Protein AF-A0A402APA6-F1 (afdb_monomer)

Structure (mmCIF, N/CA/C/O backbone):
data_AF-A0A402APA6-F1
#
_entry.id   AF-A0A402APA6-F1
#
loop_
_atom_site.group_PDB
_atom_site.id
_atom_site.type_symbol
_atom_site.label_atom_id
_atom_site.label_alt_id
_atom_site.label_comp_id
_atom_site.label_asym_id
_atom_site.label_entity_id
_atom_site.label_seq_id
_atom_site.pdbx_PDB_ins_code
_atom_site.Cartn_x
_atom_site.Cartn_y
_atom_site.Cartn_z
_atom_site.occupancy
_atom_site.B_iso_or_equiv
_atom_site.auth_seq_id
_atom_site.auth_comp_id
_atom_site.auth_asym_id
_atom_site.auth_atom_id
_atom_site.pdbx_PDB_model_num
ATOM 1 N N . MET A 1 1 ? 41.510 -30.869 -1.553 1.00 51.47 1 MET A N 1
ATOM 2 C CA . MET A 1 1 ? 40.890 -31.646 -0.472 1.00 51.47 1 MET A CA 1
ATOM 3 C C . MET A 1 1 ? 41.591 -32.980 -0.418 1.00 51.47 1 MET A C 1
ATOM 5 O O . MET A 1 1 ? 41.585 -33.696 -1.413 1.00 51.47 1 MET A O 1
ATOM 9 N N . THR A 1 2 ? 42.294 -33.235 0.672 1.00 66.12 2 THR A N 1
ATOM 10 C CA . THR A 1 2 ? 42.980 -34.505 0.918 1.00 66.12 2 THR A CA 1
ATOM 11 C C . THR A 1 2 ? 41.959 -35.576 1.308 1.00 66.12 2 THR A C 1
ATOM 13 O O . THR A 1 2 ? 40.875 -35.251 1.789 1.00 66.12 2 THR A O 1
ATOM 16 N N . GLU A 1 3 ? 42.276 -36.856 1.103 1.00 56.56 3 GLU A N 1
ATOM 17 C CA . GLU A 1 3 ? 41.379 -37.974 1.463 1.00 56.56 3 GLU A CA 1
ATOM 18 C C . GLU A 1 3 ? 40.989 -37.961 2.954 1.00 56.56 3 GLU A C 1
ATOM 20 O O . GLU A 1 3 ? 39.851 -38.257 3.308 1.00 56.56 3 GLU A O 1
ATOM 25 N N . ARG A 1 4 ? 41.871 -37.444 3.817 1.00 56.69 4 ARG A N 1
ATOM 26 C CA . ARG A 1 4 ? 41.611 -37.241 5.250 1.00 56.69 4 ARG A CA 1
ATOM 27 C C . ARG A 1 4 ? 40.501 -36.217 5.534 1.00 56.69 4 ARG A C 1
ATOM 29 O O . ARG A 1 4 ? 39.790 -36.337 6.524 1.00 56.69 4 ARG A O 1
ATOM 36 N N . GLU A 1 5 ? 40.324 -35.222 4.665 1.00 52.09 5 GLU A N 1
ATOM 37 C CA . GLU A 1 5 ? 39.261 -34.212 4.788 1.00 52.09 5 GLU A CA 1
ATOM 38 C C . GLU A 1 5 ? 37.904 -34.746 4.300 1.00 52.09 5 GLU A C 1
ATOM 40 O O . GLU A 1 5 ? 36.870 -34.333 4.819 1.00 52.09 5 GLU A O 1
ATOM 45 N N . LYS A 1 6 ? 37.891 -35.704 3.359 1.00 54.97 6 LYS A N 1
ATOM 46 C CA . LYS A 1 6 ? 36.667 -36.408 2.932 1.00 54.97 6 LYS A CA 1
ATOM 47 C C . LYS A 1 6 ? 36.165 -37.372 4.007 1.00 54.97 6 LYS A C 1
ATOM 49 O O . LYS A 1 6 ? 34.963 -37.464 4.233 1.00 54.97 6 LYS A O 1
ATOM 54 N N . GLU A 1 7 ? 37.077 -38.035 4.710 1.00 63.09 7 GLU A N 1
ATOM 55 C CA . GLU A 1 7 ? 36.747 -39.000 5.764 1.00 63.09 7 GLU A CA 1
ATOM 56 C C . GLU A 1 7 ? 36.130 -38.332 7.011 1.00 63.09 7 GLU A C 1
ATOM 58 O O . GLU A 1 7 ? 35.198 -38.863 7.615 1.00 63.09 7 GLU A O 1
ATOM 63 N N . ILE A 1 8 ? 36.581 -37.117 7.349 1.00 62.78 8 ILE A N 1
ATOM 64 C CA . ILE A 1 8 ? 36.009 -36.302 8.436 1.00 62.78 8 ILE A CA 1
ATOM 65 C C . ILE A 1 8 ? 34.613 -35.776 8.059 1.00 62.78 8 ILE A C 1
ATOM 67 O O . ILE A 1 8 ? 33.708 -35.779 8.893 1.00 62.78 8 ILE A O 1
ATOM 71 N N . LEU A 1 9 ? 34.409 -35.387 6.795 1.00 46.19 9 LEU A N 1
ATOM 72 C CA . LEU A 1 9 ? 33.107 -34.938 6.286 1.00 46.19 9 LEU A CA 1
ATOM 73 C C . LEU A 1 9 ? 32.081 -36.079 6.190 1.00 46.19 9 LEU A C 1
ATOM 75 O O . LEU A 1 9 ? 30.912 -35.861 6.495 1.00 46.19 9 LEU A O 1
ATOM 79 N N . CYS A 1 10 ? 32.508 -37.298 5.846 1.00 49.81 10 CYS A N 1
ATOM 80 C CA . CYS A 1 10 ? 31.635 -38.476 5.854 1.00 49.81 10 CYS A CA 1
ATOM 81 C C . CYS A 1 10 ? 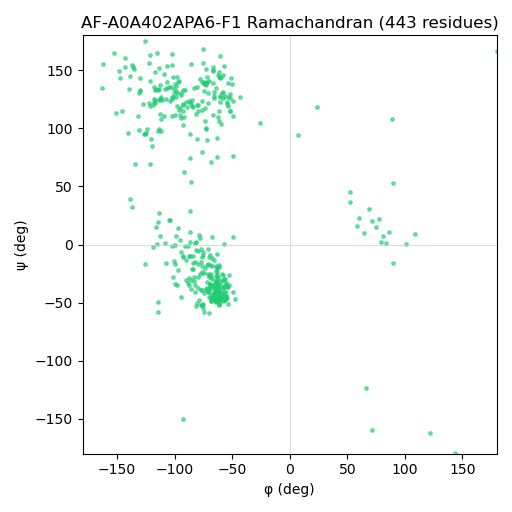31.224 -38.904 7.273 1.00 49.81 10 CYS A C 1
ATOM 83 O O . CYS A 1 10 ? 30.085 -39.322 7.458 1.00 49.81 10 CYS A O 1
ATOM 85 N N . LYS A 1 11 ? 32.088 -38.751 8.289 1.00 47.47 11 LYS A N 1
ATOM 86 C CA . LYS A 1 11 ? 31.727 -39.033 9.694 1.00 47.47 11 LYS A CA 1
ATOM 87 C C . LYS A 1 11 ? 30.741 -38.008 10.272 1.00 47.47 11 LYS A C 1
ATOM 89 O O . LYS A 1 11 ? 29.767 -38.398 10.901 1.00 47.47 11 LYS A O 1
ATOM 94 N N . LEU A 1 12 ? 30.916 -36.720 9.966 1.00 43.56 12 LEU A N 1
ATOM 95 C CA . LEU A 1 12 ? 30.007 -35.650 10.412 1.00 43.56 12 LEU A CA 1
ATOM 96 C C . LEU A 1 12 ? 28.606 -35.704 9.771 1.00 43.56 12 LEU A C 1
ATOM 98 O O . LEU A 1 12 ? 27.646 -35.220 10.364 1.00 43.56 12 LEU A O 1
ATOM 102 N N . LEU A 1 13 ? 28.474 -36.290 8.576 1.00 37.94 13 LEU A N 1
ATOM 103 C CA . LEU A 1 13 ? 27.190 -36.428 7.874 1.00 37.94 13 LEU A CA 1
ATOM 104 C C . LEU A 1 13 ? 26.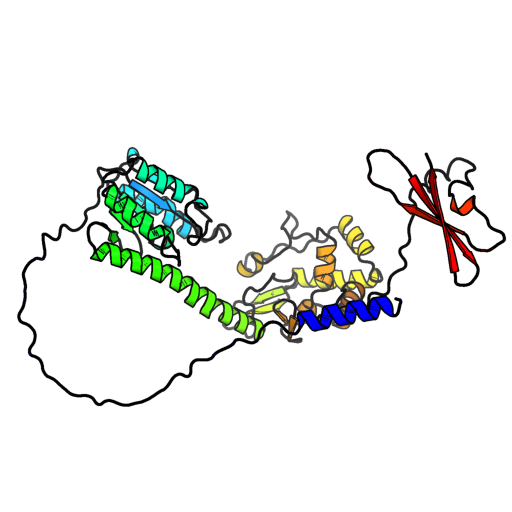379 -37.663 8.302 1.00 37.94 13 LEU A C 1
ATOM 106 O O . LEU A 1 13 ? 25.162 -37.668 8.132 1.00 37.94 13 LEU A O 1
ATOM 110 N N . ILE A 1 14 ? 27.024 -38.677 8.885 1.00 44.56 14 ILE A N 1
ATOM 111 C CA . ILE A 1 14 ? 26.360 -39.888 9.396 1.00 44.56 14 ILE A CA 1
ATOM 112 C C . ILE A 1 14 ? 25.784 -39.643 10.802 1.00 44.56 14 ILE A C 1
ATOM 114 O O . ILE A 1 14 ? 24.670 -40.080 11.086 1.00 44.56 14 ILE A O 1
ATOM 118 N N . ASP A 1 15 ? 26.454 -38.836 11.631 1.00 38.72 15 ASP A N 1
ATOM 119 C CA . ASP A 1 15 ? 25.970 -38.486 12.977 1.00 38.72 15 ASP A CA 1
ATOM 120 C C . ASP A 1 15 ? 24.784 -37.499 12.962 1.00 38.72 15 ASP A C 1
ATOM 122 O O . ASP A 1 15 ? 24.000 -37.444 13.910 1.00 38.72 15 ASP A O 1
ATOM 126 N N . LEU A 1 16 ? 24.588 -36.760 11.862 1.00 35.62 16 LEU A N 1
ATOM 127 C CA . LEU A 1 16 ? 23.457 -35.837 11.695 1.00 35.62 16 LEU A CA 1
ATOM 128 C C . LEU A 1 16 ? 22.163 -36.519 11.204 1.00 35.62 16 LEU A C 1
ATOM 130 O O . LEU A 1 16 ? 21.111 -35.883 11.203 1.00 35.62 16 LEU A O 1
ATOM 134 N N . PHE A 1 17 ? 22.224 -37.790 10.786 1.00 36.47 17 PHE A N 1
ATOM 135 C CA . PHE A 1 17 ? 21.103 -38.511 10.161 1.00 36.47 17 PHE A CA 1
ATOM 136 C C . PHE A 1 17 ? 20.474 -39.603 11.047 1.00 36.47 17 PHE A C 1
ATOM 138 O O . PHE A 1 17 ? 19.521 -40.256 10.623 1.00 36.47 17 PHE A O 1
ATOM 145 N N . LEU A 1 18 ? 20.958 -39.790 12.284 1.00 39.53 18 LEU A N 1
ATOM 146 C CA . LEU A 1 18 ? 20.496 -40.849 13.198 1.00 39.53 18 LEU A CA 1
ATOM 147 C C . LEU A 1 18 ? 19.825 -40.359 14.496 1.00 39.53 18 LEU A C 1
ATOM 149 O O . LEU A 1 18 ? 19.591 -41.157 15.401 1.00 39.53 18 LEU A O 1
ATOM 153 N N . ALA A 1 19 ? 19.422 -39.088 14.586 1.00 39.38 19 ALA A N 1
ATOM 154 C CA . ALA A 1 19 ? 18.644 -38.583 15.721 1.00 39.38 19 ALA A CA 1
ATOM 155 C C . ALA A 1 19 ? 17.212 -38.182 15.308 1.00 39.38 19 ALA A C 1
ATOM 157 O O . ALA A 1 19 ? 17.014 -37.170 14.641 1.00 39.38 19 ALA A O 1
ATOM 158 N N . ASN A 1 20 ? 16.237 -38.952 15.812 1.00 38.72 20 ASN A N 1
ATOM 159 C CA . ASN A 1 20 ? 14.770 -38.777 15.818 1.00 38.72 20 ASN A CA 1
ATOM 160 C C . ASN A 1 20 ? 13.938 -39.322 14.642 1.00 38.72 20 ASN A C 1
ATOM 162 O O . ASN A 1 20 ? 13.751 -38.652 13.626 1.00 38.72 20 ASN A O 1
ATOM 166 N N . PRO A 1 21 ? 13.189 -40.407 14.917 1.00 31.95 21 PRO A N 1
ATOM 167 C CA . PRO A 1 21 ? 11.804 -40.494 14.484 1.00 31.95 21 PRO A CA 1
ATOM 168 C C . PRO A 1 21 ? 10.903 -40.927 15.650 1.00 31.95 21 PRO A C 1
ATOM 170 O O . PRO A 1 21 ? 10.759 -42.114 15.923 1.00 31.95 21 PRO A O 1
ATOM 173 N N . ASP A 1 22 ? 10.242 -39.971 16.304 1.00 31.14 22 ASP A N 1
ATOM 174 C CA . ASP A 1 22 ? 9.109 -40.273 17.184 1.00 31.14 22 ASP A CA 1
ATOM 175 C C . ASP A 1 22 ? 7.897 -39.436 16.748 1.00 31.14 22 ASP A C 1
ATOM 177 O O . ASP A 1 22 ? 7.739 -38.259 17.072 1.00 31.14 22 ASP A O 1
ATOM 181 N N . ARG A 1 23 ? 7.049 -40.048 15.915 1.00 31.91 23 ARG A N 1
ATOM 182 C CA . ARG A 1 23 ? 5.692 -39.583 15.607 1.00 31.91 23 ARG A CA 1
ATOM 183 C C . ARG A 1 23 ? 4.737 -40.726 15.912 1.00 31.91 23 ARG A C 1
ATOM 185 O O . ARG A 1 23 ? 4.516 -41.596 15.072 1.00 31.91 23 ARG A O 1
ATOM 192 N N . ARG A 1 24 ? 4.142 -40.707 17.106 1.00 30.84 24 ARG A N 1
ATOM 193 C CA . ARG A 1 24 ? 2.974 -41.534 17.415 1.00 30.84 24 ARG A CA 1
ATOM 194 C C . ARG A 1 24 ? 1.688 -40.760 17.153 1.00 30.84 24 ARG A C 1
ATOM 196 O O . ARG A 1 24 ? 1.425 -39.703 17.711 1.00 30.84 24 ARG A O 1
ATOM 203 N N . ASN A 1 25 ? 0.924 -41.360 16.258 1.00 31.72 25 ASN A N 1
ATOM 204 C CA . ASN A 1 25 ? -0.467 -41.128 15.910 1.00 31.72 25 ASN A CA 1
ATOM 205 C C . ASN A 1 25 ? -1.379 -41.511 17.098 1.00 31.72 25 ASN A C 1
ATOM 207 O O . ASN A 1 25 ? -1.073 -42.507 17.760 1.00 31.72 25 ASN A O 1
ATOM 211 N N . PRO A 1 26 ? -2.551 -40.881 17.284 1.00 33.41 26 PRO A N 1
ATOM 212 C CA . PRO A 1 26 ? -3.688 -41.629 17.796 1.00 33.41 26 PRO A CA 1
ATOM 213 C C . PRO A 1 26 ? -4.830 -41.664 16.780 1.00 33.41 26 PRO A C 1
ATOM 215 O O . PRO A 1 26 ? -5.340 -40.649 16.309 1.00 33.41 26 PRO A O 1
ATOM 218 N N . ARG A 1 27 ? -5.221 -42.904 16.476 1.00 27.53 27 ARG A N 1
ATOM 219 C CA . ARG A 1 27 ? -6.433 -43.293 15.759 1.00 27.53 27 ARG A CA 1
ATOM 220 C C . ARG A 1 27 ? -7.670 -42.762 16.488 1.00 27.53 27 ARG A C 1
ATOM 222 O O . ARG A 1 27 ? -7.833 -42.998 17.682 1.00 27.53 27 ARG A O 1
ATOM 229 N N . ILE A 1 28 ? -8.560 -42.126 15.735 1.00 28.00 28 ILE A N 1
ATOM 230 C CA . ILE A 1 28 ? -9.946 -41.862 16.126 1.00 28.00 28 ILE A CA 1
ATOM 231 C C . ILE A 1 28 ? -10.739 -43.146 15.863 1.00 28.00 28 ILE A C 1
ATOM 233 O O . ILE A 1 28 ? -10.786 -43.616 14.727 1.00 28.00 28 ILE A O 1
ATOM 237 N N . TYR A 1 29 ? -11.346 -43.712 16.906 1.00 29.70 29 TYR A N 1
ATOM 238 C CA . TYR A 1 29 ? -12.407 -44.705 16.765 1.00 29.70 29 TYR A CA 1
ATOM 239 C C . TYR A 1 29 ? -13.745 -43.976 16.634 1.00 29.70 29 TYR A C 1
ATOM 241 O O . TYR A 1 29 ? -14.125 -43.200 17.508 1.00 29.70 29 TYR A O 1
ATOM 249 N N . TRP A 1 30 ? -14.444 -44.244 15.536 1.00 28.23 30 TRP A N 1
ATOM 250 C CA . TRP A 1 30 ? -15.865 -43.968 15.361 1.00 28.23 30 TRP A CA 1
ATOM 251 C C . TRP A 1 30 ? -16.618 -45.269 15.652 1.00 28.23 30 TRP A C 1
ATOM 253 O O . TRP A 1 30 ? -16.364 -46.268 14.995 1.00 28.23 30 TRP A O 1
ATOM 263 N N . ASN A 1 31 ? -17.486 -45.240 16.658 1.00 30.48 31 ASN A N 1
ATOM 264 C CA . ASN A 1 31 ? -18.584 -46.163 16.972 1.00 30.48 31 ASN A CA 1
ATOM 265 C C . ASN A 1 31 ? -19.450 -45.357 17.954 1.00 30.48 31 ASN A C 1
ATOM 267 O O . ASN A 1 31 ? -18.905 -44.742 18.862 1.00 30.48 31 ASN A O 1
ATOM 271 N N . GLY A 1 32 ? -20.763 -45.255 17.900 1.00 28.44 32 GLY A N 1
ATOM 272 C CA . GLY A 1 32 ? -21.812 -45.856 17.105 1.00 28.44 32 GLY A CA 1
ATOM 273 C C . GLY A 1 32 ? -23.116 -45.237 17.625 1.00 28.44 32 GLY A C 1
ATOM 274 O O . GLY A 1 32 ? -23.144 -44.573 18.665 1.00 28.44 32 GLY A O 1
ATOM 275 N N . GLU A 1 33 ? -24.177 -45.421 16.861 1.00 32.72 33 GLU A N 1
ATOM 276 C CA . GLU A 1 33 ? -25.523 -44.910 17.093 1.00 32.72 33 GLU A CA 1
ATOM 277 C C . GLU A 1 33 ? -26.051 -45.192 18.510 1.00 32.72 33 GLU A C 1
ATOM 279 O O . GLU A 1 33 ? -25.953 -46.310 19.014 1.00 32.72 33 GLU A O 1
ATOM 284 N N . ARG A 1 34 ? -26.710 -44.196 19.119 1.00 32.50 34 ARG A N 1
ATOM 285 C CA . ARG A 1 34 ? -27.754 -44.418 20.131 1.00 32.50 34 ARG A CA 1
ATOM 286 C C . ARG A 1 34 ? -28.899 -43.428 19.947 1.00 32.50 34 ARG A C 1
ATOM 288 O O . ARG A 1 34 ? -28.837 -42.282 20.377 1.00 32.50 34 ARG A O 1
ATOM 295 N N . THR A 1 35 ? -29.909 -43.928 19.242 1.00 34.28 35 THR A N 1
ATOM 296 C CA . THR A 1 35 ? -31.345 -43.879 19.558 1.00 34.28 35 THR A CA 1
ATOM 297 C C . THR A 1 35 ? -31.837 -42.766 20.485 1.00 34.28 35 THR A C 1
ATOM 299 O O . THR A 1 35 ? -31.539 -42.747 21.683 1.00 34.28 35 THR A O 1
ATOM 302 N N . LEU A 1 36 ? -32.721 -41.939 19.915 1.00 35.06 36 LEU A N 1
ATOM 303 C CA . LEU A 1 36 ? -33.751 -41.179 20.615 1.00 35.06 36 LEU A CA 1
ATOM 304 C C . LEU A 1 36 ? -34.439 -42.046 21.674 1.00 35.06 36 LEU A C 1
ATOM 306 O O . LEU A 1 36 ? -34.971 -43.106 21.357 1.00 35.06 36 LEU A O 1
ATOM 310 N N . ASN A 1 37 ? -34.478 -41.553 22.908 1.00 34.09 37 ASN A N 1
ATOM 311 C CA . ASN A 1 37 ? -35.489 -41.955 23.869 1.00 34.09 37 ASN A CA 1
ATOM 312 C C . ASN A 1 37 ? -36.077 -40.704 24.511 1.00 34.09 37 ASN A C 1
ATOM 314 O O . ASN A 1 37 ? -35.422 -39.985 25.268 1.00 34.09 37 ASN A O 1
ATOM 318 N N . GLU A 1 38 ? -37.336 -40.475 24.160 1.00 43.22 38 GLU A N 1
ATOM 319 C CA . GLU A 1 38 ? -38.254 -39.552 24.795 1.00 43.22 38 GLU A CA 1
ATOM 320 C C . GLU A 1 38 ? -38.335 -39.853 26.296 1.00 43.22 38 GLU A C 1
ATOM 322 O O . GLU A 1 38 ? -38.770 -40.921 26.728 1.00 43.22 38 GLU A O 1
ATOM 327 N N . ARG A 1 39 ? -37.957 -38.877 27.118 1.00 34.09 39 ARG A N 1
ATOM 328 C CA . ARG A 1 39 ? -38.469 -38.763 28.482 1.00 34.09 39 ARG A CA 1
ATOM 329 C C . ARG A 1 39 ? -39.078 -37.382 28.632 1.00 34.09 39 ARG A C 1
ATOM 331 O O . ARG A 1 39 ? -38.368 -36.406 28.857 1.00 34.09 39 ARG A O 1
ATOM 338 N N . LYS A 1 40 ? -40.409 -37.339 28.522 1.00 42.06 40 LYS A N 1
ATOM 339 C CA . LYS A 1 40 ? -41.246 -36.301 29.127 1.00 42.06 40 LYS A CA 1
ATOM 340 C C . LYS A 1 40 ? -40.828 -36.170 30.594 1.00 42.06 40 LYS A C 1
ATOM 342 O O . LYS A 1 40 ? -41.020 -37.099 31.374 1.00 42.06 40 LYS A O 1
ATOM 347 N N . LYS A 1 41 ? -40.204 -35.048 30.937 1.00 37.31 41 LYS A N 1
ATOM 348 C CA . LYS A 1 41 ? -40.101 -34.567 32.312 1.00 37.31 41 LYS A CA 1
ATOM 349 C C . LYS A 1 41 ? -40.921 -33.293 32.382 1.00 37.31 41 LYS A C 1
ATOM 351 O O . LYS A 1 41 ? -40.721 -32.394 31.566 1.00 37.31 41 LYS A O 1
ATOM 356 N N . ASP A 1 42 ? -41.853 -33.284 33.320 1.00 36.03 42 ASP A N 1
ATOM 357 C CA . ASP A 1 42 ? -42.676 -32.136 33.663 1.00 36.03 42 ASP A CA 1
ATOM 358 C C . ASP A 1 42 ? -41.796 -30.897 33.900 1.00 36.03 42 ASP A C 1
ATOM 360 O O . ASP A 1 42 ? -40.678 -31.031 34.420 1.00 36.03 42 ASP A O 1
ATOM 364 N N . PRO A 1 43 ? -42.248 -29.697 33.493 1.00 33.31 43 PRO A N 1
ATOM 365 C CA . PRO A 1 43 ? -41.480 -28.477 33.690 1.00 33.31 43 PRO A CA 1
ATOM 366 C C . PRO A 1 43 ? -41.223 -28.285 35.193 1.00 33.31 43 PRO A C 1
ATOM 368 O O . PRO A 1 43 ? -42.173 -28.368 35.978 1.00 33.31 43 PRO A O 1
ATOM 371 N N . PRO A 1 44 ? -39.972 -28.032 35.627 1.00 35.59 44 PRO A N 1
ATOM 372 C CA . PRO A 1 44 ? -39.713 -27.729 37.022 1.00 35.59 44 PRO A CA 1
ATOM 373 C C . PRO A 1 44 ? -40.493 -26.471 37.388 1.00 35.59 44 PRO A C 1
ATOM 375 O O . PRO A 1 44 ? -40.340 -25.421 36.759 1.00 35.59 44 PRO A O 1
ATOM 378 N N . GLN A 1 45 ? -41.350 -26.611 38.395 1.00 36.91 45 GLN A N 1
ATOM 379 C CA . GLN A 1 45 ? -42.054 -25.508 39.021 1.00 36.91 45 GLN A CA 1
ATOM 380 C C . GLN A 1 45 ? -41.050 -24.422 39.422 1.00 36.91 45 GLN A C 1
ATOM 382 O O . GLN A 1 45 ? -40.026 -24.683 40.051 1.00 36.91 45 GLN A O 1
ATOM 387 N N . THR A 1 46 ? -41.386 -23.205 39.011 1.00 43.12 46 THR A N 1
ATOM 388 C CA . THR A 1 46 ? -40.804 -21.914 39.373 1.00 43.12 46 THR A CA 1
ATOM 389 C C . THR A 1 46 ? -40.137 -21.890 40.751 1.00 43.12 46 THR A C 1
ATOM 391 O O . THR A 1 46 ? -40.810 -21.739 41.770 1.00 43.12 46 THR A O 1
ATOM 394 N N . GLN A 1 47 ? -38.803 -21.916 40.772 1.00 36.75 47 GLN A N 1
ATOM 395 C CA . GLN A 1 47 ? -38.019 -21.321 41.855 1.00 36.75 47 GLN A CA 1
ATOM 396 C C . GLN A 1 47 ? -37.803 -19.839 41.527 1.00 36.75 47 GLN A C 1
ATOM 398 O O . GLN A 1 47 ? -36.736 -19.412 41.099 1.00 36.75 47 GLN A O 1
ATOM 403 N N . ASN A 1 48 ? -38.871 -19.057 41.695 1.00 41.22 48 ASN A N 1
ATOM 404 C CA . ASN A 1 48 ? -38.793 -17.604 41.812 1.00 41.22 48 ASN A CA 1
ATOM 405 C C . ASN A 1 48 ? -38.286 -17.268 43.217 1.00 41.22 48 ASN A C 1
ATOM 407 O O . ASN A 1 48 ? -39.073 -16.936 44.098 1.00 41.22 48 ASN A O 1
ATOM 411 N N . THR A 1 49 ? -36.981 -17.369 43.445 1.00 39.84 49 THR A N 1
ATOM 412 C CA . THR A 1 49 ? -36.353 -16.842 44.661 1.00 39.84 49 THR A CA 1
ATOM 413 C C . THR A 1 49 ? -34.957 -16.330 44.324 1.00 39.84 49 THR A C 1
ATOM 415 O O . THR A 1 49 ? -34.087 -17.123 43.978 1.00 39.84 49 THR A O 1
ATOM 418 N N . HIS A 1 50 ? -34.774 -15.012 44.475 1.00 35.44 50 HIS A N 1
ATOM 419 C CA . HIS A 1 50 ? -33.520 -14.244 44.390 1.00 35.44 50 HIS A CA 1
ATOM 420 C C . HIS A 1 50 ? -33.085 -13.685 43.021 1.00 35.44 50 HIS A C 1
ATOM 422 O O . HIS A 1 50 ? -31.921 -13.789 42.656 1.00 35.44 50 HIS A O 1
ATOM 428 N N . PHE A 1 51 ? -33.958 -12.943 42.332 1.00 36.03 51 PHE A N 1
ATOM 429 C CA . PHE A 1 51 ? -33.469 -11.761 41.605 1.00 36.03 51 PHE A CA 1
ATOM 430 C C . PHE A 1 51 ? -33.330 -10.631 42.627 1.00 36.03 51 PHE A C 1
ATOM 432 O O . PHE A 1 51 ? -34.296 -9.950 42.970 1.00 36.03 51 PHE A O 1
ATOM 439 N N . ALA A 1 52 ? -32.144 -10.529 43.225 1.00 38.59 52 ALA A N 1
ATOM 440 C CA . ALA A 1 52 ? -31.773 -9.375 44.026 1.00 38.59 52 ALA A CA 1
ATOM 441 C C . ALA A 1 52 ? -31.886 -8.126 43.141 1.00 38.59 52 ALA A C 1
ATOM 443 O O . ALA A 1 52 ? -31.322 -8.128 42.057 1.00 38.59 52 ALA A O 1
ATOM 444 N N . ASN A 1 53 ? -32.647 -7.123 43.595 1.00 38.66 53 ASN A N 1
ATOM 445 C CA . ASN A 1 53 ? -32.729 -5.751 43.079 1.00 38.66 53 ASN A CA 1
ATOM 446 C C . ASN A 1 53 ? -31.960 -5.510 41.765 1.00 38.66 53 ASN A C 1
ATOM 448 O O . ASN A 1 53 ? -30.773 -5.188 41.814 1.00 38.66 53 ASN A O 1
ATOM 452 N N . ASP A 1 54 ? -32.645 -5.619 40.620 1.00 43.22 54 ASP A N 1
ATOM 453 C CA . ASP A 1 54 ? -32.155 -5.181 39.303 1.00 43.22 54 ASP A CA 1
ATOM 454 C C . ASP A 1 54 ? -31.933 -3.656 39.326 1.00 43.22 54 ASP A C 1
ATOM 456 O O . ASP A 1 54 ? -32.721 -2.858 38.807 1.00 43.22 54 ASP A O 1
ATOM 460 N N . VAL A 1 55 ? -30.856 -3.217 39.976 1.00 53.91 55 VAL A N 1
ATOM 461 C CA . VAL A 1 55 ? -30.341 -1.861 39.839 1.00 53.91 55 VAL A CA 1
ATOM 462 C C . VAL A 1 55 ? -29.723 -1.815 38.456 1.00 53.91 55 VAL A C 1
ATOM 464 O O . VAL A 1 55 ? -28.555 -2.142 38.265 1.00 53.91 55 VAL A O 1
ATOM 467 N N . ARG A 1 56 ? -30.538 -1.451 37.462 1.00 59.16 56 ARG A N 1
ATOM 468 C CA . ARG A 1 56 ? -30.028 -1.176 36.120 1.00 59.16 56 ARG A CA 1
ATOM 469 C C . ARG A 1 56 ? -28.888 -0.168 36.262 1.00 59.16 56 ARG A C 1
ATOM 471 O O . ARG A 1 56 ? -29.117 0.878 36.878 1.00 59.16 56 ARG A O 1
ATOM 478 N N . PRO A 1 57 ? -27.689 -0.452 35.727 1.00 69.31 57 PRO A N 1
ATOM 479 C CA . PRO A 1 57 ? -26.598 0.500 35.799 1.00 69.31 57 PRO A CA 1
ATOM 480 C C . PRO A 1 57 ? -27.057 1.823 35.183 1.00 69.31 57 PRO A C 1
ATOM 482 O O . PRO A 1 57 ? -27.624 1.855 34.090 1.00 69.31 57 PRO A O 1
ATOM 485 N N . THR A 1 58 ? -26.876 2.908 35.929 1.00 79.75 58 THR A N 1
ATOM 486 C CA . THR A 1 58 ? -27.216 4.267 35.508 1.00 79.75 58 THR A CA 1
ATOM 487 C C . THR A 1 58 ? -25.956 5.010 35.085 1.00 79.75 58 THR A C 1
ATOM 489 O O . THR A 1 58 ? -24.843 4.701 35.518 1.00 79.75 58 THR A O 1
ATOM 492 N N . LEU A 1 59 ? -26.123 6.002 34.210 1.00 85.50 59 LEU A N 1
ATOM 493 C CA . LEU A 1 59 ? -25.025 6.872 33.799 1.00 85.50 59 LEU A CA 1
ATOM 494 C C . LEU A 1 59 ? -24.554 7.701 35.003 1.00 85.50 59 LEU A C 1
ATOM 496 O O . LEU A 1 59 ? -25.354 8.375 35.652 1.00 85.50 59 LEU A O 1
ATOM 500 N N . ARG A 1 60 ? -23.249 7.671 35.286 1.00 85.75 60 ARG A N 1
ATOM 501 C CA . ARG A 1 60 ? -22.632 8.380 36.419 1.00 85.75 60 ARG A CA 1
ATOM 502 C C . ARG A 1 60 ? -22.159 9.773 35.996 1.00 85.75 60 ARG A C 1
ATOM 504 O O . ARG A 1 60 ? -20.969 10.077 36.002 1.00 85.75 60 ARG A O 1
ATOM 511 N N . THR A 1 61 ? -23.108 10.609 35.581 1.00 85.62 61 THR A N 1
ATOM 512 C CA . THR A 1 61 ? -22.860 11.923 34.950 1.00 85.62 61 THR A CA 1
ATOM 513 C C . THR A 1 61 ? -22.239 12.961 35.884 1.00 85.62 61 THR A C 1
ATOM 515 O O . THR A 1 61 ? -21.623 13.922 35.435 1.00 85.62 61 THR A O 1
ATOM 518 N N . ASN A 1 62 ? -22.341 12.742 37.195 1.00 86.75 62 ASN A N 1
ATOM 519 C CA . ASN A 1 62 ? -21.727 13.555 38.245 1.00 86.75 62 ASN A CA 1
ATOM 520 C C . ASN A 1 62 ? -20.281 13.144 38.589 1.00 86.75 62 ASN A C 1
ATOM 522 O O . ASN A 1 62 ? -19.696 13.694 39.524 1.00 86.75 62 ASN A O 1
ATOM 526 N N . LYS A 1 63 ? -19.714 12.155 37.891 1.00 90.69 63 LYS A N 1
ATOM 527 C CA . LYS A 1 63 ? -18.359 11.633 38.110 1.00 90.69 63 LYS A CA 1
ATOM 528 C C . LYS A 1 63 ? -17.518 11.758 36.844 1.00 90.69 63 LYS A C 1
ATOM 530 O O . LYS A 1 63 ? -18.049 11.953 35.752 1.00 90.69 63 LYS A O 1
ATOM 535 N N . ARG A 1 64 ? -16.195 11.646 37.003 1.00 91.50 64 ARG A N 1
ATOM 536 C CA . ARG A 1 64 ? -15.252 11.703 35.880 1.00 91.50 64 ARG A CA 1
ATOM 537 C C . ARG A 1 64 ? -15.506 10.573 34.886 1.00 91.50 64 ARG A C 1
ATOM 539 O O . ARG A 1 64 ? -15.828 9.447 35.275 1.00 91.50 64 ARG A O 1
ATOM 546 N N . VAL A 1 65 ? -15.320 10.878 33.609 1.00 92.56 65 VAL A N 1
ATOM 547 C CA . VAL A 1 65 ? -15.482 9.947 32.500 1.00 92.56 65 VAL A CA 1
ATOM 548 C C . VAL A 1 65 ? -14.280 9.997 31.564 1.00 92.56 65 VAL A C 1
ATOM 550 O O . VAL A 1 65 ? -13.863 11.063 31.116 1.00 92.56 65 VAL A O 1
ATOM 553 N N . ALA A 1 66 ? -13.738 8.825 31.244 1.00 92.19 66 ALA A N 1
ATOM 554 C CA . ALA A 1 66 ? -12.709 8.668 30.227 1.00 92.19 66 ALA A CA 1
ATOM 555 C C . ALA A 1 66 ? -13.361 8.349 28.877 1.00 92.19 66 ALA A C 1
ATOM 557 O O . ALA A 1 66 ? -13.962 7.286 28.716 1.00 92.19 66 ALA A O 1
ATOM 558 N N . ALA A 1 67 ? -13.238 9.238 27.893 1.00 90.19 67 ALA A N 1
ATOM 559 C CA . ALA A 1 67 ? -13.725 9.000 26.535 1.00 90.19 67 ALA A CA 1
ATOM 560 C C . ALA A 1 67 ? -12.606 8.412 25.667 1.00 90.19 67 ALA A C 1
ATOM 562 O O . ALA A 1 67 ? -11.703 9.120 25.218 1.00 90.19 67 ALA A O 1
ATOM 563 N N . TYR A 1 68 ? -12.663 7.101 25.434 1.00 88.50 68 TYR A N 1
ATOM 564 C CA . TYR A 1 68 ? -11.641 6.361 24.707 1.00 88.50 68 TYR A CA 1
ATOM 565 C C . TYR A 1 68 ? -11.987 6.171 23.227 1.00 88.50 68 TYR A C 1
ATOM 567 O O . TYR A 1 68 ? -12.915 5.435 22.862 1.00 88.50 68 TYR A O 1
ATOM 575 N N . ALA A 1 69 ? -11.169 6.768 22.357 1.00 81.38 69 ALA A N 1
ATOM 576 C CA . ALA A 1 69 ? -11.288 6.658 20.911 1.00 81.38 69 ALA A CA 1
ATOM 577 C C . ALA A 1 69 ? -10.044 6.006 20.291 1.00 81.38 69 ALA A C 1
ATOM 579 O O . ALA A 1 69 ? -8.904 6.356 20.580 1.00 81.38 69 ALA A O 1
ATOM 580 N N . ARG A 1 70 ? -10.261 5.072 19.357 1.00 72.50 70 ARG A N 1
ATOM 581 C CA . ARG A 1 70 ? -9.184 4.414 18.600 1.00 72.50 70 ARG A CA 1
ATOM 582 C C . ARG A 1 70 ? -9.564 4.248 17.143 1.00 72.50 70 ARG A C 1
ATOM 584 O O . ARG A 1 70 ? -10.607 3.668 16.851 1.00 72.50 70 ARG A O 1
ATOM 591 N N . GLN A 1 71 ? -8.660 4.588 16.228 1.00 59.75 71 GLN A N 1
ATOM 592 C CA . GLN A 1 71 ? -8.795 4.311 14.794 1.00 59.75 71 GLN A CA 1
ATOM 593 C C . GLN A 1 71 ? -7.885 3.148 14.378 1.00 59.75 71 GLN A C 1
ATOM 595 O O . GLN A 1 71 ? -6.731 3.084 14.776 1.00 59.75 71 GLN A O 1
ATOM 600 N N . SER A 1 72 ? -8.402 2.215 13.571 1.00 51.41 72 SER A N 1
ATOM 601 C CA . SER A 1 72 ? -7.664 1.002 13.162 1.00 51.41 72 SER A CA 1
ATOM 602 C C . SER A 1 72 ? -6.657 1.225 12.031 1.00 51.41 72 SER A C 1
ATOM 604 O O . SER A 1 72 ? -5.831 0.351 11.798 1.00 51.41 72 SER A O 1
ATOM 606 N N . ASP A 1 73 ? -6.757 2.338 11.300 1.00 48.81 73 ASP A N 1
ATOM 607 C CA . ASP A 1 73 ? -5.927 2.598 10.123 1.00 48.81 73 ASP A CA 1
ATOM 608 C C . ASP A 1 73 ? -5.712 4.113 9.932 1.00 48.81 73 ASP A C 1
ATOM 610 O O . ASP A 1 73 ? -6.680 4.823 9.637 1.00 48.81 73 ASP A O 1
ATOM 614 N N . PRO A 1 74 ? -4.479 4.626 10.097 1.00 39.75 74 PRO A N 1
ATOM 615 C CA . PRO A 1 74 ? -4.147 6.029 9.862 1.00 39.75 74 PRO A CA 1
ATOM 616 C C . PRO A 1 74 ? -4.047 6.385 8.366 1.00 39.75 74 PRO A C 1
ATOM 618 O O . PRO A 1 74 ? -3.938 7.561 8.034 1.00 39.75 74 PRO A O 1
ATOM 621 N N . LYS A 1 75 ? -4.081 5.398 7.452 1.00 40.25 75 LYS A N 1
ATOM 622 C CA . LYS A 1 75 ? -3.992 5.594 5.991 1.00 40.25 75 LYS A CA 1
ATOM 623 C C . LYS A 1 75 ? -5.334 5.490 5.266 1.00 40.25 75 LYS A C 1
ATOM 625 O O . LYS A 1 75 ? -5.367 5.644 4.042 1.00 40.25 75 LYS A O 1
ATOM 630 N N . ALA A 1 76 ? -6.431 5.224 5.976 1.00 40.09 76 ALA A N 1
ATOM 631 C CA . ALA A 1 76 ? -7.755 5.293 5.372 1.00 40.09 76 ALA A CA 1
ATOM 632 C C . ALA A 1 76 ? -7.985 6.734 4.873 1.00 40.09 76 ALA A C 1
ATOM 634 O O . ALA A 1 76 ? -7.769 7.671 5.644 1.00 40.09 76 ALA A O 1
ATOM 635 N N . PRO A 1 77 ? -8.352 6.935 3.592 1.00 36.53 77 PRO A N 1
ATOM 636 C CA . PRO A 1 77 ? -8.415 8.262 2.999 1.00 36.53 77 PRO A CA 1
ATOM 637 C C . PRO A 1 77 ? -9.356 9.166 3.795 1.00 36.53 77 PRO A C 1
ATOM 639 O O . PRO A 1 77 ? -10.332 8.704 4.389 1.00 36.53 77 PRO A O 1
ATOM 642 N N . THR A 1 78 ? -9.097 10.467 3.714 1.00 41.72 78 THR A N 1
ATOM 643 C CA . THR A 1 78 ? -9.878 11.614 4.211 1.00 41.72 78 THR A CA 1
ATOM 644 C C . THR A 1 78 ? -11.376 11.608 3.850 1.00 41.72 78 THR A C 1
ATOM 646 O O . THR A 1 78 ? -12.069 12.556 4.168 1.00 41.72 78 THR A O 1
ATOM 649 N N . LYS A 1 79 ? -11.920 10.547 3.237 1.00 38.59 79 LYS A N 1
ATOM 650 C CA . LYS A 1 79 ? -13.364 10.275 3.132 1.00 38.59 79 LYS A CA 1
ATOM 651 C C . LYS A 1 79 ? -13.959 9.597 4.378 1.00 38.59 79 LYS A C 1
ATOM 653 O O . LYS A 1 79 ? -15.167 9.639 4.551 1.00 38.59 79 LYS A O 1
ATOM 658 N N . ASN A 1 80 ? -13.143 9.050 5.283 1.00 45.66 80 ASN A N 1
ATOM 659 C CA . ASN A 1 80 ? -13.599 8.562 6.594 1.00 45.66 80 ASN A CA 1
ATOM 660 C C . ASN A 1 80 ? -13.613 9.672 7.668 1.00 45.66 80 ASN A C 1
ATOM 662 O O . ASN A 1 80 ? -13.434 9.374 8.848 1.00 45.66 80 ASN A O 1
ATOM 666 N N . VAL A 1 81 ? -13.811 10.941 7.281 1.00 49.81 81 VAL A N 1
ATOM 667 C CA . VAL A 1 81 ? -13.984 12.055 8.234 1.00 49.81 81 VAL A CA 1
ATOM 668 C C . VAL A 1 81 ? -15.130 11.738 9.193 1.00 49.81 81 VAL A C 1
ATOM 670 O O . VAL A 1 81 ? -14.914 11.780 10.393 1.00 49.81 81 VAL A O 1
ATOM 673 N N . GLN A 1 82 ? -16.255 11.226 8.683 1.00 44.22 82 GLN A N 1
ATOM 674 C CA . GLN A 1 82 ? -17.391 10.798 9.505 1.00 44.22 82 GLN A CA 1
ATOM 675 C C . GLN A 1 82 ? -17.019 9.707 10.510 1.00 44.22 82 GLN A C 1
ATOM 677 O O . GLN A 1 82 ? -17.391 9.793 11.664 1.00 44.22 82 GLN A O 1
ATOM 682 N N . SER A 1 83 ? -16.225 8.697 10.135 1.00 46.12 83 SER A N 1
ATOM 683 C CA . SER A 1 83 ? -15.798 7.674 11.101 1.00 46.12 83 SER A CA 1
ATOM 684 C C . SER A 1 83 ? -14.809 8.216 12.142 1.00 46.12 83 SER A C 1
ATOM 686 O O . SER A 1 83 ? -14.694 7.608 13.207 1.00 46.12 83 SER A O 1
ATOM 688 N N . LYS A 1 84 ? -14.050 9.269 11.818 1.00 51.12 84 LYS A N 1
ATOM 689 C CA . LYS A 1 84 ? -13.133 9.951 12.738 1.00 51.12 84 LYS A CA 1
ATOM 690 C C . LYS A 1 84 ? -13.936 10.830 13.699 1.00 51.12 84 LYS A C 1
ATOM 692 O O . LYS A 1 84 ? -13.823 10.644 14.902 1.00 51.12 84 LYS A O 1
ATOM 697 N N . GLU A 1 85 ? -14.805 11.681 13.163 1.00 55.34 85 GLU A N 1
ATOM 698 C CA . GLU A 1 85 ? -15.744 12.534 13.897 1.00 55.34 85 GLU A CA 1
ATOM 699 C C . GLU A 1 85 ? -16.659 11.701 14.797 1.00 55.34 85 GLU A C 1
ATOM 701 O O . GLU A 1 85 ? -16.646 11.923 15.999 1.00 55.34 85 GLU A O 1
ATOM 706 N N . MET A 1 86 ? -17.266 10.623 14.292 1.00 56.28 86 MET A N 1
ATOM 707 C CA . MET A 1 86 ? -18.103 9.699 15.073 1.00 56.28 86 MET A CA 1
ATOM 708 C C . MET A 1 86 ? -17.423 9.082 16.292 1.00 56.28 86 MET A C 1
ATOM 710 O O . MET A 1 86 ? -18.081 8.709 17.260 1.00 56.28 86 MET A O 1
ATOM 714 N N . GLN A 1 87 ? -16.105 8.900 16.234 1.00 59.41 87 GLN A N 1
ATOM 715 C CA . GLN A 1 87 ? -15.355 8.240 17.301 1.00 59.41 87 GLN A CA 1
ATOM 716 C C . GLN A 1 87 ? -14.707 9.232 18.261 1.00 59.41 87 GLN A C 1
ATOM 718 O O . GLN A 1 87 ? -14.415 8.832 19.382 1.00 59.41 87 GLN A O 1
ATOM 723 N N . THR A 1 88 ? -14.478 10.480 17.841 1.00 65.75 88 THR A N 1
ATOM 724 C CA . THR A 1 88 ? -13.851 11.516 18.672 1.00 65.75 88 THR A CA 1
ATOM 725 C C . THR A 1 88 ? -14.807 12.659 18.992 1.00 65.75 88 THR A C 1
ATOM 727 O O . THR A 1 88 ? -15.058 12.922 20.157 1.00 65.75 88 THR A O 1
ATOM 730 N N . VAL A 1 89 ? -15.361 13.337 17.986 1.00 68.50 89 VAL A N 1
ATOM 731 C CA . VAL A 1 89 ? -16.233 14.506 18.189 1.00 68.50 89 VAL A CA 1
ATOM 732 C C . VAL A 1 89 ? -17.612 14.058 18.664 1.00 68.50 89 VAL A C 1
ATOM 734 O O . VAL A 1 89 ? -18.042 14.487 19.729 1.00 68.50 89 VAL A O 1
ATOM 737 N N . ASP A 1 90 ? -18.250 13.111 17.976 1.00 75.75 90 ASP A N 1
ATOM 738 C CA . ASP A 1 90 ? -19.595 12.652 18.336 1.00 75.75 90 ASP A CA 1
ATOM 739 C C . ASP A 1 90 ? -19.597 11.897 19.666 1.00 75.75 90 ASP A C 1
ATOM 741 O O . ASP A 1 90 ? -20.586 11.940 20.389 1.00 75.75 90 ASP A O 1
ATOM 745 N N . LEU A 1 91 ? -18.496 11.219 20.019 1.00 81.25 91 LEU A N 1
ATOM 746 C CA . LEU A 1 91 ? -18.374 10.546 21.315 1.00 81.25 91 LEU A CA 1
ATOM 747 C C . LEU A 1 91 ? -18.357 11.566 22.460 1.00 81.25 91 LEU A C 1
ATOM 749 O O . LEU A 1 91 ? -19.030 11.380 23.471 1.00 81.25 91 LEU A O 1
ATOM 753 N N . MET A 1 92 ? -17.625 12.665 22.273 1.00 81.88 92 MET A N 1
ATOM 754 C CA . MET A 1 92 ? -17.555 13.761 23.237 1.00 81.88 92 MET A CA 1
ATOM 755 C C . MET A 1 92 ? -18.881 14.524 23.297 1.00 81.88 92 MET A C 1
ATOM 757 O O . MET A 1 92 ? -19.400 14.758 24.386 1.00 81.88 92 MET A O 1
ATOM 761 N N . GLU A 1 93 ? -19.481 14.846 22.148 1.00 83.44 93 GLU A N 1
ATOM 762 C CA . GLU A 1 93 ? -20.818 15.443 22.087 1.00 83.44 93 GLU A CA 1
ATOM 763 C C . GLU A 1 93 ? -21.873 14.556 22.742 1.00 83.44 93 GLU A C 1
ATOM 765 O O . GLU A 1 93 ? -22.777 15.062 23.405 1.00 83.44 93 GLU A O 1
ATOM 770 N N . TRP A 1 94 ? -21.775 13.237 22.568 1.00 86.88 94 TRP A N 1
ATOM 771 C CA . TRP A 1 94 ? -22.670 12.290 23.211 1.00 86.88 94 TRP A CA 1
ATOM 772 C C . TRP A 1 94 ? -22.533 12.370 24.734 1.00 86.88 94 TRP A C 1
ATOM 774 O O . TRP A 1 94 ? -23.551 12.531 25.405 1.00 86.88 94 TRP A O 1
ATOM 784 N N . CYS A 1 95 ? -21.311 12.364 25.280 1.00 85.56 95 CYS A N 1
ATOM 785 C CA . CYS A 1 95 ? -21.081 12.536 26.720 1.00 85.56 95 CYS A CA 1
ATOM 786 C C . CYS A 1 95 ? -21.662 13.861 27.243 1.00 85.56 95 CYS A C 1
ATOM 788 O O . CYS A 1 95 ? -22.371 13.870 28.250 1.00 85.56 95 CYS A O 1
ATOM 790 N N . LEU A 1 96 ? -21.429 14.970 26.536 1.00 86.75 96 LEU A N 1
ATOM 791 C CA . LEU A 1 96 ? -21.975 16.278 26.913 1.00 86.75 96 LEU A CA 1
ATOM 792 C C . LEU A 1 96 ? -23.514 16.281 26.889 1.00 86.75 96 LEU A C 1
ATOM 794 O O . LEU A 1 96 ? -24.145 16.779 27.818 1.00 86.75 96 LEU A O 1
ATOM 798 N N . LYS A 1 97 ? -24.136 15.657 25.876 1.00 87.31 97 LYS A N 1
ATOM 799 C CA . LYS A 1 97 ? -25.601 15.506 25.777 1.00 87.31 97 LYS A CA 1
ATOM 800 C C . LYS A 1 97 ? -26.191 14.656 26.903 1.00 87.31 97 LYS A C 1
ATOM 802 O O . LYS A 1 97 ? -27.321 14.909 27.306 1.00 87.31 97 LYS A O 1
ATOM 807 N N . GLN A 1 98 ? -25.455 13.663 27.405 1.00 87.12 98 GLN A N 1
ATOM 808 C CA . GLN A 1 98 ? -25.898 12.846 28.539 1.00 87.12 98 GLN A CA 1
ATOM 809 C C . GLN A 1 98 ? -25.770 13.566 29.894 1.00 87.12 98 GLN A C 1
ATOM 811 O O . GLN A 1 98 ? -26.321 13.082 30.878 1.00 87.12 98 GLN A O 1
ATOM 816 N N . GLY A 1 99 ? -25.089 14.716 29.958 1.00 85.38 99 GLY A N 1
ATOM 817 C CA . GLY A 1 99 ? -25.016 15.555 31.158 1.00 85.38 99 GLY A CA 1
ATOM 818 C C . GLY A 1 99 ? -23.663 15.576 31.869 1.00 85.38 99 GLY A C 1
ATOM 819 O O . GLY A 1 99 ? -23.581 16.133 32.961 1.00 85.38 99 GLY A O 1
ATOM 820 N N . TRP A 1 100 ? -22.603 15.008 31.281 1.00 88.56 100 TRP A N 1
ATOM 821 C CA . TRP A 1 100 ? -21.243 15.260 31.767 1.00 88.56 100 TRP A CA 1
ATOM 822 C C . TRP A 1 100 ? -20.818 16.695 31.450 1.00 88.56 100 TRP A C 1
ATOM 824 O O . TRP A 1 100 ? -21.088 17.211 30.365 1.00 88.56 100 TRP A O 1
ATOM 834 N N . THR A 1 101 ? -20.114 17.334 32.380 1.00 85.62 101 THR A N 1
ATOM 835 C CA . THR A 1 101 ? -19.479 18.636 32.148 1.00 85.62 101 THR A CA 1
ATOM 836 C C . THR A 1 101 ? -18.094 18.453 31.529 1.00 85.62 101 THR A C 1
ATOM 838 O O . THR A 1 101 ? -17.453 17.418 31.715 1.00 85.62 101 THR A O 1
ATOM 841 N N . GLY A 1 102 ? -17.608 19.466 30.801 1.00 79.75 102 GLY A N 1
ATOM 842 C CA . GLY A 1 102 ? -16.284 19.419 30.164 1.00 79.75 102 GLY A CA 1
ATOM 843 C C . GLY A 1 102 ? -15.144 19.127 31.148 1.00 79.75 102 GLY A C 1
ATOM 844 O O . GLY A 1 102 ? -14.225 18.393 30.807 1.00 79.75 102 GLY A O 1
ATOM 845 N N . ASP A 1 103 ? -15.255 19.606 32.389 1.00 84.56 103 ASP A N 1
ATOM 846 C CA . ASP A 1 103 ? -14.246 19.412 33.442 1.00 84.56 103 ASP A CA 1
ATOM 847 C C . ASP A 1 103 ? -14.192 17.977 33.992 1.00 84.56 103 ASP A C 1
ATOM 849 O O . ASP A 1 103 ? -13.225 17.588 34.649 1.00 84.56 103 ASP A O 1
ATOM 853 N N . LEU A 1 104 ? -15.245 17.188 33.755 1.00 85.81 104 LEU A N 1
ATOM 854 C CA . LEU A 1 104 ? -15.335 15.785 34.154 1.00 85.81 104 LEU A CA 1
ATOM 855 C C . LEU A 1 104 ? -15.018 14.830 32.996 1.00 85.81 104 LEU A C 1
ATOM 857 O O . LEU A 1 104 ? -15.060 13.620 33.199 1.00 85.81 104 LEU A O 1
ATOM 861 N N . LEU A 1 105 ? -14.720 15.342 31.801 1.00 87.38 105 LEU A N 1
ATOM 862 C CA . LEU A 1 105 ? -14.568 14.560 30.579 1.00 87.38 105 LEU A CA 1
ATOM 863 C C . LEU A 1 105 ? -13.110 14.562 30.110 1.00 87.38 105 LEU A C 1
ATOM 865 O O . LEU A 1 105 ? -12.619 15.548 29.564 1.00 87.38 105 LEU A O 1
ATOM 869 N N . ASP A 1 106 ? -12.441 13.421 30.261 1.00 87.44 106 ASP A N 1
ATOM 870 C CA . ASP A 1 106 ? -11.046 13.240 29.865 1.00 87.44 106 ASP A CA 1
ATOM 871 C C . ASP A 1 106 ? -10.958 12.524 28.498 1.00 87.44 106 ASP A C 1
ATOM 873 O O . ASP A 1 106 ? -11.296 11.337 28.399 1.00 87.44 106 ASP A O 1
ATOM 877 N N . PRO A 1 107 ? -10.507 13.198 27.420 1.00 84.56 107 PRO A N 1
ATOM 878 C CA . PRO A 1 107 ? -10.373 12.579 26.104 1.00 84.56 107 PRO A CA 1
ATOM 879 C C . PRO A 1 107 ? -9.085 11.748 25.961 1.00 84.56 107 PRO A C 1
ATOM 881 O O . PRO A 1 107 ? -7.975 12.191 26.285 1.00 84.56 107 PRO A O 1
ATOM 884 N N . TYR A 1 108 ? -9.228 10.559 25.373 1.00 82.88 108 TYR A N 1
ATOM 885 C CA . TYR A 1 108 ? -8.139 9.643 25.019 1.00 82.88 108 TYR A CA 1
ATOM 886 C C . TYR A 1 108 ? -8.134 9.379 23.506 1.00 82.88 108 TYR A C 1
ATOM 888 O O . TYR A 1 108 ? -8.822 8.481 23.013 1.00 82.88 108 TYR A O 1
ATOM 896 N N . HIS A 1 109 ? -7.385 10.201 22.761 1.00 78.69 109 HIS A N 1
ATOM 897 C CA . HIS A 1 109 ? -7.299 10.196 21.293 1.00 78.69 109 HIS A CA 1
ATOM 898 C C . HIS A 1 109 ? -5.886 9.907 20.726 1.00 78.69 109 HIS A C 1
ATOM 900 O O . HIS A 1 109 ? -5.710 9.849 19.510 1.00 78.69 109 HIS A O 1
ATOM 906 N N . ALA A 1 110 ? -4.858 9.729 21.552 1.00 61.47 110 ALA A N 1
ATOM 907 C CA . ALA A 1 110 ? -3.480 9.466 21.126 1.00 61.47 110 ALA A CA 1
ATOM 908 C C . ALA A 1 110 ? -3.294 8.078 20.482 1.00 61.47 110 ALA A C 1
ATOM 910 O O . ALA A 1 110 ? -2.336 7.870 19.742 1.00 61.47 110 ALA A O 1
ATOM 911 N N . ASP A 1 111 ? -4.238 7.151 20.683 1.00 66.50 111 ASP A N 1
ATOM 912 C CA . ASP A 1 111 ? -4.218 5.817 20.065 1.00 66.50 111 ASP A CA 1
ATOM 913 C C . ASP A 1 111 ? -4.860 5.770 18.661 1.00 66.50 111 ASP A C 1
ATOM 915 O O . ASP A 1 111 ? -5.093 4.696 18.087 1.00 66.50 111 ASP A O 1
ATOM 919 N N . LEU A 1 112 ? -5.157 6.928 18.063 1.00 62.56 112 LEU A N 1
ATOM 920 C CA . LEU A 1 112 ? -5.626 7.016 16.682 1.00 62.56 112 LEU A CA 1
ATOM 921 C C . LEU A 1 112 ? -4.568 6.462 15.711 1.00 62.56 112 LEU A C 1
ATOM 923 O O . LEU A 1 112 ? -3.492 7.024 15.534 1.00 62.56 112 LEU A O 1
ATOM 927 N N . GLY A 1 113 ? -4.902 5.359 15.035 1.00 57.97 113 GLY A N 1
ATOM 928 C CA . GLY A 1 113 ? -4.034 4.701 14.056 1.00 57.97 113 GLY A CA 1
ATOM 929 C C . GLY A 1 113 ? -3.315 3.455 14.579 1.00 57.97 113 GLY A C 1
ATOM 930 O O . GLY A 1 113 ? -2.595 2.817 13.810 1.00 57.97 113 GLY A O 1
ATOM 931 N N . LEU A 1 114 ? -3.525 3.072 15.843 1.00 63.75 114 LEU A N 1
ATOM 932 C CA . LEU A 1 114 ? -2.949 1.864 16.435 1.00 63.75 114 LEU A CA 1
ATOM 933 C C . LEU A 1 114 ? -3.949 0.691 16.421 1.00 63.75 114 LEU A C 1
ATOM 935 O O . LEU A 1 114 ? -5.167 0.847 16.581 1.00 63.75 114 LEU A O 1
ATOM 939 N N . SER A 1 115 ? -3.440 -0.527 16.203 1.00 61.03 115 SER A N 1
ATOM 940 C CA . SER A 1 115 ? -4.276 -1.735 16.160 1.00 61.03 115 SER A CA 1
ATOM 941 C C . SER A 1 115 ? -4.767 -2.119 17.558 1.00 61.03 115 SER A C 1
ATOM 943 O O . SER A 1 115 ? -3.995 -2.160 18.508 1.00 61.03 115 SER A O 1
ATOM 945 N N . GLY A 1 116 ? -6.044 -2.497 17.674 1.00 57.38 116 GLY A N 1
ATOM 946 C CA . GLY A 1 116 ? -6.634 -3.020 18.917 1.00 57.38 116 GLY A CA 1
ATOM 947 C C . GLY A 1 116 ? -6.148 -4.423 19.306 1.00 57.38 116 GLY A C 1
ATOM 948 O O . GLY A 1 116 ? -6.544 -4.925 20.351 1.00 57.38 116 GLY A O 1
ATOM 949 N N . THR A 1 117 ? -5.326 -5.054 18.461 1.00 61.66 117 THR A N 1
ATOM 950 C CA . THR A 1 117 ? -4.607 -6.305 18.759 1.00 61.66 117 THR A CA 1
ATOM 951 C C . THR A 1 117 ? -3.254 -6.059 19.432 1.00 61.66 117 THR A C 1
ATOM 953 O O . THR A 1 117 ? -2.587 -7.019 19.801 1.00 61.66 117 THR A O 1
ATOM 956 N N . LEU A 1 118 ? -2.791 -4.803 19.495 1.00 72.44 118 LEU A N 1
ATOM 957 C CA . LEU A 1 118 ? -1.561 -4.458 20.203 1.00 72.44 118 LEU A CA 1
ATOM 958 C C . LEU A 1 118 ? -1.789 -4.547 21.706 1.00 72.44 118 LEU A C 1
ATOM 960 O O . LEU A 1 118 ? -2.898 -4.317 22.201 1.00 72.44 118 LEU A O 1
ATOM 964 N N . ARG A 1 119 ? -0.707 -4.850 22.416 1.00 76.56 119 ARG A N 1
ATOM 965 C CA . ARG A 1 119 ? -0.704 -4.886 23.872 1.00 76.56 119 ARG A CA 1
ATOM 966 C C . ARG A 1 119 ? -0.926 -3.469 24.441 1.00 76.56 119 ARG A C 1
ATOM 968 O O . ARG A 1 119 ? -0.571 -2.497 23.768 1.00 76.56 119 ARG A O 1
ATOM 975 N N . PRO A 1 120 ? -1.489 -3.323 25.655 1.00 77.69 120 PRO A N 1
ATOM 976 C CA . PRO A 1 120 ? -1.692 -2.018 26.287 1.00 77.69 120 PRO A CA 1
ATOM 977 C C . PRO A 1 120 ? -0.419 -1.165 26.385 1.00 77.69 120 PRO A C 1
ATOM 979 O O . PRO A 1 120 ? -0.485 0.028 26.125 1.00 77.69 120 PRO A O 1
ATOM 982 N N . ASP A 1 121 ? 0.753 -1.766 26.629 1.00 76.31 121 ASP A N 1
ATOM 983 C CA . ASP A 1 121 ? 2.053 -1.067 26.684 1.00 76.31 121 ASP A CA 1
ATOM 984 C C . ASP A 1 121 ? 2.468 -0.427 25.348 1.00 76.31 121 ASP A C 1
ATOM 986 O O . ASP A 1 121 ? 3.298 0.475 25.306 1.00 76.31 121 ASP A O 1
ATOM 990 N N . GLN A 1 122 ? 1.886 -0.885 24.241 1.00 79.62 122 GLN A N 1
ATOM 991 C CA . GLN A 1 122 ? 2.159 -0.385 22.893 1.00 79.62 122 GLN A CA 1
ATOM 992 C C . GLN A 1 122 ? 1.146 0.681 22.448 1.00 79.62 122 GLN A C 1
ATOM 994 O O . GLN A 1 122 ? 1.176 1.120 21.296 1.00 79.62 122 GLN A O 1
ATOM 999 N N . ARG A 1 123 ? 0.225 1.063 23.339 1.00 81.12 123 ARG A N 1
ATOM 1000 C CA . ARG A 1 123 ? -0.881 1.993 23.110 1.00 81.12 123 ARG A CA 1
ATOM 1001 C C . ARG A 1 123 ? -0.817 3.093 24.172 1.00 81.12 123 ARG A C 1
ATOM 1003 O O . ARG A 1 123 ? -1.303 2.867 25.279 1.00 81.12 123 ARG A O 1
ATOM 1010 N N . PRO A 1 124 ? -0.187 4.243 23.870 1.00 85.25 124 PRO A N 1
ATOM 1011 C CA . PRO A 1 124 ? 0.059 5.301 24.846 1.00 85.25 124 PRO A CA 1
ATOM 1012 C C . PRO A 1 124 ? -1.174 5.701 25.659 1.00 85.25 124 PRO A C 1
ATOM 1014 O O . PRO A 1 124 ? -1.071 5.887 26.868 1.00 85.25 124 PRO A O 1
ATOM 1017 N N . ASP A 1 125 ? -2.345 5.787 25.024 1.00 85.75 125 ASP A N 1
ATOM 1018 C CA . ASP A 1 125 ? -3.564 6.203 25.714 1.00 85.75 125 ASP A CA 1
ATOM 1019 C C . ASP A 1 125 ? -4.257 5.073 26.467 1.00 85.75 125 ASP A C 1
ATOM 1021 O O . ASP A 1 125 ? -4.849 5.316 27.514 1.00 85.75 125 ASP A O 1
ATOM 1025 N N . MET A 1 126 ? -4.159 3.834 25.989 1.00 87.50 126 MET A N 1
ATOM 1026 C CA . MET A 1 126 ? -4.614 2.677 26.757 1.00 87.50 126 MET A CA 1
ATOM 1027 C C . MET A 1 126 ? -3.762 2.486 28.015 1.00 87.50 126 MET A C 1
ATOM 1029 O O . MET A 1 126 ? -4.310 2.212 29.077 1.00 87.50 126 MET A O 1
ATOM 1033 N N . LEU A 1 127 ? -2.442 2.665 27.917 1.00 88.06 127 LEU A N 1
ATOM 1034 C CA . LEU A 1 127 ? -1.551 2.628 29.074 1.00 88.06 127 LEU A CA 1
ATOM 1035 C C . LEU A 1 127 ? -1.899 3.747 30.062 1.00 88.06 127 LEU A C 1
ATOM 1037 O O . LEU A 1 127 ? -2.152 3.468 31.227 1.00 88.06 127 LEU A O 1
ATOM 1041 N N . ARG A 1 128 ? -2.038 4.987 29.570 1.00 89.81 128 ARG A N 1
ATOM 1042 C CA . ARG A 1 128 ? -2.473 6.133 30.383 1.00 89.81 128 ARG A CA 1
ATOM 1043 C C . ARG A 1 128 ? -3.833 5.896 31.042 1.00 89.81 128 ARG A C 1
ATOM 1045 O O . ARG A 1 128 ? -4.056 6.346 32.158 1.00 89.81 128 ARG A O 1
ATOM 1052 N N . LEU A 1 129 ? -4.762 5.221 30.363 1.00 90.94 129 LEU A N 1
ATOM 1053 C CA . LEU A 1 129 ? -6.061 4.870 30.936 1.00 90.94 129 LEU A CA 1
ATOM 1054 C C . LEU A 1 129 ? -5.901 3.878 32.092 1.00 90.94 129 LEU A C 1
ATOM 1056 O O . LEU A 1 129 ? -6.493 4.088 33.143 1.00 90.94 129 LEU A O 1
ATOM 1060 N N . PHE A 1 130 ? -5.091 2.832 31.917 1.00 90.56 130 PHE A N 1
ATOM 1061 C CA . PHE A 1 130 ? -4.804 1.860 32.975 1.00 90.56 130 PHE A CA 1
ATOM 1062 C C . PHE A 1 130 ? -4.143 2.526 34.187 1.00 90.56 130 PHE A C 1
ATOM 1064 O O . PHE A 1 130 ? -4.615 2.335 35.304 1.00 90.56 130 PHE A O 1
ATOM 1071 N N . ASP A 1 131 ? -3.125 3.356 33.957 1.00 91.19 131 ASP A N 1
ATOM 1072 C CA . ASP A 1 131 ? -2.421 4.072 35.023 1.00 91.19 131 ASP A CA 1
ATOM 1073 C C . ASP A 1 131 ? -3.361 5.024 35.779 1.00 91.19 131 ASP A C 1
ATOM 1075 O O . ASP A 1 131 ? -3.327 5.090 37.004 1.00 91.19 131 ASP A O 1
ATOM 1079 N N . ASN A 1 132 ? -4.240 5.736 35.066 1.00 92.25 132 ASN A N 1
ATOM 1080 C CA . ASN A 1 132 ? -5.196 6.655 35.684 1.00 92.25 132 ASN A CA 1
ATOM 1081 C C . ASN A 1 132 ? -6.288 5.927 36.481 1.00 92.25 132 ASN A C 1
ATOM 1083 O O . ASN A 1 132 ? -6.745 6.451 37.498 1.00 92.25 132 ASN A O 1
ATOM 1087 N N . ILE A 1 133 ? -6.709 4.738 36.035 1.00 92.25 133 ILE A N 1
ATOM 1088 C CA . ILE A 1 133 ? -7.607 3.879 36.816 1.00 92.25 133 ILE A CA 1
ATOM 1089 C C . ILE A 1 133 ? -6.896 3.441 38.098 1.00 92.25 133 ILE A C 1
ATOM 1091 O O . ILE A 1 133 ? -7.440 3.656 39.171 1.00 92.25 133 ILE A O 1
ATOM 1095 N N . ASP A 1 134 ? -5.661 2.943 38.004 1.00 91.25 134 ASP A N 1
ATOM 1096 C CA . ASP A 1 134 ? -4.889 2.480 39.167 1.00 91.25 134 ASP A CA 1
ATOM 1097 C C . ASP A 1 134 ? -4.590 3.595 40.181 1.00 91.25 134 ASP A C 1
ATOM 1099 O O . ASP A 1 134 ? -4.492 3.347 41.381 1.00 91.25 134 ASP A O 1
ATOM 1103 N N . GLN A 1 135 ? -4.465 4.837 39.710 1.00 92.25 135 GLN A N 1
ATOM 1104 C CA . GLN A 1 135 ? -4.316 6.030 40.551 1.00 92.25 135 GLN A CA 1
ATOM 1105 C C . GLN A 1 135 ? -5.633 6.500 41.194 1.00 92.25 135 GLN A C 1
ATOM 1107 O O . GLN A 1 135 ? -5.625 7.470 41.950 1.00 92.25 135 GLN A O 1
ATOM 1112 N N . GLY A 1 136 ? -6.761 5.857 40.883 1.00 89.69 136 GLY A N 1
ATOM 1113 C CA . GLY A 1 136 ? -8.084 6.192 41.413 1.00 89.69 136 GLY A CA 1
ATOM 1114 C C . GLY A 1 136 ? -8.716 7.451 40.812 1.00 89.69 136 GLY A C 1
ATOM 1115 O O . GLY A 1 136 ? -9.688 7.984 41.344 1.00 89.69 136 GLY A O 1
ATOM 1116 N N . ILE A 1 137 ? -8.202 7.956 39.681 1.00 90.88 137 ILE A N 1
ATOM 1117 C CA . ILE A 1 137 ? -8.727 9.178 39.037 1.00 90.88 137 ILE A CA 1
ATOM 1118 C C . ILE A 1 137 ? -10.184 8.986 38.592 1.00 90.88 137 ILE A C 1
ATOM 1120 O O . ILE A 1 137 ? -10.978 9.930 38.614 1.00 90.88 137 ILE A O 1
ATOM 1124 N N . TYR A 1 138 ? -10.536 7.760 38.201 1.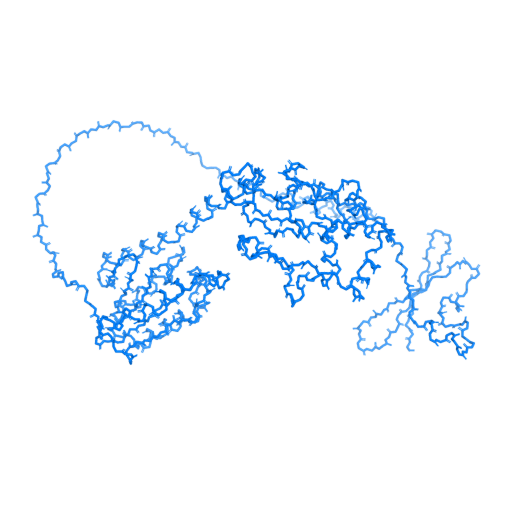00 91.12 138 TYR A N 1
ATOM 1125 C CA . TYR A 1 138 ? -11.872 7.385 37.742 1.00 91.12 138 TYR A CA 1
ATOM 1126 C C . TYR A 1 138 ? -12.671 6.597 38.782 1.00 91.12 138 TYR A C 1
ATOM 1128 O O . TYR A 1 138 ? -13.629 5.933 38.397 1.00 91.12 138 TYR A O 1
ATOM 1136 N N . ASP A 1 139 ? -12.329 6.672 40.071 1.00 89.94 139 ASP A N 1
ATOM 1137 C CA . ASP A 1 139 ? -13.077 5.982 41.127 1.00 89.94 139 ASP A CA 1
ATOM 1138 C C . ASP A 1 139 ? -14.564 6.329 41.079 1.00 89.94 139 ASP A C 1
ATOM 1140 O O . ASP A 1 139 ? -14.972 7.499 41.070 1.00 89.94 139 ASP A O 1
ATOM 1144 N N . HIS A 1 140 ? -15.390 5.284 41.036 1.00 90.00 140 HIS A N 1
ATOM 1145 C CA . HIS A 1 140 ? -16.836 5.375 40.863 1.00 90.00 140 HIS A CA 1
ATOM 1146 C C . HIS A 1 140 ? -17.283 6.081 39.568 1.00 90.00 140 HIS A C 1
ATOM 1148 O O . HIS A 1 140 ? -18.440 6.498 39.471 1.00 90.00 140 HIS A O 1
ATOM 1154 N N . GLY A 1 141 ? -16.388 6.256 38.598 1.00 91.75 141 GLY A N 1
ATOM 1155 C CA . GLY A 1 141 ? -16.591 6.995 37.358 1.00 91.75 141 GLY A CA 1
ATOM 1156 C C . GLY A 1 141 ? -17.065 6.128 36.197 1.00 91.75 141 GLY A C 1
ATOM 1157 O O . GLY A 1 141 ? -17.790 5.141 36.361 1.00 91.75 141 GLY A O 1
ATOM 1158 N N . SER A 1 142 ? -16.704 6.527 34.978 1.00 93.19 142 SER A N 1
ATOM 1159 C CA . SER A 1 142 ? -17.088 5.794 33.769 1.00 93.19 142 SER A CA 1
ATOM 1160 C C . SER A 1 142 ? -16.004 5.783 32.695 1.00 93.19 142 SER A C 1
ATOM 1162 O O . SER A 1 142 ? -15.209 6.711 32.580 1.00 93.19 142 SER A O 1
ATOM 1164 N N . VAL A 1 143 ? -15.999 4.744 31.862 1.00 93.44 143 VAL A N 1
ATOM 1165 C CA . VAL A 1 143 ? -15.188 4.685 30.637 1.00 93.44 143 VAL A CA 1
ATOM 1166 C C . VAL A 1 143 ? -16.131 4.551 29.455 1.00 93.44 143 VAL A C 1
ATOM 1168 O O . VAL A 1 143 ? -16.877 3.584 29.368 1.00 93.44 143 VAL A O 1
ATOM 1171 N N . VAL A 1 144 ? -16.097 5.503 28.531 1.00 92.44 144 VAL A N 1
ATOM 1172 C CA . VAL A 1 144 ? -16.957 5.534 27.347 1.00 92.44 144 VAL A CA 1
ATOM 1173 C C . VAL A 1 144 ? -16.137 5.181 26.114 1.00 92.44 144 VAL A C 1
ATOM 1175 O O . VAL A 1 144 ? -15.049 5.711 25.901 1.00 92.44 144 VAL A O 1
ATOM 1178 N N . CYS A 1 145 ? -16.663 4.311 25.258 1.00 90.06 145 CYS A N 1
ATOM 1179 C CA . CYS A 1 145 ? -16.078 4.037 23.953 1.00 90.06 145 CYS A CA 1
ATOM 1180 C C . CYS A 1 145 ? -17.158 3.804 22.891 1.00 90.06 145 CYS A C 1
ATOM 1182 O O . CYS A 1 145 ? -18.312 3.500 23.185 1.00 90.06 145 CYS A O 1
ATOM 1184 N N . TYR A 1 146 ? -16.788 3.943 21.618 1.00 85.25 146 TYR A N 1
ATOM 1185 C CA . TYR A 1 146 ? -17.763 3.789 20.538 1.00 85.25 146 TYR A CA 1
ATOM 1186 C C . TYR A 1 146 ? -18.217 2.328 20.350 1.00 85.25 146 TYR A C 1
ATOM 1188 O O . TYR A 1 146 ? -19.390 2.079 20.121 1.00 85.25 146 TYR A O 1
ATOM 1196 N N . GLN A 1 147 ? -17.292 1.368 20.445 1.00 84.94 147 GLN A N 1
ATOM 1197 C CA . GLN A 1 147 ? -17.522 -0.081 20.300 1.00 84.94 147 GLN A CA 1
ATOM 1198 C C . GLN A 1 147 ? -16.525 -0.833 21.194 1.00 84.94 147 GLN A C 1
ATOM 1200 O O . GLN A 1 147 ? -15.379 -0.391 21.302 1.00 84.94 147 GLN A O 1
ATOM 1205 N N . GLU A 1 148 ? -16.870 -2.013 21.717 1.00 86.19 148 GLU A N 1
ATOM 1206 C CA . GLU A 1 148 ? -15.978 -2.855 22.544 1.00 86.19 148 GLU A CA 1
ATOM 1207 C C . GLU A 1 148 ? -14.657 -3.144 21.818 1.00 86.19 148 GLU A C 1
ATOM 1209 O O . GLU A 1 148 ? -13.568 -3.116 22.396 1.00 86.19 148 GLU A O 1
ATOM 1214 N N . SER A 1 149 ? -14.743 -3.319 20.494 1.00 77.31 149 SER A N 1
ATOM 1215 C CA . SER A 1 149 ? -13.593 -3.557 19.617 1.00 77.31 149 SER A CA 1
ATOM 1216 C C . SER A 1 149 ? -12.589 -2.388 19.560 1.00 77.31 149 SER A C 1
ATOM 1218 O O . SER A 1 149 ? -11.528 -2.504 18.929 1.00 77.31 149 SER A O 1
ATOM 1220 N N . ARG A 1 150 ? -12.914 -1.230 20.153 1.00 80.00 150 ARG A N 1
ATOM 1221 C CA . ARG A 1 150 ? -12.010 -0.081 20.314 1.00 80.00 150 ARG A CA 1
ATOM 1222 C C . ARG A 1 150 ? -11.101 -0.266 21.513 1.00 80.00 150 ARG A C 1
ATOM 1224 O O . ARG A 1 150 ? -9.907 -0.007 21.366 1.00 80.00 150 ARG A O 1
ATOM 1231 N N . LEU A 1 151 ? -11.632 -0.789 22.613 1.00 82.69 151 LEU A N 1
ATOM 1232 C CA . LEU A 1 151 ? -10.864 -1.113 23.807 1.00 82.69 151 LEU A CA 1
ATOM 1233 C C . LEU A 1 151 ? -9.954 -2.311 23.528 1.00 82.69 151 LEU A C 1
ATOM 1235 O O . LEU A 1 151 ? -8.733 -2.152 23.521 1.00 82.69 151 LEU A O 1
ATOM 1239 N N . PHE A 1 152 ? -10.519 -3.462 23.152 1.00 82.19 152 PHE A N 1
ATOM 1240 C CA . PHE A 1 152 ? -9.747 -4.700 22.995 1.00 82.19 152 PHE A CA 1
ATOM 1241 C C . PHE A 1 152 ? -10.148 -5.503 21.756 1.00 82.19 152 PHE A C 1
ATOM 1243 O O . PHE A 1 152 ? -11.312 -5.560 21.364 1.00 82.19 152 PHE A O 1
ATOM 1250 N N . ARG A 1 153 ? -9.154 -6.147 21.136 1.00 69.62 153 ARG A N 1
ATOM 1251 C CA . ARG A 1 153 ? -9.307 -7.199 20.112 1.00 69.62 153 ARG A CA 1
ATOM 1252 C C . ARG A 1 153 ? -8.297 -8.319 20.356 1.00 69.62 153 ARG A C 1
ATOM 1254 O O . ARG A 1 153 ? -7.646 -8.799 19.431 1.00 69.62 153 ARG A O 1
ATOM 1261 N N . ASP A 1 154 ? -8.098 -8.635 21.626 1.00 69.69 154 ASP A N 1
ATOM 1262 C CA . ASP A 1 154 ? -7.066 -9.548 22.089 1.00 69.69 154 ASP A CA 1
ATOM 1263 C C . ASP A 1 154 ? -7.573 -10.997 22.072 1.00 69.69 154 ASP A C 1
ATOM 1265 O O . ASP A 1 154 ? -8.581 -11.319 22.698 1.00 69.69 154 ASP A O 1
ATOM 1269 N N . GLU A 1 155 ? -6.865 -11.870 21.352 1.00 63.31 155 GLU A N 1
ATOM 1270 C CA . GLU A 1 155 ? -7.151 -13.309 21.303 1.00 63.31 155 GLU A CA 1
ATOM 1271 C C . GLU A 1 155 ? -6.715 -14.026 22.592 1.00 63.31 155 GLU A C 1
ATOM 1273 O O . GLU A 1 155 ? -7.267 -15.076 22.920 1.00 63.31 155 GLU A O 1
ATOM 1278 N N . THR A 1 156 ? -5.741 -13.470 23.326 1.00 70.31 156 THR A N 1
ATOM 1279 C CA . THR A 1 156 ? -5.151 -14.117 24.510 1.00 70.31 156 THR A CA 1
ATOM 1280 C C . THR A 1 156 ? -6.038 -14.036 25.744 1.00 70.31 156 THR A C 1
ATOM 1282 O O . THR A 1 156 ? -5.834 -14.788 26.691 1.00 70.31 156 THR A O 1
ATOM 1285 N N . GLN A 1 157 ? -7.054 -13.171 25.716 1.00 80.56 157 GLN A N 1
ATOM 1286 C CA . GLN A 1 157 ? -7.978 -12.930 26.823 1.00 80.56 157 GLN A CA 1
ATOM 1287 C C . GLN A 1 157 ? -7.336 -12.320 28.069 1.00 80.56 157 GLN A C 1
ATOM 1289 O O . GLN A 1 157 ? -7.972 -12.239 29.117 1.00 80.56 157 GLN A O 1
ATOM 1294 N N . ILE A 1 158 ? -6.084 -11.878 27.982 1.00 82.81 158 ILE A N 1
ATOM 1295 C CA . ILE A 1 158 ? -5.345 -11.389 29.142 1.00 82.81 158 ILE A CA 1
ATOM 1296 C C . ILE A 1 158 ? -5.767 -9.949 29.434 1.00 82.81 158 ILE A C 1
ATOM 1298 O O . ILE A 1 158 ? -6.152 -9.623 30.556 1.00 82.81 158 ILE A O 1
ATOM 1302 N N . TYR A 1 159 ? -5.756 -9.085 28.418 1.00 83.06 159 TYR A N 1
ATOM 1303 C CA . TYR A 1 159 ? -5.840 -7.642 28.650 1.00 83.06 159 TYR A CA 1
ATOM 1304 C C . TYR A 1 159 ? -7.242 -7.145 28.980 1.00 83.06 159 TYR A C 1
ATOM 1306 O O . TYR A 1 159 ? -7.395 -6.304 29.864 1.00 83.06 159 TYR A O 1
ATOM 1314 N N . TYR A 1 160 ? -8.279 -7.681 28.331 1.00 86.94 160 TYR A N 1
ATOM 1315 C CA . TYR A 1 160 ? -9.641 -7.290 28.691 1.00 86.94 160 TYR A CA 1
ATOM 1316 C C . TYR A 1 160 ? -10.046 -7.832 30.069 1.00 86.94 160 TYR A C 1
ATOM 1318 O O . TYR A 1 160 ? -10.829 -7.188 30.752 1.00 86.94 160 TYR A O 1
ATOM 1326 N N . ASN A 1 161 ? -9.489 -8.962 30.524 1.00 89.50 161 ASN A N 1
ATOM 1327 C CA . ASN A 1 161 ? -9.746 -9.469 31.875 1.00 89.50 161 ASN A CA 1
ATOM 1328 C C . ASN A 1 161 ? -9.059 -8.622 32.950 1.00 89.50 161 ASN A C 1
ATOM 1330 O O . ASN A 1 161 ? -9.669 -8.350 33.980 1.00 89.50 161 ASN A O 1
ATOM 1334 N N . GLN A 1 162 ? -7.835 -8.150 32.696 1.00 90.56 162 GLN A N 1
ATOM 1335 C CA . GLN A 1 162 ? -7.177 -7.175 33.573 1.00 90.56 162 GLN A CA 1
ATOM 1336 C C . GLN A 1 162 ? -7.970 -5.868 33.656 1.00 90.56 162 GLN A C 1
ATOM 1338 O O . GLN A 1 162 ? -8.132 -5.320 34.740 1.00 90.56 162 GLN A O 1
ATOM 1343 N N . PHE A 1 163 ? -8.500 -5.395 32.526 1.00 91.88 163 PHE A N 1
ATOM 1344 C CA . PHE A 1 163 ? -9.343 -4.203 32.488 1.00 91.88 163 PHE A CA 1
ATOM 1345 C C . PHE A 1 163 ? -10.642 -4.373 33.281 1.00 91.88 163 PHE A C 1
ATOM 1347 O O . PHE A 1 163 ? -10.955 -3.525 34.107 1.00 91.88 163 PHE A O 1
ATOM 1354 N N . ILE A 1 164 ? -11.361 -5.486 33.083 1.00 92.25 164 ILE A N 1
ATOM 1355 C CA . ILE A 1 164 ? -12.567 -5.823 33.856 1.00 92.25 164 ILE A CA 1
ATOM 1356 C C . ILE A 1 164 ? -12.260 -5.805 35.356 1.00 92.25 164 ILE A C 1
ATOM 1358 O O . ILE A 1 164 ? -13.016 -5.211 36.118 1.00 92.25 164 ILE A O 1
ATOM 1362 N N . GLN A 1 165 ? -11.149 -6.426 35.774 1.00 92.56 165 GLN A N 1
ATOM 1363 C CA . GLN A 1 165 ? -10.767 -6.478 37.184 1.00 92.56 165 GLN A CA 1
ATOM 1364 C C . GLN A 1 165 ? -10.527 -5.076 37.750 1.00 92.56 165 GLN A C 1
ATOM 1366 O O . GLN A 1 165 ? -11.134 -4.724 38.753 1.00 92.56 165 GLN A O 1
ATOM 1371 N N . LYS A 1 166 ? -9.741 -4.241 37.059 1.00 92.88 166 LYS A N 1
ATOM 1372 C CA . LYS A 1 166 ? -9.503 -2.850 37.472 1.00 92.88 166 LYS A CA 1
ATOM 1373 C C . LYS A 1 166 ? -10.802 -2.050 37.553 1.00 92.88 166 LYS A C 1
ATOM 1375 O O . LYS A 1 166 ? -11.048 -1.358 38.532 1.00 92.88 166 LYS A O 1
ATOM 1380 N N . CYS A 1 167 ? -11.680 -2.178 36.561 1.00 92.88 167 CYS A N 1
ATOM 1381 C CA . CYS A 1 167 ? -12.974 -1.507 36.603 1.00 92.88 167 CYS A CA 1
ATOM 1382 C C . CYS A 1 167 ? -13.859 -2.009 37.755 1.00 92.88 167 CYS A C 1
ATOM 1384 O O . CYS A 1 167 ? -14.595 -1.217 38.329 1.00 92.88 167 CYS A O 1
ATOM 1386 N N . LYS A 1 168 ? -13.778 -3.290 38.129 1.00 92.56 168 LYS A N 1
ATOM 1387 C CA . LYS A 1 168 ? -14.488 -3.834 39.293 1.00 92.56 168 LYS A CA 1
ATOM 1388 C C . LYS A 1 168 ? -13.929 -3.287 40.609 1.00 92.56 168 LYS A C 1
ATOM 1390 O O . LYS A 1 168 ? -14.713 -2.894 41.468 1.00 92.56 168 LYS A O 1
ATOM 1395 N N . ASP A 1 169 ? -12.606 -3.224 40.735 1.00 92.69 169 ASP A N 1
ATOM 1396 C CA . ASP A 1 169 ? -11.910 -2.756 41.940 1.00 92.69 169 ASP A CA 1
ATOM 1397 C C . ASP A 1 169 ? -12.168 -1.262 42.209 1.00 92.69 169 ASP A C 1
ATOM 1399 O O . ASP A 1 169 ? -12.336 -0.861 43.358 1.00 92.69 169 ASP A O 1
ATOM 1403 N N . HIS A 1 170 ? -12.283 -0.459 41.146 1.00 92.75 170 HIS A N 1
ATOM 1404 C CA . HIS A 1 170 ? -12.521 0.989 41.208 1.00 92.75 170 HIS A CA 1
ATOM 1405 C C . HIS A 1 170 ? -13.998 1.394 41.004 1.00 92.75 170 HIS A C 1
ATOM 1407 O O . HIS A 1 170 ? -14.314 2.579 40.881 1.00 92.75 170 HIS A O 1
ATOM 1413 N N . ASP A 1 171 ? -14.920 0.423 40.951 1.00 91.69 171 ASP A N 1
ATOM 1414 C CA . ASP A 1 171 ? -16.359 0.637 40.726 1.00 91.69 171 ASP A CA 1
ATOM 1415 C C . ASP A 1 171 ? -16.665 1.493 39.474 1.00 91.69 171 ASP A C 1
ATOM 1417 O O . ASP A 1 171 ? -17.466 2.424 39.491 1.00 91.69 171 ASP A O 1
ATOM 1421 N N . ILE A 1 172 ? -16.002 1.193 38.362 1.00 93.75 172 ILE A N 1
ATOM 1422 C CA . ILE A 1 172 ? -16.133 1.903 37.088 1.00 93.75 172 ILE A CA 1
ATOM 1423 C C . ILE A 1 172 ? -17.184 1.226 36.211 1.00 93.75 172 ILE A C 1
ATOM 1425 O O . ILE A 1 172 ? -17.135 0.017 35.978 1.00 93.75 172 ILE A O 1
ATOM 1429 N N . VAL A 1 173 ? -18.083 2.028 35.633 1.00 93.75 173 VAL A N 1
ATOM 1430 C CA . VAL A 1 173 ? -19.037 1.566 34.610 1.00 93.75 173 VAL A CA 1
ATOM 1431 C C . VAL A 1 173 ? -18.476 1.812 33.213 1.00 93.75 173 VAL A C 1
ATOM 1433 O O . VAL A 1 173 ? -18.057 2.922 32.883 1.00 93.75 173 VAL A O 1
ATOM 1436 N N . VAL A 1 174 ? -18.498 0.790 32.361 1.00 93.62 174 VAL A N 1
ATOM 1437 C CA . VAL A 1 174 ? -18.065 0.913 30.964 1.00 93.62 174 VAL A CA 1
ATOM 1438 C C . VAL A 1 174 ? -19.273 1.118 30.064 1.00 93.62 174 VAL A C 1
ATOM 1440 O O . VAL A 1 174 ? -20.246 0.378 30.134 1.00 93.62 174 VAL A O 1
ATOM 1443 N N . ILE A 1 175 ? -19.210 2.117 29.196 1.00 92.81 175 ILE A N 1
ATOM 1444 C CA . ILE A 1 175 ? -20.302 2.526 28.322 1.00 92.81 175 ILE A CA 1
ATOM 1445 C C . ILE A 1 175 ? -19.856 2.346 26.874 1.00 92.81 175 ILE A C 1
ATOM 1447 O O . ILE A 1 175 ? -18.834 2.887 26.445 1.00 92.81 175 ILE A O 1
ATOM 1451 N N . VAL A 1 176 ? -20.641 1.601 26.105 1.00 90.06 176 VAL A N 1
ATOM 1452 C CA . VAL A 1 176 ? -20.437 1.407 24.670 1.00 90.06 176 VAL A CA 1
ATOM 1453 C C . VAL A 1 176 ? -21.584 2.054 23.920 1.00 90.06 176 VAL A C 1
ATOM 1455 O O . VAL A 1 176 ? -22.734 1.743 24.195 1.00 90.06 176 VAL A O 1
ATOM 1458 N N . VAL A 1 177 ? -21.293 2.959 22.986 1.00 86.69 177 VAL A N 1
ATOM 1459 C CA . VAL A 1 177 ? -22.330 3.784 22.335 1.00 86.69 177 VAL A CA 1
ATOM 1460 C C . VAL A 1 177 ? -22.990 3.093 21.131 1.00 86.69 177 VAL A C 1
ATOM 1462 O O . VAL A 1 177 ? -24.162 3.342 20.854 1.00 86.69 177 VAL A O 1
ATOM 1465 N N . SER A 1 178 ? -22.274 2.223 20.413 1.00 80.06 178 SER A N 1
ATOM 1466 C CA . SER A 1 178 ? -22.717 1.596 19.157 1.00 80.06 178 SER A CA 1
ATOM 1467 C C . SER A 1 178 ? -22.520 0.075 19.183 1.00 80.06 178 SER A C 1
ATOM 1469 O O . SER A 1 178 ? -21.489 -0.382 19.678 1.00 80.06 178 SER A O 1
ATOM 1471 N N . PRO A 1 179 ? -23.427 -0.736 18.593 1.00 72.06 179 PRO A N 1
ATOM 1472 C CA . PRO A 1 179 ? -24.610 -0.361 17.797 1.00 72.06 179 PRO A CA 1
ATOM 1473 C C . PRO A 1 179 ? -25.810 0.141 18.614 1.00 72.06 179 PRO A C 1
ATOM 1475 O O . PRO A 1 179 ? -26.670 0.821 18.063 1.00 72.06 179 PRO A O 1
ATOM 1478 N N . TYR A 1 180 ? -25.837 -0.148 19.912 1.00 82.06 180 TYR A N 1
ATOM 1479 C CA . TYR A 1 180 ? -26.802 0.376 20.875 1.00 82.06 180 TYR A CA 1
ATOM 1480 C C . TYR A 1 180 ? -26.038 0.779 22.133 1.00 82.06 180 TYR A C 1
ATOM 1482 O O . TYR A 1 180 ? -24.987 0.199 22.409 1.00 82.06 180 TYR A O 1
ATOM 1490 N N . THR A 1 181 ? -26.558 1.740 22.899 1.00 86.75 181 THR A N 1
ATOM 1491 C CA . THR A 1 181 ? -25.924 2.130 24.160 1.00 86.75 181 THR A CA 1
ATOM 1492 C C . THR A 1 181 ? -26.002 0.979 25.164 1.00 86.75 181 THR A C 1
ATOM 1494 O O . THR A 1 181 ? -27.085 0.635 25.630 1.00 86.75 181 THR A O 1
ATOM 1497 N N . MET A 1 182 ? -24.855 0.388 25.491 1.00 89.56 182 MET A N 1
ATOM 1498 C CA . MET A 1 182 ? -24.711 -0.672 26.486 1.00 89.56 182 MET A CA 1
ATOM 1499 C C . MET A 1 182 ? -23.896 -0.167 27.671 1.00 89.56 182 MET A C 1
ATOM 1501 O O . MET A 1 182 ? -22.854 0.461 27.488 1.00 89.56 182 MET A O 1
ATOM 1505 N N . LEU A 1 183 ? -24.376 -0.453 28.881 1.00 91.75 183 LEU A N 1
ATOM 1506 C CA . LEU A 1 183 ? -23.684 -0.153 30.127 1.00 91.75 183 LEU A CA 1
ATOM 1507 C C . LEU A 1 183 ? -23.250 -1.471 30.759 1.00 91.75 183 LEU A C 1
ATOM 1509 O O . LEU A 1 183 ? -24.070 -2.357 30.989 1.00 91.75 183 LEU A O 1
ATOM 1513 N N . TYR A 1 184 ? -21.961 -1.580 31.032 1.00 92.25 184 TYR A N 1
ATOM 1514 C CA . TYR A 1 184 ? -21.335 -2.728 31.655 1.00 92.25 184 TYR A CA 1
ATOM 1515 C C . TYR A 1 184 ? -20.914 -2.343 33.068 1.00 92.25 184 TYR A C 1
ATOM 1517 O O . TYR A 1 184 ? -19.995 -1.545 33.266 1.00 92.25 184 TYR A O 1
ATOM 1525 N N . ASP A 1 185 ? -21.606 -2.918 34.042 1.00 92.50 185 ASP A N 1
ATOM 1526 C CA . ASP A 1 185 ? -21.197 -2.924 35.439 1.00 92.50 185 ASP A CA 1
ATOM 1527 C C . ASP A 1 185 ? -20.617 -4.303 35.747 1.00 92.50 185 ASP A C 1
ATOM 1529 O O . ASP A 1 185 ? -21.334 -5.301 35.747 1.00 92.50 185 ASP A O 1
ATOM 1533 N N . PHE A 1 186 ? -19.307 -4.375 35.972 1.00 91.50 186 PHE A N 1
ATOM 1534 C CA . PHE A 1 186 ? -18.610 -5.653 36.148 1.00 91.50 186 PHE A CA 1
ATOM 1535 C C . PHE A 1 186 ? -18.793 -6.287 37.534 1.00 91.50 186 PHE A C 1
ATOM 1537 O O . PHE A 1 186 ? -18.176 -7.307 37.854 1.00 91.50 186 PHE A O 1
ATOM 1544 N N . ARG A 1 187 ? -19.635 -5.693 38.385 1.00 88.38 187 ARG A N 1
ATOM 1545 C CA . ARG A 1 187 ? -20.146 -6.364 39.586 1.00 88.38 187 ARG A CA 1
ATOM 1546 C C . ARG A 1 187 ? -21.232 -7.377 39.234 1.00 88.38 187 ARG A C 1
ATOM 1548 O O . ARG A 1 187 ? -21.421 -8.321 39.993 1.00 88.38 187 ARG A O 1
ATOM 1555 N N . ASP A 1 188 ? -21.891 -7.195 38.090 1.00 88.94 188 ASP A N 1
ATOM 1556 C CA . ASP A 1 188 ? -22.802 -8.169 37.506 1.00 88.94 188 ASP A CA 1
ATOM 1557 C C . ASP A 1 188 ? -22.014 -9.173 36.645 1.00 88.94 188 ASP A C 1
ATOM 1559 O O . ASP A 1 188 ? -21.325 -8.820 35.675 1.00 88.94 188 ASP A O 1
ATOM 1563 N N . ASP A 1 189 ? -22.119 -10.450 37.009 1.00 87.44 189 ASP A N 1
ATOM 1564 C CA . ASP A 1 189 ? -21.475 -11.554 36.302 1.00 87.44 189 ASP A CA 1
ATOM 1565 C C . ASP A 1 189 ? -21.995 -11.684 34.861 1.00 87.44 189 ASP A C 1
ATOM 1567 O O . ASP A 1 189 ? -21.221 -11.983 33.947 1.00 87.44 189 ASP A O 1
ATOM 1571 N N . PHE A 1 190 ? -23.278 -11.396 34.615 1.00 89.38 190 PHE A N 1
ATOM 1572 C CA . PHE A 1 190 ? -23.867 -11.457 33.278 1.00 89.38 190 PHE A CA 1
ATOM 1573 C C . PHE A 1 190 ? -23.276 -10.390 32.353 1.00 89.38 190 PHE A C 1
ATOM 1575 O O . PHE A 1 190 ? -22.867 -10.700 31.232 1.00 89.38 190 PHE A O 1
ATOM 1582 N N . LEU A 1 191 ? -23.181 -9.140 32.817 1.00 88.31 191 LEU A N 1
ATOM 1583 C CA . LEU A 1 191 ? -22.582 -8.048 32.039 1.00 88.31 191 LEU A CA 1
ATOM 1584 C C . LEU A 1 191 ? -21.083 -8.277 31.813 1.00 88.31 191 LEU A C 1
ATOM 1586 O O . LEU A 1 191 ? -20.565 -7.974 30.735 1.00 88.31 191 LEU A O 1
ATOM 1590 N N . THR A 1 192 ? -20.403 -8.876 32.789 1.00 89.44 192 THR A N 1
ATOM 1591 C CA . THR A 1 192 ? -19.001 -9.285 32.662 1.00 89.44 192 THR A CA 1
ATOM 1592 C C . THR A 1 192 ? -18.811 -10.319 31.552 1.00 89.44 192 THR A C 1
ATOM 1594 O O . THR A 1 192 ? -17.980 -10.125 30.659 1.00 89.44 192 THR A O 1
ATOM 1597 N N . GLU A 1 193 ? -19.601 -11.394 31.553 1.00 88.31 193 GLU A N 1
ATOM 1598 C CA . GLU A 1 193 ? -19.534 -12.426 30.513 1.00 88.31 193 GLU A CA 1
ATOM 1599 C C . GLU A 1 193 ? -19.966 -11.900 29.139 1.00 88.31 193 GLU A C 1
ATOM 1601 O O . GLU A 1 193 ? -19.336 -12.219 28.127 1.00 88.31 193 GLU A O 1
ATOM 1606 N N . MET A 1 194 ? -20.972 -11.024 29.089 1.00 89.06 194 MET A N 1
ATOM 1607 C CA . MET A 1 194 ? -21.396 -10.351 27.860 1.00 89.06 194 MET A CA 1
ATOM 1608 C C . MET A 1 194 ? -20.245 -9.551 27.237 1.00 89.06 194 MET A C 1
ATOM 1610 O O . MET A 1 194 ? -19.962 -9.691 26.044 1.00 89.06 194 MET A O 1
ATOM 1614 N N . PHE A 1 195 ? -19.542 -8.746 28.040 1.00 89.94 195 PHE A N 1
ATOM 1615 C CA . PHE A 1 195 ? -18.408 -7.952 27.569 1.00 89.94 195 PHE A CA 1
ATOM 1616 C C . PHE A 1 195 ? -17.264 -8.843 27.062 1.00 89.94 195 PHE A C 1
ATOM 1618 O O . PHE A 1 195 ? -16.739 -8.626 25.965 1.00 89.94 195 PHE A O 1
ATOM 1625 N N . ARG A 1 196 ? -16.920 -9.906 27.808 1.00 89.25 196 ARG A N 1
ATOM 1626 C CA . ARG A 1 196 ? -15.923 -10.911 27.388 1.00 89.25 196 ARG A CA 1
ATOM 1627 C C . ARG A 1 196 ? -16.290 -11.536 26.046 1.00 89.25 196 ARG A C 1
ATOM 1629 O O . ARG A 1 196 ? -15.445 -11.631 25.151 1.00 89.25 196 ARG A O 1
ATOM 1636 N N . TRP A 1 197 ? -17.551 -11.934 25.892 1.00 86.38 197 TRP A N 1
ATOM 1637 C CA . TRP A 1 197 ? -18.060 -12.523 24.661 1.00 86.38 197 TRP A CA 1
ATOM 1638 C C . TRP A 1 197 ? -17.943 -11.553 23.480 1.00 86.38 197 TRP A C 1
ATOM 1640 O O . TRP A 1 197 ? -17.438 -11.946 22.428 1.00 86.38 197 TRP A O 1
ATOM 1650 N N . LYS A 1 198 ? -18.289 -10.273 23.664 1.00 85.94 198 LYS A N 1
ATOM 1651 C CA . LYS A 1 198 ? -18.152 -9.232 22.632 1.00 85.94 198 LYS A CA 1
ATOM 1652 C C . LYS A 1 198 ? -16.707 -8.966 22.221 1.00 85.94 198 LYS A C 1
ATOM 1654 O O . LYS A 1 198 ? -16.414 -8.871 21.025 1.00 85.94 198 LYS A O 1
ATOM 1659 N N . CYS A 1 199 ? -15.778 -8.907 23.174 1.00 84.06 199 CYS A N 1
ATOM 1660 C CA . CYS A 1 199 ? -14.352 -8.786 22.865 1.00 84.06 199 CYS A CA 1
ATOM 1661 C C . CYS A 1 199 ? -13.840 -9.990 22.056 1.00 84.06 199 CYS A C 1
ATOM 1663 O O . CYS A 1 199 ? -13.108 -9.810 21.076 1.00 84.06 199 CYS A O 1
ATOM 1665 N N . LYS A 1 200 ? -14.267 -11.208 22.412 1.00 84.00 200 LYS A N 1
ATOM 1666 C CA . LYS A 1 200 ? -13.916 -12.436 21.688 1.00 84.00 200 LYS A CA 1
ATOM 1667 C C . LYS A 1 200 ? -14.523 -12.475 20.282 1.00 84.00 200 LYS A C 1
ATOM 1669 O O . LYS A 1 200 ? -13.816 -12.791 19.326 1.00 84.00 200 LYS A O 1
ATOM 1674 N N . GLU A 1 201 ? -15.795 -12.107 20.140 1.00 82.75 201 GLU A N 1
ATOM 1675 C CA . GLU A 1 201 ? -16.500 -12.006 18.855 1.00 82.75 201 GLU A CA 1
ATOM 1676 C C . GLU A 1 201 ? -15.757 -11.058 17.898 1.00 82.75 201 GLU A C 1
ATOM 1678 O O . GLU A 1 201 ? -15.505 -11.401 16.740 1.00 82.75 201 GLU A O 1
ATOM 1683 N N . ALA A 1 202 ? -15.311 -9.898 18.394 1.00 74.19 202 ALA A N 1
ATOM 1684 C CA . ALA A 1 202 ? -14.550 -8.933 17.605 1.00 74.19 202 ALA A CA 1
ATOM 1685 C C . ALA A 1 202 ? -13.187 -9.475 17.127 1.00 74.19 202 ALA A C 1
ATOM 1687 O O . ALA A 1 202 ? -12.769 -9.191 15.997 1.00 74.19 202 ALA A O 1
ATOM 1688 N N . ALA A 1 203 ? -12.492 -10.259 17.958 1.00 73.62 203 ALA A N 1
ATOM 1689 C CA . ALA A 1 203 ? -11.245 -10.921 17.574 1.00 73.62 203 ALA A CA 1
ATOM 1690 C C . ALA A 1 203 ? -11.494 -12.023 16.522 1.00 73.62 203 ALA A C 1
ATOM 1692 O O . ALA A 1 203 ? -10.833 -12.060 15.476 1.00 73.62 203 ALA A O 1
ATOM 1693 N N . GLU A 1 204 ? -12.510 -12.867 16.735 1.00 76.81 204 GLU A N 1
ATOM 1694 C CA . GLU A 1 204 ? -12.895 -13.922 15.792 1.00 76.81 204 GLU A CA 1
ATOM 1695 C C . GLU A 1 204 ? -13.350 -13.365 14.438 1.00 76.81 204 GLU A C 1
ATOM 1697 O O . GLU A 1 204 ? -13.015 -13.946 13.401 1.00 76.81 204 GLU A O 1
ATOM 1702 N N . PHE A 1 205 ? -14.051 -12.227 14.416 1.00 72.12 205 PHE A N 1
ATOM 1703 C CA . PHE A 1 205 ? -14.483 -11.562 13.186 1.00 72.12 205 PHE A CA 1
ATOM 1704 C C . PHE A 1 205 ? -13.295 -11.252 12.267 1.00 72.12 205 PHE A C 1
ATOM 1706 O O . PHE A 1 205 ? -13.317 -11.596 11.086 1.00 72.12 205 PHE A O 1
ATOM 1713 N N . ILE A 1 206 ? -12.210 -10.672 12.790 1.00 67.38 206 ILE A N 1
ATOM 1714 C CA . ILE A 1 206 ? -11.019 -10.355 11.982 1.00 67.38 206 ILE A CA 1
ATOM 1715 C C . ILE A 1 206 ? -10.389 -11.630 11.422 1.00 67.38 206 ILE A C 1
ATOM 1717 O O . ILE A 1 206 ? -10.013 -11.691 10.246 1.00 67.38 206 ILE A O 1
ATOM 1721 N N . ARG A 1 207 ? -10.281 -12.666 12.252 1.00 70.62 207 ARG A N 1
ATOM 1722 C CA . ARG A 1 207 ? -9.695 -13.938 11.840 1.00 70.62 207 ARG A CA 1
ATOM 1723 C C . ARG A 1 207 ? -10.538 -14.628 10.765 1.00 70.62 207 ARG A C 1
ATOM 1725 O O . ARG A 1 207 ? -9.986 -15.074 9.762 1.00 70.62 207 ARG A O 1
ATOM 1732 N N . ARG A 1 208 ? -11.855 -14.723 10.946 1.00 72.81 208 ARG A N 1
ATOM 1733 C CA . ARG A 1 208 ? -12.744 -15.462 10.036 1.00 72.81 208 ARG A CA 1
ATOM 1734 C C . ARG A 1 208 ? -13.116 -14.651 8.800 1.00 72.81 208 ARG A C 1
ATOM 1736 O O . ARG A 1 208 ? -12.897 -15.114 7.688 1.00 72.81 208 ARG A O 1
ATOM 1743 N N . GLN A 1 209 ? -13.626 -13.438 8.980 1.00 67.56 209 GLN A N 1
ATOM 1744 C CA . GLN A 1 209 ? -14.151 -12.629 7.880 1.00 67.56 209 GLN A CA 1
ATOM 1745 C C . GLN A 1 209 ? -13.017 -12.030 7.054 1.00 67.56 209 GLN A C 1
ATOM 1747 O O . GLN A 1 209 ? -12.926 -12.270 5.850 1.00 67.56 209 GLN A O 1
ATOM 1752 N N . VAL A 1 210 ? -12.097 -11.304 7.696 1.00 66.12 210 VAL A N 1
ATOM 1753 C CA . VAL A 1 210 ? -11.041 -10.584 6.969 1.00 66.12 210 VAL A CA 1
ATOM 1754 C C . VAL A 1 210 ? -9.978 -11.553 6.459 1.00 66.12 210 VAL A C 1
ATOM 1756 O O . VAL A 1 210 ? -9.739 -11.630 5.252 1.00 66.12 210 VAL A O 1
ATOM 1759 N N . LYS A 1 211 ? -9.344 -12.317 7.359 1.00 67.62 211 LYS A N 1
ATOM 1760 C CA . LYS A 1 211 ? -8.269 -13.241 6.964 1.00 67.62 211 LYS A CA 1
ATOM 1761 C C . LYS A 1 211 ? -8.802 -14.508 6.292 1.00 67.62 211 LYS A C 1
ATOM 1763 O O . LYS A 1 211 ? -8.196 -14.962 5.328 1.00 67.62 211 LYS A O 1
ATOM 1768 N N . GLY A 1 212 ? -9.916 -15.059 6.773 1.00 69.50 212 GLY A N 1
ATOM 1769 C CA . GLY A 1 212 ? -10.457 -16.329 6.284 1.00 69.50 212 GLY A CA 1
ATOM 1770 C C . GLY A 1 212 ? -11.251 -16.232 4.981 1.00 69.50 212 GLY A C 1
ATOM 1771 O O . GLY A 1 212 ? -11.145 -17.136 4.159 1.00 69.50 212 GLY A O 1
ATOM 1772 N N . TRP A 1 213 ? -12.029 -15.168 4.751 1.00 73.38 213 TRP A N 1
ATOM 1773 C CA . TRP A 1 213 ? -12.908 -15.085 3.572 1.00 73.38 213 TRP A CA 1
ATOM 1774 C C . TRP A 1 213 ? -12.505 -13.987 2.594 1.00 73.38 213 TRP A C 1
ATOM 1776 O O . TRP A 1 213 ? -12.365 -14.258 1.400 1.00 73.38 213 TRP A O 1
ATOM 1786 N N . MET A 1 214 ? -12.274 -12.762 3.075 1.00 76.88 214 MET A N 1
ATOM 1787 C CA . MET A 1 214 ? -12.000 -11.620 2.201 1.00 76.88 214 MET A CA 1
ATOM 1788 C C . MET A 1 214 ? -10.654 -11.743 1.487 1.00 76.88 214 MET A C 1
ATOM 1790 O O . MET A 1 214 ? -10.599 -11.516 0.279 1.00 76.88 214 MET A O 1
ATOM 1794 N N . LEU A 1 215 ? -9.575 -12.110 2.190 1.00 78.25 215 LEU A N 1
ATOM 1795 C CA . LEU A 1 215 ? -8.264 -12.280 1.550 1.00 78.25 215 LEU A CA 1
ATOM 1796 C C . LEU A 1 215 ? -8.284 -13.401 0.493 1.00 78.25 215 LEU A C 1
ATOM 1798 O O . LEU A 1 215 ? -7.915 -13.111 -0.647 1.00 78.25 215 LEU A O 1
ATOM 1802 N N . PRO A 1 216 ? -8.810 -14.613 0.768 1.00 83.62 216 PRO A N 1
ATOM 1803 C CA . PRO A 1 216 ? -8.928 -15.642 -0.264 1.00 83.62 216 PRO A CA 1
ATOM 1804 C C . PRO A 1 216 ? -9.896 -15.276 -1.391 1.00 83.62 216 PRO A C 1
ATOM 1806 O O . PRO A 1 21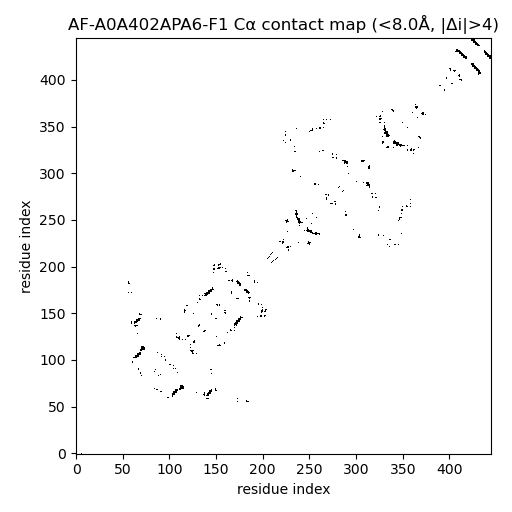6 ? -9.686 -15.672 -2.532 1.00 83.62 216 PRO A O 1
ATOM 1809 N N . ALA A 1 217 ? -10.972 -14.529 -1.123 1.00 82.00 217 ALA A N 1
ATOM 1810 C CA . ALA A 1 217 ? -11.860 -14.035 -2.178 1.00 82.00 217 ALA A CA 1
ATOM 1811 C C . ALA A 1 217 ? -11.152 -13.026 -3.094 1.00 82.00 217 ALA A C 1
ATOM 1813 O O . ALA A 1 217 ? -11.285 -13.110 -4.315 1.00 82.00 217 ALA A O 1
ATOM 1814 N N . ARG A 1 218 ? -10.358 -12.113 -2.523 1.00 85.44 218 ARG A N 1
ATOM 1815 C CA . ARG A 1 218 ? -9.526 -11.172 -3.286 1.00 85.44 218 ARG A CA 1
ATOM 1816 C C . ARG A 1 218 ? -8.467 -11.898 -4.100 1.00 85.44 218 ARG A C 1
ATOM 1818 O O . ARG A 1 218 ? -8.285 -11.567 -5.265 1.00 85.44 218 ARG A O 1
ATOM 1825 N N . GLU A 1 219 ? -7.801 -12.887 -3.515 1.00 87.75 219 GLU A N 1
ATOM 1826 C CA . GLU A 1 219 ? -6.821 -13.710 -4.221 1.00 87.75 219 GLU A CA 1
ATOM 1827 C C . GLU A 1 219 ? -7.475 -14.465 -5.379 1.00 87.75 219 GLU A C 1
ATOM 1829 O O . GLU A 1 219 ? -6.995 -14.388 -6.503 1.00 87.75 219 GLU A O 1
ATOM 1834 N N . ARG A 1 220 ? -8.638 -15.088 -5.159 1.00 88.12 220 ARG A N 1
ATOM 1835 C CA . ARG A 1 220 ? -9.411 -15.735 -6.230 1.00 88.12 220 ARG A CA 1
ATOM 1836 C C . ARG A 1 220 ? -9.806 -14.763 -7.341 1.00 88.12 220 ARG A C 1
ATOM 1838 O O . ARG A 1 220 ? -9.715 -15.125 -8.509 1.00 88.12 220 ARG A O 1
ATOM 1845 N N . ALA A 1 221 ? -10.234 -13.547 -7.004 1.00 89.62 221 ALA A N 1
ATOM 1846 C CA . ALA A 1 221 ? -10.545 -12.522 -7.999 1.00 89.62 221 ALA A CA 1
ATOM 1847 C C . ALA A 1 221 ? -9.296 -12.115 -8.802 1.00 89.62 221 ALA A C 1
ATOM 1849 O O . ALA A 1 221 ? -9.352 -12.077 -10.029 1.00 89.62 221 ALA A O 1
ATOM 1850 N N . ALA A 1 222 ? -8.159 -11.915 -8.129 1.00 91.94 222 ALA A N 1
ATOM 1851 C CA . ALA A 1 222 ? -6.885 -11.624 -8.780 1.00 91.94 222 ALA A CA 1
ATOM 1852 C C . ALA A 1 222 ? -6.445 -12.759 -9.710 1.00 91.94 222 ALA A C 1
ATOM 1854 O O . ALA A 1 222 ? -6.084 -12.505 -10.852 1.00 91.94 222 ALA A O 1
ATOM 1855 N N . MET A 1 223 ? -6.549 -14.018 -9.282 1.00 91.50 223 MET A N 1
ATOM 1856 C CA . MET A 1 223 ? -6.217 -15.177 -10.121 1.00 91.50 223 MET A CA 1
ATOM 1857 C C . MET A 1 223 ? -7.137 -15.314 -11.348 1.00 91.50 223 MET A C 1
ATOM 1859 O O . MET A 1 223 ? -6.753 -15.913 -12.350 1.00 91.50 223 MET A O 1
ATOM 1863 N N . ARG A 1 224 ? -8.344 -14.732 -11.309 1.00 92.06 224 ARG A N 1
ATOM 1864 C CA . ARG A 1 224 ? -9.264 -14.654 -12.458 1.00 92.06 224 ARG A CA 1
ATOM 1865 C C . ARG A 1 224 ? -8.960 -13.499 -13.416 1.00 92.06 224 ARG A C 1
ATOM 1867 O O . ARG A 1 224 ? -9.687 -13.352 -14.394 1.00 92.06 224 ARG A O 1
ATOM 1874 N N . GLY A 1 225 ? -7.921 -12.703 -13.159 1.00 91.69 225 GLY A N 1
ATOM 1875 C CA . GLY A 1 225 ? -7.575 -11.555 -13.998 1.00 91.69 225 GLY A CA 1
ATOM 1876 C C . GLY A 1 225 ? -8.311 -10.261 -13.645 1.00 91.69 225 GLY A C 1
ATOM 1877 O O . GLY A 1 225 ? -8.267 -9.300 -14.409 1.00 91.69 225 GLY A O 1
ATOM 1878 N N . LEU A 1 226 ? -9.004 -10.232 -12.500 1.00 93.88 226 LEU A N 1
ATOM 1879 C CA . LEU A 1 226 ? -9.724 -9.054 -12.027 1.00 93.88 226 LEU A CA 1
ATOM 1880 C C . LEU A 1 226 ? -8.871 -8.267 -11.030 1.00 93.88 226 LEU A C 1
ATOM 1882 O O . LEU A 1 226 ? -8.245 -8.825 -10.124 1.00 93.88 226 LEU A O 1
ATOM 1886 N N . TRP A 1 227 ? -8.929 -6.946 -11.119 1.00 93.12 227 TRP A N 1
ATOM 1887 C CA . TRP A 1 227 ? -8.348 -6.033 -10.155 1.00 93.12 227 TRP A CA 1
ATOM 1888 C C . TRP A 1 227 ? -8.994 -6.217 -8.781 1.00 93.12 227 TRP A C 1
ATOM 1890 O O . TRP A 1 227 ? -10.148 -5.862 -8.528 1.00 93.12 227 TRP A O 1
ATOM 1900 N N . ALA A 1 228 ? -8.202 -6.762 -7.861 1.00 89.44 228 ALA A N 1
ATOM 1901 C CA . ALA A 1 228 ? -8.572 -6.967 -6.464 1.00 89.44 228 ALA A CA 1
ATOM 1902 C C . ALA A 1 228 ? -7.731 -6.104 -5.506 1.00 89.44 228 ALA A C 1
ATOM 1904 O O . ALA A 1 228 ? -7.627 -6.405 -4.312 1.00 89.44 228 ALA A O 1
ATOM 1905 N N . GLY A 1 229 ? -7.099 -5.041 -6.021 1.00 84.31 229 GLY A N 1
ATOM 1906 C CA . GLY A 1 229 ? -6.230 -4.149 -5.250 1.00 84.31 229 GLY A CA 1
ATOM 1907 C C . GLY A 1 229 ? -4.923 -4.802 -4.794 1.00 84.31 229 GLY A C 1
ATOM 1908 O O . GLY A 1 229 ? -4.448 -4.489 -3.700 1.00 84.31 229 GLY A O 1
ATOM 1909 N N . TYR A 1 230 ? -4.401 -5.754 -5.574 1.00 79.62 230 TYR A N 1
ATOM 1910 C CA . TYR A 1 230 ? -3.048 -6.280 -5.399 1.00 79.62 230 TYR A CA 1
ATOM 1911 C C . TYR A 1 230 ? -2.063 -5.373 -6.130 1.00 79.62 230 TYR A C 1
ATOM 1913 O O . TYR A 1 230 ? -2.195 -5.166 -7.330 1.00 79.62 230 TYR A O 1
ATOM 1921 N N . GLY A 1 231 ? -1.069 -4.866 -5.402 1.00 80.62 231 GLY A N 1
ATOM 1922 C CA . GLY A 1 231 ? -0.041 -4.001 -5.970 1.00 80.62 231 GLY A CA 1
ATOM 1923 C C . GLY A 1 231 ? -0.547 -2.607 -6.341 1.00 80.62 231 GLY A C 1
ATOM 1924 O O . GLY A 1 231 ? -1.556 -2.121 -5.819 1.00 80.62 231 GLY A O 1
ATOM 1925 N N . ASP A 1 232 ? 0.212 -1.967 -7.222 1.00 86.62 232 ASP A N 1
ATOM 1926 C CA . ASP A 1 232 ? -0.033 -0.615 -7.711 1.00 86.62 232 ASP A CA 1
ATOM 1927 C C . ASP A 1 232 ? -0.542 -0.662 -9.147 1.00 86.62 232 ASP A C 1
ATOM 1929 O O . ASP A 1 232 ? -0.235 -1.591 -9.894 1.00 86.62 232 ASP A O 1
ATOM 1933 N N . LEU A 1 233 ? -1.302 0.358 -9.534 1.00 92.94 233 LEU A N 1
ATOM 1934 C CA . LEU A 1 233 ? -1.855 0.459 -10.877 1.00 92.94 233 LEU A CA 1
ATOM 1935 C C . LEU A 1 233 ? -0.799 1.077 -11.815 1.00 92.94 233 LEU A C 1
ATOM 1937 O O . LEU A 1 233 ? -0.386 2.220 -11.563 1.00 92.94 233 LEU A O 1
ATOM 1941 N N . PRO A 1 234 ? -0.340 0.374 -12.871 1.00 95.00 234 PRO A N 1
ATOM 1942 C CA . PRO A 1 234 ? 0.688 0.899 -13.769 1.00 95.00 234 PRO A CA 1
ATOM 1943 C C . PRO A 1 234 ? 0.224 2.189 -14.456 1.00 95.00 234 PRO A C 1
ATOM 1945 O O . PRO A 1 234 ? -0.956 2.330 -14.783 1.00 95.00 234 PRO A O 1
ATOM 1948 N N . MET A 1 235 ? 1.142 3.141 -14.652 1.00 96.00 235 MET A N 1
ATOM 1949 C CA . MET A 1 235 ? 0.851 4.354 -15.431 1.00 96.00 235 MET A CA 1
ATOM 1950 C C . MET A 1 235 ? 0.400 3.954 -16.836 1.00 96.00 235 MET A C 1
ATOM 1952 O O . MET A 1 235 ? 0.855 2.941 -17.339 1.00 96.00 235 MET A O 1
ATOM 1956 N N . GLY A 1 236 ? -0.512 4.694 -17.457 1.00 96.62 236 GLY A N 1
ATOM 1957 C CA . GLY A 1 236 ? -1.069 4.304 -18.760 1.00 96.62 236 GLY A CA 1
ATOM 1958 C C . GLY A 1 236 ? -2.316 3.428 -18.685 1.00 96.62 236 GLY A C 1
ATOM 1959 O O . GLY A 1 236 ? -3.038 3.367 -19.667 1.00 96.62 236 GLY A O 1
ATOM 1960 N N . TYR A 1 237 ? -2.632 2.826 -17.534 1.00 97.56 237 TYR A N 1
ATOM 1961 C CA . TYR A 1 237 ? -3.887 2.093 -17.333 1.00 97.56 237 TYR A CA 1
ATOM 1962 C C . TYR A 1 237 ? -4.760 2.721 -16.255 1.00 97.56 237 TYR A C 1
ATOM 1964 O O . TYR A 1 237 ? -4.255 3.211 -15.242 1.00 97.56 237 TYR A O 1
ATOM 1972 N N . ILE A 1 238 ? -6.073 2.605 -16.420 1.00 96.75 238 ILE A N 1
ATOM 1973 C CA . ILE A 1 238 ? -7.093 2.751 -15.376 1.00 96.75 238 ILE A CA 1
ATOM 1974 C C . ILE A 1 238 ? -7.813 1.413 -15.170 1.00 96.75 238 ILE A C 1
ATOM 1976 O O . ILE A 1 238 ? -7.677 0.498 -15.975 1.00 96.75 238 ILE A O 1
ATOM 1980 N N . VAL A 1 239 ? -8.547 1.270 -14.071 1.00 96.56 239 VAL A N 1
ATOM 1981 C CA . VAL A 1 239 ? -9.454 0.145 -13.833 1.00 96.56 239 VAL A CA 1
ATOM 1982 C C . VAL A 1 239 ? -10.871 0.600 -14.126 1.00 96.56 239 VAL A C 1
ATOM 1984 O O . VAL A 1 239 ? -11.320 1.616 -13.587 1.00 96.56 239 VAL A O 1
ATOM 1987 N N . ASP A 1 240 ? -11.574 -0.188 -14.926 1.00 95.88 240 ASP A N 1
ATOM 1988 C CA . ASP A 1 240 ? -12.998 -0.001 -15.146 1.00 95.88 240 ASP A CA 1
ATOM 1989 C C . ASP A 1 240 ? -13.788 -0.518 -13.936 1.00 95.88 240 ASP A C 1
ATOM 1991 O O . ASP A 1 240 ? -13.641 -1.665 -13.504 1.00 95.88 240 ASP A O 1
ATOM 1995 N N . PHE A 1 241 ? -14.605 0.347 -13.346 1.00 93.31 241 PHE A N 1
ATOM 1996 C CA . PHE A 1 241 ? -15.439 0.011 -12.198 1.00 93.31 241 PHE A CA 1
ATOM 1997 C C . PHE A 1 241 ? -16.936 0.022 -12.512 1.00 93.31 241 PHE A C 1
ATOM 1999 O O . PHE A 1 241 ? -17.726 -0.155 -11.579 1.00 93.31 241 PHE A O 1
ATOM 2006 N N . ASP A 1 242 ? -17.332 0.182 -13.774 1.00 92.44 242 ASP A N 1
ATOM 2007 C CA . ASP A 1 242 ? -18.723 0.016 -14.179 1.00 92.44 242 ASP A CA 1
ATOM 2008 C C . ASP A 1 242 ? -19.088 -1.471 -14.190 1.00 92.44 242 ASP A C 1
ATOM 2010 O O . ASP A 1 242 ? -18.524 -2.270 -14.936 1.00 92.44 242 ASP A O 1
ATOM 2014 N N . SER A 1 243 ? -20.039 -1.858 -13.339 1.00 91.50 243 SER A N 1
ATOM 2015 C CA . SER A 1 243 ? -20.502 -3.242 -13.222 1.00 91.50 243 SER A CA 1
ATOM 2016 C C . SER A 1 243 ? -21.181 -3.779 -14.481 1.00 91.50 243 SER A C 1
ATOM 2018 O O . SER A 1 243 ? -21.307 -4.995 -14.603 1.00 91.50 243 SER A O 1
ATOM 2020 N N . HIS A 1 244 ? -21.633 -2.904 -15.382 1.00 92.38 244 HIS A N 1
ATOM 2021 C CA . HIS A 1 244 ? -22.280 -3.293 -16.638 1.00 92.38 244 HIS A CA 1
ATOM 2022 C C . HIS A 1 244 ? -21.285 -3.450 -17.790 1.00 92.38 244 HIS A C 1
ATOM 2024 O O . HIS A 1 244 ? -21.626 -4.030 -18.820 1.00 92.38 244 HIS A O 1
ATOM 2030 N N . SER A 1 245 ? -20.052 -2.973 -17.616 1.00 92.88 245 SER A N 1
ATOM 2031 C CA . SER A 1 245 ? -19.005 -3.110 -18.617 1.00 92.88 245 SER A CA 1
ATOM 2032 C C . SER A 1 245 ? -18.470 -4.541 -18.674 1.00 92.88 245 SER A C 1
ATOM 2034 O O . SER A 1 245 ? -18.202 -5.181 -17.652 1.00 92.88 245 SER A O 1
ATOM 2036 N N . SER A 1 246 ? -18.209 -5.035 -19.887 1.00 92.75 246 SER A N 1
ATOM 2037 C CA . SER A 1 246 ? -17.500 -6.304 -20.107 1.00 92.75 246 SER A CA 1
ATOM 2038 C C . SER A 1 246 ? -16.073 -6.292 -19.545 1.00 92.75 246 SER A C 1
ATOM 2040 O O . SER A 1 246 ? -15.489 -7.352 -19.300 1.00 92.75 246 SER A O 1
ATOM 2042 N N . ASN A 1 247 ? -15.518 -5.098 -19.318 1.00 92.94 247 ASN A N 1
ATOM 2043 C CA . ASN A 1 247 ? -14.198 -4.879 -18.744 1.00 92.94 247 ASN A CA 1
ATOM 2044 C C . ASN A 1 247 ? -14.239 -4.599 -17.239 1.00 92.94 247 ASN A C 1
ATOM 2046 O O . ASN A 1 247 ? -13.222 -4.196 -16.680 1.00 92.94 247 ASN A O 1
ATOM 2050 N N . TYR A 1 248 ? -15.359 -4.860 -16.553 1.00 94.88 248 TYR A N 1
ATOM 2051 C CA . TYR A 1 248 ? -15.465 -4.642 -15.113 1.00 94.88 248 TYR A CA 1
ATOM 2052 C C . TYR A 1 248 ? -14.285 -5.254 -14.341 1.00 94.88 248 TYR A C 1
ATOM 2054 O O . TYR A 1 248 ? -14.010 -6.456 -14.395 1.00 94.88 248 TYR A O 1
ATOM 2062 N N . LYS A 1 249 ? -13.596 -4.400 -13.580 1.00 94.25 249 LYS A N 1
ATOM 2063 C CA . LYS A 1 249 ? -12.365 -4.673 -12.829 1.00 94.25 249 LYS A CA 1
ATOM 2064 C C . LYS A 1 249 ? -11.176 -5.118 -13.682 1.00 94.25 249 LYS A C 1
ATOM 2066 O O . LYS A 1 249 ? -10.262 -5.731 -13.142 1.00 94.25 249 LYS A O 1
ATOM 2071 N N . LYS A 1 250 ? -11.123 -4.811 -14.969 1.00 95.81 250 LYS A N 1
ATOM 2072 C CA . LYS A 1 250 ? -9.928 -5.013 -15.797 1.00 95.81 250 LYS A CA 1
ATOM 2073 C C . LYS A 1 250 ? -9.201 -3.699 -16.028 1.00 95.81 250 LYS A C 1
ATOM 2075 O O . LYS A 1 250 ? -9.738 -2.622 -15.771 1.00 95.81 250 LYS A O 1
ATOM 2080 N N . PHE A 1 251 ? -7.952 -3.810 -16.464 1.00 96.88 251 PHE A N 1
ATOM 2081 C CA . PHE A 1 251 ? -7.199 -2.652 -16.922 1.00 96.88 251 PHE A CA 1
ATOM 2082 C C . PHE A 1 251 ? -7.729 -2.204 -18.279 1.00 96.88 251 PHE A C 1
ATOM 2084 O O . PHE A 1 251 ? -8.032 -3.030 -19.134 1.00 96.88 251 PHE A O 1
ATOM 2091 N N . VAL A 1 252 ? -7.838 -0.896 -18.446 1.00 97.06 252 VAL A N 1
ATOM 2092 C CA . VAL A 1 252 ? -8.210 -0.236 -19.693 1.00 97.06 252 VAL A CA 1
ATOM 2093 C C . VAL A 1 252 ? -7.166 0.851 -19.945 1.00 97.06 252 VAL A C 1
ATOM 2095 O O . VAL A 1 252 ? -6.810 1.555 -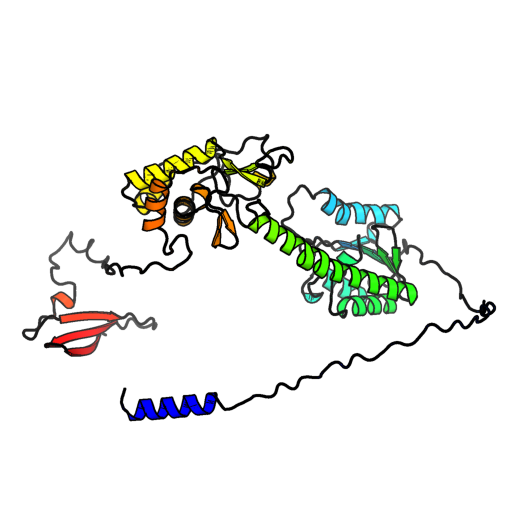18.987 1.00 97.06 252 VAL A O 1
ATOM 2098 N N . PRO A 1 253 ? -6.605 0.960 -21.161 1.00 97.88 253 PRO A N 1
ATOM 2099 C CA . PRO A 1 253 ? -5.684 2.034 -21.498 1.00 97.88 253 PRO A CA 1
ATOM 2100 C C . PRO A 1 253 ? -6.290 3.407 -21.190 1.00 97.88 253 PRO A C 1
ATOM 2102 O O . PRO A 1 253 ? -7.472 3.655 -21.405 1.00 97.88 253 PRO A O 1
ATOM 2105 N N . TYR A 1 254 ? -5.471 4.293 -20.639 1.00 97.56 254 TYR A N 1
ATOM 2106 C CA . TYR A 1 254 ? -5.794 5.696 -20.432 1.00 97.56 254 TYR A CA 1
ATOM 2107 C C . TYR A 1 254 ? -4.870 6.513 -21.318 1.00 97.56 254 TYR A C 1
ATOM 2109 O O . TYR A 1 254 ? -3.714 6.747 -20.952 1.00 97.56 254 TYR A O 1
ATOM 2117 N N . ASP A 1 255 ? -5.377 6.902 -22.487 1.00 97.19 255 ASP A N 1
ATOM 2118 C CA . ASP A 1 255 ? -4.592 7.449 -23.598 1.00 97.19 255 ASP A CA 1
ATOM 2119 C C . ASP A 1 255 ? -3.601 8.550 -23.196 1.00 97.19 255 ASP A C 1
ATOM 2121 O O . ASP A 1 255 ? -2.414 8.385 -23.494 1.00 97.19 255 ASP A O 1
ATOM 2125 N N . PRO A 1 256 ? -3.975 9.569 -22.384 1.00 96.81 256 PRO A N 1
ATOM 2126 C CA . PRO A 1 256 ? -3.041 10.627 -21.994 1.00 96.81 256 PRO A CA 1
ATOM 2127 C C . PRO A 1 256 ? -1.778 10.118 -21.289 1.00 96.81 256 PRO A C 1
ATOM 2129 O O . PRO A 1 256 ? -0.744 10.784 -21.280 1.00 96.81 256 PRO A O 1
ATOM 2132 N N . HIS A 1 257 ? -1.855 8.957 -20.632 1.00 97.50 257 HIS A N 1
ATOM 2133 C CA . HIS A 1 257 ? -0.699 8.324 -20.000 1.00 97.50 257 HIS A CA 1
ATOM 2134 C C . HIS A 1 257 ? -0.119 7.204 -20.857 1.00 97.50 257 HIS A C 1
ATOM 2136 O O . HIS A 1 257 ? 1.094 7.004 -20.827 1.00 97.50 257 HIS A O 1
ATOM 2142 N N . ALA A 1 258 ? -0.957 6.470 -21.589 1.00 98.12 258 ALA A N 1
ATOM 2143 C CA . ALA A 1 258 ? -0.536 5.378 -22.453 1.00 98.12 258 ALA A CA 1
ATOM 2144 C C . ALA A 1 258 ? 0.400 5.880 -23.561 1.00 98.12 258 ALA A C 1
ATOM 2146 O O . ALA A 1 258 ? 1.415 5.240 -23.822 1.00 98.12 258 ALA A O 1
ATOM 2147 N N . ASP A 1 259 ? 0.143 7.062 -24.120 1.00 98.25 259 ASP A N 1
ATOM 2148 C CA . ASP A 1 259 ? 0.997 7.678 -25.142 1.00 98.25 259 ASP A CA 1
ATOM 2149 C C . ASP A 1 259 ? 2.406 7.972 -24.630 1.00 98.25 259 ASP A C 1
ATOM 2151 O O . ASP A 1 259 ? 3.398 7.707 -25.306 1.00 98.25 259 ASP A O 1
ATOM 2155 N N . ILE A 1 260 ? 2.519 8.438 -23.386 1.00 98.06 260 ILE A N 1
ATOM 2156 C CA . ILE A 1 260 ? 3.818 8.675 -22.749 1.00 98.06 260 ILE A CA 1
ATOM 2157 C C . ILE A 1 260 ? 4.537 7.354 -22.488 1.00 98.06 260 ILE A C 1
ATOM 2159 O O . ILE A 1 260 ? 5.756 7.279 -22.633 1.00 98.06 260 ILE A O 1
ATOM 2163 N N . VAL A 1 261 ? 3.803 6.302 -22.109 1.00 98.31 261 VAL A N 1
ATOM 2164 C CA . VAL A 1 261 ? 4.389 4.964 -21.978 1.00 98.31 261 VAL A CA 1
ATOM 2165 C C . VAL A 1 261 ? 4.931 4.493 -23.326 1.00 98.31 261 VAL A C 1
ATOM 2167 O O . VAL A 1 261 ? 6.095 4.110 -23.375 1.00 98.31 261 VAL A O 1
ATOM 2170 N N . ARG A 1 262 ? 4.144 4.563 -24.408 1.00 98.44 262 ARG A N 1
ATOM 2171 C CA . ARG A 1 262 ? 4.589 4.199 -25.768 1.00 98.44 262 ARG A CA 1
ATOM 2172 C C . ARG A 1 262 ? 5.857 4.960 -26.148 1.00 98.44 262 ARG A C 1
ATOM 2174 O O . ARG A 1 262 ? 6.877 4.338 -26.428 1.00 98.44 262 ARG A O 1
ATOM 2181 N N . TRP A 1 263 ? 5.838 6.284 -25.984 1.00 98.12 263 TRP A N 1
ATOM 2182 C CA . TRP A 1 263 ? 6.993 7.140 -26.243 1.00 98.12 263 TRP A CA 1
ATOM 2183 C C . TRP A 1 263 ? 8.235 6.728 -25.439 1.00 98.12 263 TRP A C 1
ATOM 2185 O O . TRP A 1 263 ? 9.332 6.711 -25.985 1.00 98.12 263 TRP A O 1
ATOM 2195 N N . LEU A 1 264 ? 8.102 6.357 -24.158 1.00 98.19 264 LEU A N 1
ATOM 2196 C CA . LEU A 1 264 ? 9.243 5.904 -23.349 1.00 98.19 264 LEU A CA 1
ATOM 2197 C C . LEU A 1 264 ? 9.882 4.627 -23.906 1.00 98.19 264 LEU A C 1
ATOM 2199 O O . LEU A 1 264 ? 11.109 4.510 -23.887 1.00 98.19 264 LEU A O 1
ATOM 2203 N N . PHE A 1 265 ? 9.068 3.676 -24.365 1.00 98.56 265 PHE A N 1
ATOM 2204 C CA . PHE A 1 265 ? 9.553 2.434 -24.965 1.00 98.56 265 PHE A CA 1
ATOM 2205 C C . PHE A 1 265 ? 10.241 2.696 -26.308 1.00 98.56 265 PHE A C 1
ATOM 2207 O O . PHE A 1 265 ? 11.382 2.265 -26.498 1.00 98.56 265 PHE A O 1
ATOM 2214 N N . ASP A 1 266 ? 9.605 3.469 -27.187 1.00 98.25 266 ASP A N 1
ATOM 2215 C CA . ASP A 1 266 ? 10.164 3.828 -28.493 1.00 98.25 266 ASP A CA 1
ATOM 2216 C C . ASP A 1 266 ? 11.477 4.600 -28.323 1.00 98.25 266 ASP A C 1
ATOM 2218 O O . ASP A 1 266 ? 12.512 4.244 -28.891 1.00 98.25 266 ASP A O 1
ATOM 2222 N N . ARG A 1 267 ? 11.492 5.590 -27.423 1.00 98.00 267 ARG A N 1
ATOM 2223 C CA . ARG A 1 267 ? 12.683 6.391 -27.139 1.00 98.00 267 ARG A CA 1
ATOM 2224 C C . ARG A 1 267 ? 13.817 5.561 -26.545 1.00 98.00 267 ARG A C 1
ATOM 2226 O O . ARG A 1 267 ? 14.987 5.782 -26.860 1.00 98.00 267 ARG A O 1
ATOM 2233 N N . TYR A 1 268 ? 13.503 4.585 -25.695 1.00 98.31 268 TYR A N 1
ATOM 2234 C CA . TYR A 1 268 ? 14.500 3.651 -25.177 1.00 98.31 268 TYR A CA 1
ATOM 2235 C C . TYR A 1 268 ? 15.140 2.817 -26.300 1.00 98.31 268 TYR A C 1
ATOM 2237 O O . TYR A 1 268 ? 16.362 2.620 -26.297 1.00 98.31 268 TYR A O 1
ATOM 2245 N N . MET A 1 269 ? 14.342 2.366 -27.274 1.00 97.75 269 MET A N 1
ATOM 2246 C CA . MET A 1 269 ? 14.831 1.651 -28.455 1.00 97.75 269 MET A CA 1
ATOM 2247 C C . MET A 1 269 ? 15.711 2.531 -29.344 1.00 97.75 269 MET A C 1
ATOM 2249 O O . MET A 1 269 ? 16.813 2.108 -29.700 1.00 97.75 269 MET A O 1
ATOM 2253 N N . GLU A 1 270 ? 15.289 3.764 -29.635 1.00 97.69 270 GLU A N 1
ATOM 2254 C CA . GLU A 1 270 ? 16.067 4.746 -30.409 1.00 97.69 270 GLU A CA 1
ATOM 2255 C C . GLU A 1 270 ? 17.441 5.026 -29.785 1.00 97.69 270 GLU A C 1
ATOM 2257 O O . GLU A 1 270 ? 18.445 5.178 -30.482 1.00 97.69 270 GLU A O 1
ATOM 2262 N N . LEU A 1 271 ? 17.516 5.043 -28.452 1.00 97.38 271 LEU A N 1
ATOM 2263 C CA . LEU A 1 271 ? 18.762 5.225 -27.703 1.00 97.38 271 LEU A CA 1
ATOM 2264 C C . LEU A 1 271 ? 19.621 3.947 -27.620 1.00 97.38 271 LEU A C 1
ATOM 2266 O O . LEU A 1 271 ? 20.621 3.920 -26.894 1.00 97.38 271 LEU A O 1
ATOM 2270 N N . GLY A 1 272 ? 19.253 2.889 -28.348 1.00 96.56 272 GLY A N 1
ATOM 2271 C CA . GLY A 1 272 ? 19.966 1.612 -28.396 1.00 96.56 272 GLY A CA 1
ATOM 2272 C C . GLY A 1 272 ? 19.841 0.788 -27.113 1.00 96.56 272 GLY A C 1
ATOM 2273 O O . GLY A 1 272 ? 20.679 -0.076 -26.847 1.00 96.56 272 GLY A O 1
ATOM 2274 N N . GLY A 1 273 ? 18.826 1.061 -26.291 1.00 95.25 273 GLY A N 1
ATOM 2275 C CA . GLY A 1 273 ? 18.633 0.425 -24.991 1.00 95.25 273 GLY A CA 1
ATOM 2276 C C . GLY A 1 273 ? 19.536 0.967 -23.872 1.00 95.25 273 GLY A C 1
ATOM 2277 O O . GLY A 1 273 ? 19.781 0.282 -22.875 1.00 95.25 273 GLY A O 1
ATOM 2278 N N . ASP A 1 274 ? 20.059 2.187 -24.007 1.00 96.00 274 ASP A N 1
ATOM 2279 C CA . ASP A 1 274 ? 20.844 2.842 -22.956 1.00 96.00 274 ASP A CA 1
ATOM 2280 C C . ASP A 1 274 ? 19.933 3.595 -21.967 1.00 96.00 274 ASP A C 1
ATOM 2282 O O . ASP A 1 274 ? 19.575 4.760 -22.153 1.00 96.00 274 ASP A O 1
ATOM 2286 N N . GLU A 1 275 ? 19.588 2.925 -20.865 1.00 95.88 275 GLU A N 1
ATOM 2287 C CA . GLU A 1 275 ? 18.744 3.466 -19.786 1.00 95.88 275 GLU A CA 1
ATOM 2288 C C . GLU A 1 275 ? 19.359 4.722 -19.146 1.00 95.88 275 GLU A C 1
ATOM 2290 O O . GLU A 1 275 ? 18.653 5.639 -18.728 1.00 95.88 275 GLU A O 1
ATOM 2295 N N . GLY A 1 276 ? 20.693 4.801 -19.105 1.00 95.50 276 GLY A N 1
ATOM 2296 C CA . GLY A 1 276 ? 21.410 5.947 -18.559 1.00 95.50 276 GLY A CA 1
ATOM 2297 C C . GLY A 1 276 ? 21.331 7.178 -19.460 1.00 95.50 276 GLY A C 1
ATOM 2298 O O . GLY A 1 276 ? 21.325 8.302 -18.954 1.00 95.50 276 GLY A O 1
ATOM 2299 N N . LYS A 1 277 ? 21.272 7.007 -20.786 1.00 96.88 277 LYS A N 1
ATOM 2300 C CA . LYS A 1 277 ? 20.967 8.108 -21.716 1.00 96.88 277 LYS A CA 1
ATOM 2301 C C . LYS A 1 277 ? 19.522 8.563 -21.565 1.00 96.88 277 LYS A C 1
ATOM 2303 O O . LYS A 1 277 ? 19.319 9.754 -21.352 1.00 96.88 277 LYS A O 1
ATOM 2308 N N . LEU A 1 278 ? 18.565 7.632 -21.567 1.00 97.50 278 LEU A N 1
ATOM 2309 C CA . LEU A 1 278 ? 17.145 7.965 -21.417 1.00 97.50 278 LEU A CA 1
ATOM 2310 C C . LEU A 1 278 ? 16.885 8.729 -20.114 1.00 97.50 278 LEU A C 1
ATOM 2312 O O . LEU A 1 278 ? 16.267 9.786 -20.114 1.00 97.50 278 LEU A O 1
ATOM 2316 N N . TYR A 1 279 ? 17.423 8.248 -18.992 1.00 96.56 279 TYR A N 1
ATOM 2317 C CA . TYR A 1 279 ? 17.252 8.923 -17.709 1.00 96.56 279 TYR A CA 1
ATOM 2318 C C . TYR A 1 279 ? 17.894 10.319 -17.671 1.00 96.56 279 TYR A C 1
ATOM 2320 O O . TYR A 1 279 ? 17.331 11.238 -17.079 1.00 96.56 279 TYR A O 1
ATOM 2328 N N . ARG A 1 280 ? 19.063 10.506 -18.302 1.00 96.25 280 ARG A N 1
ATOM 2329 C CA . ARG A 1 280 ? 19.685 11.836 -18.423 1.00 96.25 280 ARG A CA 1
ATOM 2330 C C . ARG A 1 280 ? 18.839 12.774 -19.276 1.00 96.25 280 ARG A C 1
ATOM 2332 O O . ARG A 1 280 ? 18.684 13.931 -18.898 1.00 96.25 280 ARG A O 1
ATOM 2339 N N . GLU A 1 281 ? 18.265 12.271 -20.365 1.00 96.44 281 GLU A N 1
ATOM 2340 C CA . GLU A 1 281 ? 17.342 13.027 -21.212 1.00 96.44 281 GLU A CA 1
ATOM 2341 C C . GLU A 1 281 ? 16.116 13.489 -20.416 1.00 96.44 281 GLU A C 1
ATOM 2343 O O . GLU A 1 281 ? 15.835 14.682 -20.395 1.00 96.44 281 GLU A O 1
ATOM 2348 N N . LEU A 1 282 ? 15.489 12.600 -19.637 1.00 94.94 282 LEU A N 1
ATOM 2349 C CA . LEU A 1 282 ? 14.390 12.940 -18.717 1.00 94.94 282 LEU A CA 1
ATOM 2350 C C . LEU A 1 282 ? 14.802 13.906 -17.588 1.00 94.94 282 LEU A C 1
ATOM 2352 O O . LEU A 1 282 ? 13.958 14.532 -16.941 1.00 94.94 282 LEU A O 1
ATOM 2356 N N . GLY A 1 283 ? 16.099 14.007 -17.297 1.00 93.50 283 GLY A N 1
ATOM 2357 C CA . GLY A 1 283 ? 16.650 14.987 -16.368 1.00 93.50 283 GLY A CA 1
ATOM 2358 C C . GLY A 1 283 ? 16.689 16.396 -16.959 1.00 93.50 283 GLY A C 1
ATOM 2359 O O . GLY A 1 283 ? 16.348 17.347 -16.257 1.00 93.50 283 GLY A O 1
ATOM 2360 N N . ILE A 1 284 ? 17.083 16.504 -18.233 1.00 95.50 284 ILE A N 1
ATOM 2361 C CA . ILE A 1 284 ? 17.204 17.765 -18.983 1.00 95.50 284 ILE A CA 1
ATOM 2362 C C . ILE A 1 284 ? 15.828 18.249 -19.449 1.00 95.50 284 ILE A C 1
ATOM 2364 O O . ILE A 1 284 ? 15.478 19.401 -19.215 1.00 95.50 284 ILE A O 1
ATOM 2368 N N . ASN A 1 285 ? 15.042 17.348 -20.041 1.00 93.38 285 ASN A N 1
ATOM 2369 C CA . ASN A 1 285 ? 13.697 17.581 -20.556 1.00 93.38 285 ASN A CA 1
ATOM 2370 C C . ASN A 1 285 ? 12.714 16.651 -19.826 1.00 93.38 285 ASN A C 1
ATOM 2372 O O . ASN A 1 285 ? 12.436 15.545 -20.296 1.00 93.38 285 ASN A O 1
ATOM 2376 N N . PRO A 1 286 ? 12.214 17.044 -18.640 1.00 92.19 286 PRO A N 1
ATOM 2377 C CA . PRO A 1 286 ? 11.335 16.188 -17.863 1.00 92.19 286 PRO A CA 1
ATOM 2378 C C . PRO A 1 286 ? 10.005 15.949 -18.567 1.00 92.19 286 PRO A C 1
ATOM 2380 O O . PRO A 1 286 ? 9.275 16.889 -18.873 1.00 92.19 286 PRO A O 1
ATOM 2383 N N . VAL A 1 287 ? 9.664 14.675 -18.735 1.00 94.19 287 VAL A N 1
ATOM 2384 C CA . VAL A 1 287 ? 8.342 14.251 -19.193 1.00 94.19 287 VAL A CA 1
ATOM 2385 C C . VAL A 1 287 ? 7.441 14.020 -17.983 1.00 94.19 287 VAL A C 1
ATOM 2387 O O . VAL A 1 287 ? 7.833 13.376 -17.000 1.00 94.19 287 VAL A O 1
ATOM 2390 N N . TYR A 1 288 ? 6.232 14.570 -18.054 1.00 95.75 288 TYR A N 1
ATOM 2391 C CA . TYR A 1 288 ? 5.207 14.450 -17.025 1.00 95.75 288 TYR A CA 1
ATOM 2392 C C . TYR A 1 288 ? 4.029 13.673 -17.582 1.00 95.75 288 TYR A C 1
ATOM 2394 O O . TYR A 1 288 ? 3.532 14.001 -18.654 1.00 95.75 288 TYR A O 1
ATOM 2402 N N . PHE A 1 289 ? 3.538 12.700 -16.820 1.00 96.81 289 PHE A N 1
ATOM 2403 C CA . PHE A 1 289 ? 2.186 12.215 -17.052 1.00 96.81 289 PHE A CA 1
ATOM 2404 C C . PHE A 1 289 ? 1.203 13.300 -16.601 1.00 96.81 289 PHE A C 1
ATOM 2406 O O . PHE A 1 289 ? 1.354 13.792 -15.473 1.00 96.81 289 PHE A O 1
ATOM 2413 N N . PRO A 1 290 ? 0.217 13.679 -17.431 1.00 96.19 290 PRO A N 1
ATOM 2414 C CA . PRO A 1 290 ? -0.747 14.711 -17.073 1.00 96.19 290 PRO A CA 1
ATOM 2415 C C . PRO A 1 290 ? -1.543 14.320 -15.823 1.00 96.19 290 PRO A C 1
ATOM 2417 O O . PRO A 1 290 ? -1.579 13.156 -15.410 1.00 96.19 290 PRO A O 1
ATOM 2420 N N . VAL A 1 291 ? -2.175 15.301 -15.187 1.00 95.44 291 VAL A N 1
ATOM 2421 C CA . VAL A 1 291 ? -3.117 15.027 -14.095 1.00 95.44 291 VAL A CA 1
ATOM 2422 C C . VAL A 1 291 ? -4.286 14.205 -14.654 1.00 95.44 291 VAL A C 1
ATOM 2424 O O . VAL A 1 291 ? -4.629 14.339 -15.825 1.00 95.44 291 VAL A O 1
ATOM 2427 N N . PHE A 1 292 ? -4.840 13.297 -13.849 1.00 93.81 292 PHE A N 1
ATOM 2428 C CA . PHE A 1 292 ? -6.039 12.561 -14.253 1.00 93.81 292 PHE A CA 1
ATOM 2429 C C . PHE A 1 292 ? -7.235 13.505 -14.359 1.00 93.81 292 PHE A C 1
ATOM 2431 O O . PHE A 1 292 ? -7.328 14.460 -13.587 1.00 93.81 292 PHE A O 1
ATOM 2438 N N . ASP A 1 293 ? -8.160 13.184 -15.258 1.00 92.50 293 ASP A N 1
ATOM 2439 C CA . ASP A 1 293 ? -9.405 13.929 -15.404 1.00 92.50 293 ASP A CA 1
ATOM 2440 C C . ASP A 1 293 ? -10.222 13.910 -14.106 1.00 92.50 293 ASP A C 1
ATOM 2442 O O . ASP A 1 293 ? -10.273 12.904 -13.391 1.00 92.50 293 ASP A O 1
ATOM 2446 N N . GLU A 1 294 ? -10.908 15.017 -13.814 1.00 89.62 294 GLU A N 1
ATOM 2447 C CA . GLU A 1 294 ? -11.684 15.189 -12.576 1.00 89.62 294 GLU A CA 1
ATOM 2448 C C . GLU A 1 294 ? -12.831 14.177 -12.443 1.00 89.62 294 GLU A C 1
ATOM 2450 O O . GLU A 1 294 ? -13.198 13.783 -11.336 1.00 89.62 294 GLU A O 1
ATOM 2455 N N . ASN A 1 295 ? -13.356 13.708 -13.578 1.00 89.62 295 ASN A N 1
ATOM 2456 C CA . ASN A 1 295 ? -14.440 12.730 -13.644 1.00 89.62 295 ASN A CA 1
ATOM 2457 C C . ASN A 1 295 ? -13.966 11.285 -13.430 1.00 89.62 295 ASN A C 1
ATOM 2459 O O . ASN A 1 295 ? -14.788 10.368 -13.368 1.00 89.62 295 ASN A O 1
ATOM 2463 N N . LEU A 1 296 ? -12.653 11.049 -13.332 1.00 91.00 296 LEU A N 1
ATOM 2464 C CA . LEU A 1 296 ? -12.125 9.709 -13.139 1.00 91.00 296 LEU A CA 1
ATOM 2465 C C . LEU A 1 296 ? -12.384 9.224 -11.709 1.00 91.00 296 LEU A C 1
ATOM 2467 O O . L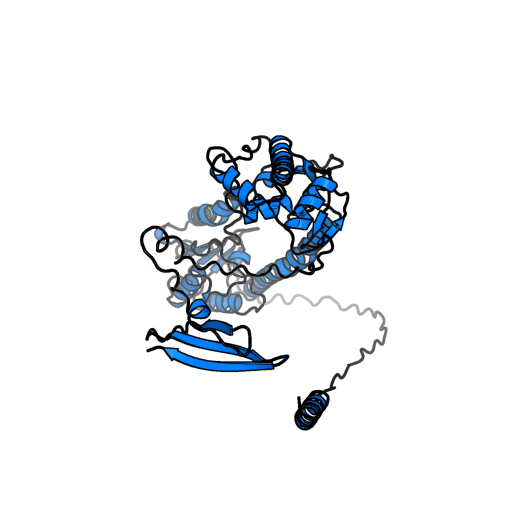EU A 1 296 ? -12.173 9.934 -10.725 1.00 91.00 296 LEU A O 1
ATOM 2471 N N . ASP A 1 297 ? -12.768 7.954 -11.576 1.00 89.12 297 ASP A N 1
ATOM 2472 C CA . ASP A 1 297 ? -12.954 7.335 -10.267 1.00 89.12 297 ASP A CA 1
ATOM 2473 C C . ASP A 1 297 ? -11.694 7.470 -9.391 1.00 89.12 297 ASP A C 1
ATOM 2475 O O . ASP A 1 297 ? -10.609 6.986 -9.732 1.00 89.12 297 ASP A O 1
ATOM 2479 N N . TYR A 1 298 ? -11.851 8.072 -8.208 1.00 87.94 298 TYR A N 1
ATOM 2480 C CA . TYR A 1 298 ? -10.770 8.303 -7.244 1.00 87.94 298 TYR A CA 1
ATOM 2481 C C . TYR A 1 298 ? -9.970 7.035 -6.886 1.00 87.94 298 TYR A C 1
ATOM 2483 O O . TYR A 1 298 ? -8.793 7.117 -6.511 1.00 87.94 298 TYR A O 1
ATOM 2491 N N . ARG A 1 299 ? -10.574 5.844 -7.005 1.00 87.06 299 ARG A N 1
ATOM 2492 C CA . ARG A 1 299 ? -9.907 4.551 -6.792 1.00 87.06 299 ARG A CA 1
ATOM 2493 C C . ARG A 1 299 ? -8.727 4.362 -7.746 1.00 87.06 299 ARG A C 1
ATOM 2495 O O . ARG A 1 299 ? -7.704 3.831 -7.310 1.00 87.06 299 ARG A O 1
ATOM 2502 N N . ASN A 1 300 ? -8.820 4.867 -8.978 1.00 89.38 300 ASN A N 1
ATOM 2503 C CA . ASN A 1 300 ? -7.741 4.850 -9.974 1.00 89.38 300 ASN A CA 1
ATOM 2504 C C . ASN A 1 300 ? -6.585 5.801 -9.634 1.00 89.38 300 ASN A C 1
ATOM 2506 O O . ASN A 1 300 ? -5.443 5.558 -10.024 1.00 89.38 300 ASN A O 1
ATOM 2510 N N . ILE A 1 301 ? -6.849 6.853 -8.861 1.00 88.56 301 ILE A N 1
ATOM 2511 C CA . ILE A 1 301 ? -5.845 7.850 -8.465 1.00 88.56 301 ILE A CA 1
ATOM 2512 C C . ILE A 1 301 ? -5.084 7.379 -7.215 1.00 88.56 301 ILE A C 1
ATOM 2514 O O . ILE A 1 301 ? -3.866 7.520 -7.118 1.00 88.56 301 ILE A O 1
ATOM 2518 N N . SER A 1 302 ? -5.782 6.741 -6.271 1.00 82.50 302 SER A N 1
ATOM 2519 C CA . SER A 1 302 ? -5.235 6.355 -4.957 1.00 82.50 302 SER A CA 1
ATOM 2520 C C . SER A 1 302 ? -4.122 5.290 -4.977 1.00 82.50 302 SER A C 1
ATOM 2522 O O . SER A 1 302 ? -3.458 5.075 -3.962 1.00 82.50 302 SER A O 1
ATOM 2524 N N . LYS A 1 303 ? -3.920 4.596 -6.106 1.00 82.31 303 LYS A N 1
ATOM 2525 C CA . LYS A 1 303 ? -3.021 3.432 -6.240 1.00 82.31 303 LYS A CA 1
ATOM 2526 C C . LYS A 1 303 ? -1.812 3.684 -7.142 1.00 82.31 303 LYS A C 1
ATOM 2528 O O . LYS A 1 303 ? -1.275 2.750 -7.735 1.00 82.31 303 LYS A O 1
ATOM 2533 N N . ARG A 1 304 ? -1.380 4.944 -7.245 1.00 83.94 304 ARG A N 1
ATOM 2534 C CA . ARG A 1 304 ? -0.206 5.350 -8.031 1.00 83.94 304 ARG A CA 1
ATOM 2535 C C . ARG A 1 304 ? 1.035 5.493 -7.157 1.00 83.94 304 ARG A C 1
ATOM 2537 O O . ARG A 1 304 ? 0.981 6.048 -6.064 1.00 83.94 304 ARG A O 1
ATOM 2544 N N . LYS A 1 305 ? 2.175 5.038 -7.683 1.00 83.44 305 LYS A N 1
ATOM 2545 C CA . LYS A 1 305 ? 3.497 5.201 -7.050 1.00 83.44 305 LYS A CA 1
ATOM 2546 C C . LYS A 1 305 ? 4.151 6.551 -7.338 1.00 83.44 305 LYS A C 1
ATOM 2548 O O . LYS A 1 305 ? 4.967 7.014 -6.540 1.00 83.44 305 LYS A O 1
ATOM 2553 N N . LEU A 1 306 ? 3.841 7.167 -8.480 1.00 85.50 306 LEU A N 1
ATOM 2554 C CA . LEU A 1 306 ? 4.428 8.452 -8.845 1.00 85.50 306 LEU A CA 1
ATOM 2555 C C . LEU A 1 306 ? 3.807 9.575 -8.014 1.00 85.50 306 LEU A C 1
ATOM 2557 O O . LEU A 1 306 ? 2.599 9.614 -7.791 1.00 85.50 306 LEU A O 1
ATOM 2561 N N . LYS A 1 307 ? 4.651 10.505 -7.559 1.00 84.94 307 LYS A N 1
ATOM 2562 C CA . LYS A 1 307 ? 4.204 11.682 -6.812 1.00 84.94 307 LYS A CA 1
ATOM 2563 C C . LYS A 1 307 ? 3.749 12.771 -7.776 1.00 84.94 307 LYS A C 1
ATOM 2565 O O . LYS A 1 307 ? 4.469 13.092 -8.723 1.00 84.94 307 LYS A O 1
ATOM 2570 N N . LEU A 1 308 ? 2.601 13.363 -7.471 1.00 89.31 308 LEU A N 1
ATOM 2571 C CA . LEU A 1 308 ? 2.088 14.539 -8.159 1.00 89.31 308 LEU A CA 1
ATOM 2572 C C . LEU A 1 308 ? 2.994 15.754 -7.892 1.00 89.31 308 LEU A C 1
ATOM 2574 O O . LEU A 1 308 ? 3.485 15.955 -6.779 1.00 89.31 308 LEU A O 1
ATOM 2578 N N . SER A 1 309 ? 3.233 16.546 -8.930 1.00 89.00 309 SER A N 1
ATOM 2579 C CA . SER A 1 309 ? 3.803 17.896 -8.877 1.00 89.00 309 SER A CA 1
ATOM 2580 C C . SER A 1 309 ? 2.873 18.875 -9.595 1.00 89.00 309 SER A C 1
ATOM 2582 O O . SER A 1 309 ? 1.903 18.439 -10.208 1.00 89.00 309 SER A O 1
ATOM 2584 N N . ALA A 1 310 ? 3.188 20.174 -9.561 1.00 87.81 310 ALA A N 1
ATOM 2585 C CA . ALA A 1 310 ? 2.380 21.208 -10.213 1.00 87.81 310 ALA A CA 1
ATOM 2586 C C . ALA A 1 310 ? 2.099 20.924 -11.705 1.00 87.81 310 ALA A C 1
ATOM 2588 O O . ALA A 1 310 ? 1.006 21.203 -12.173 1.00 87.81 310 ALA A O 1
ATOM 2589 N N . ALA A 1 311 ? 3.050 20.319 -12.427 1.00 88.19 311 ALA A N 1
ATOM 2590 C CA . ALA A 1 311 ? 2.910 19.990 -13.849 1.00 88.19 311 ALA A CA 1
ATOM 2591 C C . ALA A 1 311 ? 2.341 18.580 -14.139 1.00 88.19 311 ALA A C 1
ATOM 2593 O O . ALA A 1 311 ? 2.208 18.212 -15.300 1.00 88.19 311 ALA A O 1
ATOM 2594 N N . GLY A 1 312 ? 2.050 17.762 -13.118 1.00 93.44 312 GLY A N 1
ATOM 2595 C CA . GLY A 1 312 ? 1.657 16.354 -13.284 1.00 93.44 312 GLY A CA 1
ATOM 2596 C C . GLY A 1 312 ? 2.572 15.363 -12.555 1.00 93.44 312 GLY A C 1
ATOM 2597 O O . GLY A 1 312 ? 3.314 15.722 -11.631 1.00 93.44 312 GLY A O 1
ATOM 2598 N N . TYR A 1 313 ? 2.520 14.087 -12.937 1.00 93.81 313 TYR A N 1
ATOM 2599 C CA . TYR A 1 313 ? 3.313 13.018 -12.323 1.00 93.81 313 TYR A CA 1
ATOM 2600 C C . TYR A 1 313 ? 4.664 12.859 -13.021 1.00 93.81 313 TYR A C 1
ATOM 2602 O O . TYR A 1 313 ? 4.741 12.503 -14.194 1.00 93.81 313 TYR A O 1
ATOM 2610 N N . ARG A 1 314 ? 5.750 13.076 -12.274 1.00 93.44 314 ARG A N 1
ATOM 2611 C CA . ARG A 1 314 ? 7.120 13.031 -12.806 1.00 93.44 314 ARG A CA 1
ATOM 2612 C C . ARG A 1 314 ? 7.823 11.711 -12.502 1.00 93.44 314 ARG A C 1
ATOM 2614 O O . ARG A 1 314 ? 7.817 11.255 -11.355 1.00 93.44 314 ARG A O 1
ATOM 2621 N N . ILE A 1 315 ? 8.552 11.179 -13.481 1.00 94.06 315 ILE A N 1
ATOM 2622 C CA . ILE A 1 315 ? 9.524 10.098 -13.274 1.00 94.06 315 ILE A CA 1
ATOM 2623 C C . ILE A 1 315 ? 10.789 10.685 -12.630 1.00 94.06 315 ILE A C 1
ATOM 2625 O O . ILE A 1 315 ? 11.457 11.535 -13.212 1.00 94.06 315 ILE A O 1
ATOM 2629 N N . ARG A 1 316 ? 11.106 10.273 -11.395 1.00 90.81 316 ARG A N 1
ATOM 2630 C CA . ARG A 1 316 ? 12.205 10.869 -10.600 1.00 90.81 316 ARG A CA 1
ATOM 2631 C C . ARG A 1 316 ? 13.437 9.990 -10.449 1.00 90.81 316 ARG A C 1
ATOM 2633 O O . ARG A 1 316 ? 14.462 10.479 -9.994 1.00 90.81 316 ARG A O 1
ATOM 2640 N N . THR A 1 317 ? 13.325 8.698 -10.730 1.00 93.38 317 THR A N 1
ATOM 2641 C CA . THR A 1 317 ? 14.386 7.731 -10.446 1.00 93.38 317 THR A CA 1
ATOM 2642 C C . THR A 1 317 ? 14.585 6.795 -11.624 1.00 93.38 317 THR A C 1
ATOM 2644 O O . THR A 1 317 ? 13.642 6.481 -12.348 1.00 93.38 317 THR A O 1
ATOM 2647 N N . ARG A 1 318 ? 15.816 6.303 -11.771 1.00 93.88 318 ARG A N 1
ATOM 2648 C CA . ARG A 1 318 ? 16.173 5.252 -12.732 1.00 93.88 318 ARG A CA 1
ATOM 2649 C C . ARG A 1 318 ? 15.332 3.994 -12.551 1.00 93.88 318 ARG A C 1
ATOM 2651 O O . ARG A 1 318 ? 14.711 3.521 -13.489 1.00 93.88 318 ARG A O 1
ATOM 2658 N N . THR A 1 319 ? 15.162 3.563 -11.303 1.00 94.00 319 THR A N 1
ATOM 2659 C CA . THR A 1 319 ? 14.302 2.424 -10.957 1.00 94.00 319 THR A CA 1
ATOM 2660 C C . THR A 1 319 ? 12.850 2.609 -11.406 1.00 94.00 319 THR A C 1
ATOM 2662 O O . THR A 1 319 ? 12.185 1.627 -11.708 1.00 94.00 319 THR A O 1
ATOM 2665 N N . ALA A 1 320 ? 12.328 3.841 -11.467 1.00 94.00 320 ALA A N 1
ATOM 2666 C CA . ALA A 1 320 ? 10.987 4.077 -12.000 1.00 94.00 320 ALA A CA 1
ATOM 2667 C C . ALA A 1 320 ? 10.936 3.910 -13.528 1.00 94.00 320 ALA A C 1
ATOM 2669 O O . ALA A 1 320 ? 9.966 3.347 -14.025 1.00 94.00 320 ALA A O 1
ATOM 2670 N N . VAL A 1 321 ? 11.976 4.341 -14.254 1.00 95.69 321 VAL A N 1
ATOM 2671 C CA . VAL A 1 321 ? 12.120 4.084 -15.700 1.00 95.69 321 VAL A CA 1
ATOM 2672 C C . VAL A 1 321 ? 12.202 2.579 -15.954 1.00 95.69 321 VAL A C 1
ATOM 2674 O O . VAL A 1 321 ? 11.397 2.040 -16.705 1.00 95.69 321 VAL A O 1
ATOM 2677 N N . GLU A 1 322 ? 13.107 1.888 -15.259 1.00 96.19 322 GLU A N 1
ATOM 2678 C CA . GLU A 1 322 ? 13.272 0.435 -15.345 1.00 96.19 322 GLU A CA 1
ATOM 2679 C C . GLU A 1 322 ? 11.966 -0.302 -15.025 1.00 96.19 322 GLU A C 1
ATOM 2681 O O . GLU A 1 322 ? 11.539 -1.172 -15.780 1.00 96.19 322 GLU A O 1
ATOM 2686 N N . SER A 1 323 ? 11.279 0.088 -13.947 1.00 95.00 323 SER A N 1
ATOM 2687 C CA . SER A 1 323 ? 10.001 -0.509 -13.554 1.00 95.00 323 SER A CA 1
ATOM 2688 C C . SER A 1 323 ? 8.893 -0.281 -14.581 1.00 95.00 323 SER A C 1
ATOM 2690 O O . SER A 1 323 ? 7.969 -1.086 -14.609 1.00 95.00 323 SER A O 1
ATOM 2692 N N . ILE A 1 324 ? 8.929 0.789 -15.382 1.00 96.69 324 ILE A N 1
ATOM 2693 C CA . ILE A 1 324 ? 7.980 0.988 -16.488 1.00 96.69 324 ILE A CA 1
ATOM 2694 C C . ILE A 1 324 ? 8.373 0.079 -17.658 1.00 96.69 324 ILE A C 1
ATOM 2696 O O . ILE A 1 324 ? 7.560 -0.721 -18.110 1.00 96.69 324 ILE A O 1
ATOM 2700 N N . LEU A 1 325 ? 9.636 0.128 -18.084 1.00 97.81 325 LEU A N 1
ATOM 2701 C CA . LEU A 1 325 ? 10.136 -0.596 -19.258 1.00 97.81 325 LEU A CA 1
ATOM 2702 C C . LEU A 1 325 ? 10.163 -2.128 -19.104 1.00 97.81 325 LEU A C 1
ATOM 2704 O O . LEU A 1 325 ? 10.359 -2.843 -20.083 1.00 97.81 325 LEU A O 1
ATOM 2708 N N . THR A 1 326 ? 9.979 -2.644 -17.886 1.00 97.06 326 THR A N 1
ATOM 2709 C CA . THR A 1 326 ? 9.994 -4.087 -17.587 1.00 97.06 326 THR A CA 1
ATOM 2710 C C . THR A 1 326 ? 8.651 -4.639 -17.106 1.00 97.06 326 THR A C 1
ATOM 2712 O O . THR A 1 326 ? 8.559 -5.829 -16.817 1.00 97.06 326 THR A O 1
ATOM 2715 N N . ASN A 1 327 ? 7.597 -3.821 -17.008 1.00 96.25 327 ASN A N 1
ATOM 2716 C CA . ASN A 1 327 ? 6.323 -4.267 -16.441 1.00 96.25 327 ASN A CA 1
ATOM 2717 C C . ASN A 1 327 ? 5.480 -5.068 -17.456 1.00 96.25 327 ASN A C 1
ATOM 2719 O O . ASN A 1 327 ? 4.978 -4.466 -18.410 1.00 96.25 327 ASN A O 1
ATOM 2723 N N . PRO A 1 328 ? 5.219 -6.374 -17.233 1.00 96.44 328 PRO A N 1
ATOM 2724 C CA . PRO A 1 328 ? 4.466 -7.208 -18.175 1.00 96.44 328 PRO A CA 1
ATOM 2725 C C . PRO A 1 328 ? 3.027 -6.734 -18.422 1.00 96.44 328 PRO A C 1
ATOM 2727 O O . PRO A 1 328 ? 2.421 -7.095 -19.427 1.00 96.44 328 PRO A O 1
ATOM 2730 N N . HIS A 1 329 ? 2.469 -5.887 -17.553 1.00 96.81 329 HIS A N 1
ATOM 2731 C CA . HIS A 1 329 ? 1.149 -5.306 -17.786 1.00 96.81 329 HIS A CA 1
ATOM 2732 C C . HIS A 1 329 ? 1.058 -4.508 -19.092 1.00 96.81 329 HIS A C 1
ATOM 2734 O O . HIS A 1 329 ? -0.029 -4.405 -19.653 1.00 96.81 329 HIS A O 1
ATOM 2740 N N . TYR A 1 330 ? 2.157 -3.967 -19.621 1.00 98.25 330 TYR A N 1
ATOM 2741 C CA . TYR A 1 330 ? 2.120 -3.198 -20.871 1.00 98.25 330 TYR A CA 1
ATOM 2742 C C . TYR A 1 330 ? 1.876 -4.036 -22.129 1.00 98.25 330 TYR A C 1
ATOM 2744 O O . TYR A 1 330 ? 1.425 -3.477 -23.124 1.00 98.25 330 TYR A O 1
ATOM 2752 N N . ILE A 1 331 ? 2.065 -5.356 -22.050 1.00 97.81 331 ILE A N 1
ATOM 2753 C CA . ILE A 1 331 ? 1.767 -6.314 -23.127 1.00 97.81 331 ILE A CA 1
ATOM 2754 C C . ILE A 1 331 ? 0.485 -7.120 -22.868 1.00 97.81 331 ILE A C 1
ATOM 2756 O O . ILE A 1 331 ? 0.339 -8.220 -23.387 1.00 97.81 331 ILE A O 1
ATOM 2760 N N . GLY A 1 332 ? -0.415 -6.619 -22.015 1.00 96.81 332 GLY A N 1
ATOM 2761 C CA . GLY A 1 332 ? -1.677 -7.299 -21.689 1.00 96.81 332 GLY A CA 1
ATOM 2762 C C . GLY A 1 332 ? -1.549 -8.439 -20.670 1.00 96.81 332 GLY A C 1
ATOM 2763 O O . GLY A 1 332 ? -2.546 -9.073 -20.314 1.00 96.81 332 GLY A O 1
ATOM 2764 N N . ALA A 1 333 ? -0.346 -8.689 -20.137 1.00 95.88 333 ALA A N 1
ATOM 2765 C CA . ALA A 1 333 ? -0.138 -9.751 -19.162 1.00 95.88 333 ALA A CA 1
ATOM 2766 C C . ALA A 1 333 ? -0.615 -9.344 -17.758 1.00 95.88 333 ALA A C 1
ATOM 2768 O O . ALA A 1 333 ? -0.448 -8.214 -17.296 1.00 95.88 333 ALA A O 1
ATOM 2769 N N . TRP A 1 334 ? -1.191 -10.294 -17.032 1.00 95.25 334 TRP A N 1
ATOM 2770 C CA . TRP A 1 334 ? -1.670 -10.127 -15.670 1.00 95.25 334 TRP A CA 1
ATOM 2771 C C . TRP A 1 334 ? -0.769 -10.848 -14.683 1.00 95.25 334 TRP A C 1
ATOM 2773 O O . TRP A 1 334 ? -0.567 -12.058 -14.790 1.00 95.25 334 TRP A O 1
ATOM 2783 N N . THR A 1 335 ? -0.270 -10.111 -13.693 1.00 92.12 335 THR A N 1
ATOM 2784 C CA . THR A 1 335 ? 0.628 -10.639 -12.669 1.00 92.12 335 THR A CA 1
ATOM 2785 C C . THR A 1 335 ? -0.039 -10.651 -11.300 1.00 92.12 335 THR A C 1
ATOM 2787 O O . THR A 1 335 ? -0.708 -9.700 -10.900 1.00 92.12 335 THR A O 1
ATOM 2790 N N . VAL A 1 336 ? 0.147 -11.740 -10.556 1.00 89.69 336 VAL A N 1
ATOM 2791 C CA . VAL A 1 336 ? -0.300 -11.877 -9.168 1.00 89.69 336 VAL A CA 1
ATOM 2792 C C . VAL A 1 336 ? 0.901 -12.316 -8.344 1.00 89.69 336 VAL A C 1
ATOM 2794 O O . VAL A 1 336 ? 1.513 -13.340 -8.626 1.00 89.69 336 VAL A O 1
ATOM 2797 N N . LYS A 1 337 ? 1.268 -11.519 -7.330 1.00 84.81 337 LYS A N 1
ATOM 2798 C CA . LYS A 1 337 ? 2.439 -11.773 -6.464 1.00 84.81 337 LYS A CA 1
ATOM 2799 C C . LYS A 1 337 ? 3.748 -12.000 -7.253 1.00 84.81 337 LYS A C 1
ATOM 2801 O O . LYS A 1 337 ? 4.584 -12.797 -6.847 1.00 84.81 337 LYS A O 1
ATOM 2806 N N . GLY A 1 338 ? 3.922 -11.282 -8.366 1.00 84.19 338 GLY A N 1
ATOM 2807 C CA . GLY A 1 338 ? 5.126 -11.346 -9.203 1.00 84.19 338 GLY A CA 1
ATOM 2808 C C . GLY A 1 338 ? 5.150 -12.485 -10.225 1.00 84.19 338 GLY A C 1
ATOM 2809 O O . GLY A 1 338 ? 6.120 -12.593 -10.962 1.00 84.19 338 GLY A O 1
ATOM 2810 N N . VAL A 1 339 ? 4.094 -13.301 -10.307 1.00 87.75 339 VAL A N 1
ATOM 2811 C CA . VAL A 1 339 ? 3.972 -14.385 -11.292 1.00 87.75 339 VAL A CA 1
ATOM 2812 C C . VAL A 1 339 ? 2.921 -14.010 -12.327 1.00 87.75 339 VAL A C 1
ATOM 2814 O O . VAL A 1 339 ? 1.838 -13.548 -11.962 1.00 87.75 339 VAL A O 1
ATOM 2817 N N . ILE A 1 340 ? 3.222 -14.200 -13.612 1.00 92.50 340 ILE A N 1
ATOM 2818 C CA . ILE A 1 340 ? 2.245 -14.012 -14.688 1.00 92.50 340 ILE A CA 1
ATOM 2819 C C . ILE A 1 340 ? 1.220 -15.150 -14.623 1.00 92.50 340 ILE A C 1
ATOM 2821 O O . ILE A 1 340 ? 1.571 -16.322 -14.691 1.00 92.50 340 ILE A O 1
ATOM 2825 N N . VAL A 1 341 ? -0.056 -14.799 -14.480 1.00 92.38 341 VAL A N 1
ATOM 2826 C CA . VAL A 1 341 ? -1.173 -15.756 -14.425 1.00 92.38 341 VAL A CA 1
ATOM 2827 C C . VAL A 1 341 ? -1.909 -15.823 -15.765 1.00 92.38 341 VAL A C 1
ATOM 2829 O O . VAL A 1 341 ? -2.504 -16.849 -16.086 1.00 92.38 341 VAL A O 1
ATOM 2832 N N . ARG A 1 342 ? -1.894 -14.739 -16.556 1.00 93.75 342 ARG A N 1
ATOM 2833 C CA . ARG A 1 342 ? -2.535 -14.650 -17.883 1.00 93.75 342 ARG A CA 1
ATOM 2834 C C . ARG A 1 342 ? -1.732 -13.728 -18.797 1.00 93.75 342 ARG A C 1
ATOM 2836 O O . ARG A 1 342 ? -1.238 -12.720 -18.312 1.00 93.75 342 ARG A O 1
ATOM 2843 N N . TYR A 1 343 ? -1.637 -14.036 -20.089 1.00 90.94 343 TYR A N 1
ATOM 2844 C CA . TYR A 1 343 ? -0.894 -13.219 -21.067 1.00 90.94 343 TYR A CA 1
ATOM 2845 C C . TYR A 1 343 ? -1.780 -12.299 -21.922 1.00 90.94 343 TYR A C 1
ATOM 2847 O O . TYR A 1 343 ? -1.255 -11.374 -22.524 1.00 90.94 343 TYR A O 1
ATOM 2855 N N . ASP A 1 344 ? -3.098 -12.511 -21.923 1.00 94.81 344 ASP A N 1
ATOM 2856 C CA . ASP A 1 344 ? -4.082 -11.717 -22.672 1.00 94.81 344 ASP A CA 1
ATOM 2857 C C . ASP A 1 344 ? -5.272 -11.387 -21.760 1.00 94.81 344 ASP A C 1
ATOM 2859 O O . ASP A 1 344 ? -6.337 -12.006 -21.794 1.00 94.81 344 ASP A O 1
ATOM 2863 N N . ASN A 1 345 ? -5.022 -10.524 -20.778 1.00 95.94 345 ASN A N 1
ATOM 2864 C CA . ASN A 1 345 ? -6.018 -10.179 -19.768 1.00 95.94 345 ASN A CA 1
ATOM 2865 C C . ASN A 1 345 ? -6.753 -8.874 -20.079 1.00 95.94 345 ASN A C 1
ATOM 2867 O O . ASN A 1 345 ? -7.933 -8.729 -19.739 1.00 95.94 345 ASN A O 1
ATOM 2871 N N . HIS A 1 346 ? -6.032 -7.932 -20.676 1.00 96.56 346 HIS A N 1
ATOM 2872 C CA . HIS A 1 346 ? -6.465 -6.580 -20.993 1.00 96.56 346 HIS A CA 1
ATOM 2873 C C . HIS A 1 346 ? -5.699 -6.060 -22.209 1.00 96.56 346 HIS A C 1
ATOM 2875 O O . HIS A 1 346 ? -4.666 -6.615 -22.580 1.00 96.56 346 HIS A O 1
ATOM 2881 N N . GLU A 1 347 ? -6.202 -4.981 -22.801 1.00 97.44 347 GLU A N 1
ATOM 2882 C CA . GLU A 1 347 ? -5.630 -4.392 -24.009 1.00 97.44 347 GLU A CA 1
ATOM 2883 C C . GLU A 1 347 ? -4.179 -3.925 -23.785 1.00 97.44 347 GLU A C 1
ATOM 2885 O O . GLU A 1 347 ? -3.920 -3.194 -22.824 1.00 97.44 347 GLU A O 1
ATOM 2890 N N . PRO A 1 348 ? -3.220 -4.344 -24.629 1.00 98.12 348 PRO A N 1
ATOM 2891 C CA . PRO A 1 348 ? -1.828 -3.932 -24.509 1.00 98.12 348 PRO A CA 1
ATOM 2892 C C . PRO A 1 348 ? -1.631 -2.466 -24.922 1.00 98.12 348 PRO A C 1
ATOM 2894 O O . PRO A 1 348 ? -2.220 -1.985 -25.885 1.00 98.12 348 PRO A O 1
ATOM 2897 N N . ILE A 1 349 ? -0.730 -1.763 -24.232 1.00 98.50 349 ILE A N 1
ATOM 2898 C CA . ILE A 1 349 ? -0.307 -0.401 -24.606 1.00 98.50 349 ILE A CA 1
ATOM 2899 C C . ILE A 1 349 ? 0.867 -0.439 -25.587 1.00 98.50 349 ILE A C 1
ATOM 2901 O O . ILE A 1 349 ? 0.976 0.441 -26.441 1.00 98.50 349 ILE A O 1
ATOM 2905 N N . VAL A 1 350 ? 1.744 -1.438 -25.451 1.00 97.94 350 VAL A N 1
ATOM 2906 C CA . VAL A 1 350 ? 3.009 -1.552 -26.185 1.00 97.94 350 VAL A CA 1
ATOM 2907 C C . VAL A 1 350 ? 3.028 -2.857 -26.975 1.00 97.94 350 VAL A C 1
ATOM 2909 O O . VAL A 1 350 ? 2.594 -3.899 -26.478 1.00 97.94 350 VAL A O 1
ATOM 2912 N N . ALA A 1 351 ? 3.560 -2.807 -28.198 1.00 97.81 351 ALA A N 1
ATOM 2913 C CA . ALA A 1 351 ? 3.767 -3.992 -29.019 1.00 97.81 351 ALA A CA 1
ATOM 2914 C C . ALA A 1 351 ? 4.741 -4.978 -28.348 1.00 97.81 351 ALA A C 1
ATOM 2916 O O . ALA A 1 351 ? 5.648 -4.601 -27.598 1.00 97.81 351 ALA A O 1
ATOM 2917 N N . ARG A 1 352 ? 4.535 -6.276 -28.591 1.00 96.44 352 ARG A N 1
ATOM 2918 C CA . ARG A 1 352 ? 5.245 -7.327 -27.854 1.00 96.44 352 ARG A CA 1
ATOM 2919 C C . ARG A 1 352 ? 6.756 -7.315 -28.102 1.00 96.44 352 ARG A C 1
ATOM 2921 O O . ARG A 1 352 ? 7.524 -7.498 -27.165 1.00 96.44 352 ARG A O 1
ATOM 2928 N N . ASP A 1 353 ? 7.171 -7.079 -29.334 1.00 97.69 353 ASP A N 1
ATOM 2929 C CA . ASP A 1 353 ? 8.566 -6.992 -29.767 1.00 97.69 353 ASP A CA 1
ATOM 2930 C C . ASP A 1 353 ? 9.312 -5.807 -29.131 1.00 97.69 353 ASP A C 1
ATOM 2932 O O . ASP A 1 353 ? 10.423 -5.972 -28.617 1.00 97.69 353 ASP A O 1
ATOM 2936 N N . VAL A 1 354 ? 8.671 -4.637 -29.085 1.00 97.94 354 VAL A N 1
ATOM 2937 C CA . VAL A 1 354 ? 9.177 -3.423 -28.426 1.00 97.94 354 VAL A CA 1
ATOM 2938 C C . VAL A 1 354 ? 9.370 -3.655 -26.924 1.00 97.94 354 VAL A C 1
ATOM 2940 O O . VAL A 1 354 ? 10.398 -3.298 -26.329 1.00 97.94 354 VAL A O 1
ATOM 2943 N N . PHE A 1 355 ? 8.396 -4.315 -26.295 1.00 98.06 355 PHE A N 1
ATOM 2944 C CA . PHE A 1 355 ? 8.496 -4.694 -24.894 1.00 98.06 355 PHE A CA 1
ATOM 2945 C C . PHE A 1 355 ? 9.612 -5.717 -24.656 1.00 98.06 355 PHE A C 1
ATOM 2947 O O . PHE A 1 355 ? 10.443 -5.513 -23.771 1.00 98.06 355 PHE A O 1
ATOM 2954 N N . ASP A 1 356 ? 9.678 -6.785 -25.454 1.00 96.31 356 ASP A N 1
ATOM 2955 C CA . ASP A 1 356 ? 10.680 -7.842 -25.309 1.00 96.31 356 ASP A CA 1
ATOM 2956 C C . ASP A 1 356 ? 12.102 -7.292 -25.502 1.00 96.31 356 ASP A C 1
ATOM 2958 O O . ASP A 1 356 ? 13.017 -7.685 -24.771 1.00 96.31 356 ASP A O 1
ATOM 2962 N N . PHE A 1 357 ? 12.304 -6.332 -26.413 1.00 97.12 357 PHE A N 1
ATOM 2963 C CA . PHE A 1 357 ? 13.576 -5.616 -26.563 1.00 97.12 357 PHE A CA 1
ATOM 2964 C C . PHE A 1 357 ? 14.023 -4.963 -25.248 1.00 97.12 357 PHE A C 1
ATOM 2966 O O . PHE A 1 357 ? 15.204 -5.047 -24.880 1.00 97.12 357 PHE A O 1
ATOM 2973 N N . SER A 1 358 ? 13.080 -4.318 -24.559 1.00 96.94 358 SER A N 1
ATOM 2974 C CA . SER A 1 358 ? 13.318 -3.547 -23.339 1.00 96.94 358 SER A CA 1
ATOM 2975 C C . SER A 1 358 ? 13.503 -4.448 -22.127 1.00 96.94 358 SER A C 1
ATOM 2977 O O . SER A 1 358 ? 14.530 -4.391 -21.440 1.00 96.94 358 SER A O 1
ATOM 2979 N N . PHE A 1 359 ? 12.557 -5.365 -21.927 1.00 95.88 359 PHE A N 1
ATOM 2980 C CA . PHE A 1 359 ? 12.582 -6.354 -20.862 1.00 95.88 359 PHE A CA 1
ATOM 2981 C C . PHE A 1 359 ? 13.862 -7.185 -20.911 1.00 95.88 359 PHE A C 1
ATOM 2983 O O . PHE A 1 359 ? 14.482 -7.431 -19.874 1.00 95.88 359 PHE A O 1
ATOM 2990 N N . ASN A 1 360 ? 14.316 -7.579 -22.107 1.00 93.75 360 ASN A N 1
ATOM 2991 C CA . ASN A 1 360 ? 15.474 -8.451 -22.212 1.00 93.75 360 ASN A CA 1
ATOM 2992 C C . ASN A 1 360 ? 16.802 -7.819 -21.804 1.00 93.75 360 ASN A C 1
ATOM 2994 O O . ASN A 1 360 ? 17.678 -8.544 -21.331 1.00 93.75 360 ASN A O 1
ATOM 2998 N N . ARG A 1 361 ? 16.926 -6.499 -21.945 1.00 93.81 361 ARG A N 1
ATOM 2999 C CA . ARG A 1 361 ? 18.135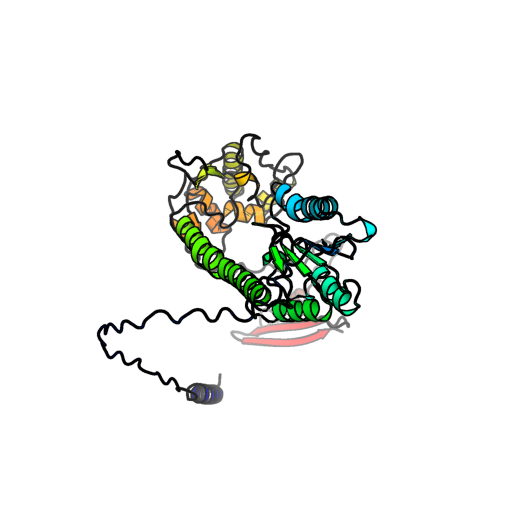 -5.742 -21.599 1.00 93.81 361 ARG A CA 1
ATOM 3000 C C . ARG A 1 361 ? 18.174 -5.302 -20.144 1.00 93.81 361 ARG A C 1
ATOM 3002 O O . ARG A 1 361 ? 19.260 -5.224 -19.573 1.00 93.81 361 ARG A O 1
ATOM 3009 N N . LEU A 1 362 ? 17.013 -4.976 -19.583 1.00 93.94 362 LEU A N 1
ATOM 3010 C CA . LEU A 1 362 ? 16.899 -4.396 -18.247 1.00 93.94 362 LEU A CA 1
ATOM 3011 C C . LEU A 1 362 ? 16.650 -5.455 -17.176 1.00 93.94 362 LEU A C 1
ATOM 3013 O O . LEU A 1 362 ? 17.292 -5.438 -16.130 1.00 93.94 362 LEU A O 1
ATOM 3017 N N . SER A 1 363 ? 15.742 -6.396 -17.440 1.00 91.19 363 SER A N 1
ATOM 3018 C CA . SER A 1 363 ? 15.350 -7.384 -16.441 1.00 91.19 363 SER A CA 1
ATOM 3019 C C . SER A 1 363 ? 16.436 -8.437 -16.244 1.00 91.19 363 SER A C 1
ATOM 3021 O O . SER A 1 363 ? 16.919 -9.057 -17.195 1.00 91.19 363 SER A O 1
ATOM 3023 N N . SER A 1 364 ? 16.752 -8.704 -14.977 1.00 88.56 364 SER A N 1
ATOM 3024 C CA . SER A 1 364 ? 17.588 -9.838 -14.561 1.00 88.56 364 SER A CA 1
ATOM 3025 C C . SER A 1 364 ? 16.855 -11.182 -14.613 1.00 88.56 364 SER A C 1
ATOM 3027 O O . SER A 1 364 ? 17.470 -12.224 -14.395 1.00 88.56 364 SER A O 1
ATOM 3029 N N . GLN A 1 365 ? 15.550 -11.173 -14.890 1.00 89.56 365 GLN A N 1
ATOM 3030 C CA . GLN A 1 365 ? 14.701 -12.359 -14.918 1.00 89.56 365 GLN A CA 1
ATOM 3031 C C . GLN A 1 365 ? 14.021 -12.519 -16.281 1.00 89.56 365 GLN A C 1
ATOM 3033 O O . GLN A 1 365 ? 13.867 -11.559 -17.039 1.00 89.56 365 GLN A O 1
ATOM 3038 N N . THR A 1 366 ? 13.631 -13.746 -16.613 1.00 88.75 366 THR A N 1
ATOM 3039 C CA . THR A 1 366 ? 12.699 -14.039 -17.707 1.00 88.75 366 THR A CA 1
ATOM 3040 C C . THR A 1 366 ? 11.267 -13.698 -17.285 1.00 88.75 366 THR A C 1
ATOM 3042 O O . THR A 1 366 ? 10.999 -13.452 -16.108 1.00 88.75 366 THR A O 1
ATOM 3045 N N . LEU A 1 367 ? 10.327 -13.676 -18.236 1.00 87.50 367 LEU A N 1
ATOM 3046 C CA . LEU A 1 367 ? 8.906 -13.455 -17.928 1.00 87.50 367 LEU A CA 1
ATOM 3047 C C . LEU A 1 367 ? 8.313 -14.564 -17.047 1.00 87.50 367 LEU A C 1
ATOM 3049 O O . LEU A 1 367 ? 7.375 -14.310 -16.296 1.00 87.50 367 LEU A O 1
ATOM 3053 N N . ASP A 1 368 ? 8.918 -15.752 -17.074 1.00 84.62 368 ASP A N 1
ATOM 3054 C CA . ASP A 1 368 ? 8.561 -16.891 -16.222 1.00 84.62 368 ASP A CA 1
ATOM 3055 C C . ASP A 1 368 ? 9.182 -16.803 -14.814 1.00 84.62 368 ASP A C 1
ATOM 3057 O O . ASP A 1 368 ? 9.030 -17.711 -13.999 1.00 84.62 368 ASP A O 1
ATOM 3061 N N . GLY A 1 369 ? 9.914 -15.723 -14.516 1.00 81.44 369 GLY A N 1
ATOM 3062 C CA . GLY A 1 369 ? 10.539 -15.478 -13.215 1.00 81.44 369 GLY A CA 1
ATOM 3063 C C . GLY A 1 369 ? 11.862 -16.216 -12.987 1.00 81.44 369 GLY A C 1
ATOM 3064 O O . GLY A 1 369 ? 12.404 -16.170 -11.882 1.00 81.44 369 GLY A O 1
ATOM 3065 N N . GLN A 1 370 ? 12.418 -16.879 -14.005 1.00 85.12 370 GLN A N 1
ATOM 3066 C CA . GLN A 1 370 ? 13.731 -17.520 -13.898 1.00 85.12 370 GLN A CA 1
ATOM 3067 C C . GLN A 1 370 ? 14.838 -16.465 -13.965 1.00 85.12 370 GLN A C 1
ATOM 3069 O O . GLN A 1 370 ? 14.759 -15.527 -14.757 1.00 85.12 370 GLN A O 1
ATOM 3074 N N . GLN A 1 371 ? 15.886 -16.599 -13.148 1.00 84.19 371 GLN A N 1
ATOM 3075 C CA . GLN A 1 371 ? 17.047 -15.712 -13.252 1.00 84.19 371 GLN A CA 1
ATOM 3076 C C . GLN A 1 371 ? 17.762 -15.946 -14.581 1.00 84.19 371 GLN A C 1
ATOM 3078 O O . GLN A 1 371 ? 18.061 -17.082 -14.941 1.00 84.19 371 GLN A O 1
ATOM 3083 N N . LYS A 1 372 ? 18.062 -14.863 -15.295 1.00 84.25 372 LYS A N 1
ATOM 3084 C CA . LYS A 1 372 ? 18.920 -14.928 -16.473 1.00 84.25 372 LYS A CA 1
ATOM 3085 C C . LYS A 1 372 ? 20.355 -15.174 -16.037 1.00 84.25 372 LYS A C 1
ATOM 3087 O O . LYS A 1 372 ? 20.824 -14.566 -15.072 1.00 84.25 372 LYS A O 1
ATOM 3092 N N . GLU A 1 373 ? 21.065 -16.017 -16.780 1.00 77.00 373 GLU A N 1
ATOM 3093 C CA . GLU A 1 373 ? 22.513 -16.115 -16.644 1.00 77.00 373 GLU A CA 1
ATOM 3094 C C . GLU A 1 373 ? 23.121 -14.756 -16.987 1.00 77.00 373 GLU A C 1
ATOM 3096 O O . GLU A 1 373 ? 23.121 -14.303 -18.131 1.00 77.00 373 GLU A O 1
ATOM 3101 N N . VAL A 1 374 ? 23.582 -14.050 -15.957 1.00 72.00 374 VAL A N 1
ATOM 3102 C CA . VAL A 1 374 ? 24.248 -12.770 -16.147 1.00 72.00 374 VAL A CA 1
ATOM 3103 C C . VAL A 1 374 ? 25.625 -13.076 -16.711 1.00 72.00 374 VAL A C 1
ATOM 3105 O O . VAL A 1 374 ? 26.513 -13.511 -15.973 1.00 72.00 374 VAL A O 1
ATOM 3108 N N . GLU A 1 375 ? 25.826 -12.812 -18.003 1.00 63.66 375 GLU A N 1
ATOM 3109 C CA . GLU A 1 375 ? 27.175 -12.697 -18.543 1.00 63.66 375 GLU A CA 1
ATOM 3110 C C . GLU A 1 375 ? 27.932 -11.705 -17.661 1.00 63.66 375 GLU A C 1
ATOM 3112 O O . GLU A 1 375 ? 27.560 -10.530 -17.548 1.00 63.66 375 GLU A O 1
ATOM 3117 N N . GLN A 1 376 ? 28.960 -12.190 -16.961 1.00 56.00 376 GLN A N 1
ATOM 3118 C CA . GLN A 1 376 ? 29.757 -11.359 -16.071 1.00 56.00 376 GLN A CA 1
ATOM 3119 C C . GLN A 1 376 ? 30.452 -10.292 -16.914 1.00 56.00 376 GLN A C 1
ATOM 3121 O O . GLN A 1 376 ? 31.554 -10.504 -17.419 1.00 56.00 376 GLN A O 1
ATOM 3126 N N . LYS A 1 377 ? 29.819 -9.123 -17.067 1.00 58.38 377 LYS A N 1
ATOM 3127 C CA . LYS A 1 377 ? 30.453 -7.976 -17.712 1.00 58.38 377 LYS A CA 1
ATOM 3128 C C . LYS A 1 377 ? 31.756 -7.719 -16.971 1.00 58.38 377 LYS A C 1
ATOM 3130 O O . LYS A 1 377 ? 31.754 -7.497 -15.756 1.00 58.38 377 LYS A O 1
ATOM 3135 N N . ALA A 1 378 ? 32.870 -7.787 -17.698 1.00 50.97 378 ALA A N 1
ATOM 3136 C CA . ALA A 1 378 ? 34.190 -7.562 -17.136 1.00 50.97 378 ALA A CA 1
ATOM 3137 C C . ALA A 1 378 ? 34.175 -6.227 -16.381 1.00 50.97 378 ALA A C 1
ATOM 3139 O O . ALA A 1 378 ? 33.955 -5.169 -16.975 1.00 50.97 378 ALA A O 1
ATOM 3140 N N . LYS A 1 379 ? 34.356 -6.274 -15.055 1.00 52.50 379 LYS A N 1
ATOM 3141 C CA . LYS A 1 379 ? 34.394 -5.072 -14.218 1.00 52.50 379 LYS A CA 1
ATOM 3142 C C . LYS A 1 379 ? 35.544 -4.194 -14.711 1.00 52.50 379 LYS A C 1
ATOM 3144 O O . LYS A 1 379 ? 36.707 -4.486 -14.439 1.00 52.50 379 LYS A O 1
ATOM 3149 N N . ARG A 1 380 ? 35.231 -3.124 -15.445 1.00 50.31 380 ARG A N 1
ATOM 3150 C CA . ARG A 1 380 ? 36.215 -2.094 -15.788 1.00 50.31 380 ARG A CA 1
ATOM 3151 C C . ARG A 1 380 ? 36.500 -1.284 -14.529 1.00 50.31 380 ARG A C 1
ATOM 3153 O O . ARG A 1 380 ? 35.715 -0.428 -14.135 1.00 50.31 380 ARG A O 1
ATOM 3160 N N . TYR A 1 381 ? 37.617 -1.587 -13.879 1.00 52.34 381 TYR A N 1
ATOM 3161 C CA . TYR A 1 381 ? 38.163 -0.756 -12.813 1.00 52.34 381 TYR A CA 1
ATOM 3162 C C . TYR A 1 381 ? 38.760 0.508 -13.447 1.00 52.34 381 TYR A C 1
ATOM 3164 O O . TYR A 1 381 ? 39.868 0.465 -13.977 1.00 52.34 381 TYR A O 1
ATOM 3172 N N . TYR A 1 382 ? 38.029 1.623 -13.423 1.00 47.06 382 TYR A N 1
ATOM 3173 C CA . TYR A 1 382 ? 38.589 2.931 -13.768 1.00 47.06 382 TYR A CA 1
ATOM 3174 C C . TYR A 1 382 ? 39.263 3.532 -12.525 1.00 47.06 382 TYR A C 1
ATOM 3176 O O . TYR A 1 382 ? 38.611 3.750 -11.506 1.00 47.06 382 TYR A O 1
ATOM 3184 N N . GLN A 1 383 ? 40.575 3.784 -12.591 1.00 48.16 383 GLN A N 1
ATOM 3185 C CA . GLN A 1 383 ? 41.289 4.587 -11.593 1.00 48.16 383 GLN A CA 1
ATOM 3186 C C . GLN A 1 383 ? 41.074 6.073 -11.911 1.00 48.16 383 GLN A C 1
ATOM 3188 O O . GLN A 1 383 ? 41.550 6.570 -12.925 1.00 48.16 383 GLN A O 1
ATOM 3193 N N . GLN A 1 384 ? 40.351 6.786 -11.044 1.00 44.50 384 GLN A N 1
ATOM 3194 C CA . GLN A 1 384 ? 40.008 8.207 -11.221 1.00 44.50 384 GLN A CA 1
ATOM 3195 C C . GLN A 1 384 ? 41.191 9.185 -11.080 1.00 44.50 384 GLN A C 1
ATOM 3197 O O . GLN A 1 384 ? 41.050 10.347 -11.437 1.00 44.50 384 GLN A O 1
ATOM 3202 N N . ALA A 1 385 ? 42.365 8.748 -10.615 1.00 45.59 385 ALA A N 1
ATOM 3203 C CA . ALA A 1 385 ? 43.508 9.643 -10.397 1.00 45.59 385 ALA A CA 1
ATOM 3204 C C . ALA A 1 385 ? 44.317 9.970 -11.672 1.00 45.59 385 ALA A C 1
ATOM 3206 O O . ALA A 1 385 ? 45.246 10.769 -11.623 1.00 45.59 385 ALA A O 1
ATOM 3207 N N . THR A 1 386 ? 43.994 9.361 -12.816 1.00 46.34 386 THR A N 1
ATOM 3208 C CA . THR A 1 386 ? 44.829 9.435 -14.028 1.00 46.34 386 THR A CA 1
ATOM 3209 C C . THR A 1 386 ? 44.443 10.577 -14.978 1.00 46.34 386 THR A C 1
ATOM 3211 O O . THR A 1 386 ? 45.191 10.871 -15.898 1.00 46.34 386 THR A O 1
ATOM 3214 N N . LEU A 1 387 ? 43.306 11.255 -14.780 1.00 45.72 387 LEU A N 1
ATOM 3215 C CA . LEU A 1 387 ? 42.868 12.317 -15.704 1.00 45.72 387 LEU A CA 1
ATOM 3216 C C . LEU A 1 387 ? 43.377 13.716 -15.330 1.00 45.72 387 LEU A C 1
ATOM 3218 O O . LEU A 1 387 ? 43.628 14.509 -16.227 1.00 45.72 387 LEU A O 1
ATOM 3222 N N . GLN A 1 388 ? 43.585 14.009 -14.043 1.00 45.25 388 GLN A N 1
ATOM 3223 C CA . GLN A 1 388 ? 44.064 15.329 -13.605 1.00 45.25 388 GLN A CA 1
ATOM 3224 C C . GLN A 1 388 ? 45.596 15.450 -13.601 1.00 45.25 388 GLN A C 1
ATOM 3226 O O . GLN A 1 388 ? 46.116 16.527 -13.853 1.00 45.25 388 GLN A O 1
ATOM 3231 N N . ALA A 1 389 ? 46.331 14.351 -13.395 1.00 45.78 389 ALA A N 1
ATOM 3232 C CA . ALA A 1 389 ? 47.799 14.366 -13.384 1.00 45.78 389 ALA A CA 1
ATOM 3233 C C . ALA A 1 389 ? 48.443 14.266 -14.784 1.00 45.78 389 ALA A C 1
ATOM 3235 O O . ALA A 1 389 ? 49.621 14.568 -14.936 1.00 45.78 389 ALA A O 1
ATOM 3236 N N . ASN A 1 390 ? 47.687 13.862 -15.812 1.00 47.44 390 ASN A N 1
ATOM 3237 C CA . ASN A 1 390 ? 48.211 13.673 -17.172 1.00 47.44 390 ASN A CA 1
ATOM 3238 C C . ASN A 1 390 ? 48.209 14.949 -18.028 1.00 47.44 390 ASN A C 1
ATOM 3240 O O . ASN A 1 390 ? 48.762 14.931 -19.124 1.00 47.44 390 ASN A O 1
ATOM 3244 N N . ALA A 1 391 ? 47.565 16.023 -17.563 1.00 48.25 391 ALA A N 1
ATOM 3245 C CA . ALA A 1 391 ? 47.473 17.273 -18.311 1.00 48.25 391 ALA A CA 1
ATOM 3246 C C . ALA A 1 391 ? 48.698 18.181 -18.121 1.00 48.25 391 ALA A C 1
ATOM 3248 O O . ALA A 1 391 ? 48.938 19.026 -18.975 1.00 48.25 391 ALA A O 1
ATOM 3249 N N . GLU A 1 392 ? 49.479 18.007 -17.045 1.00 50.66 392 GLU A N 1
ATOM 3250 C CA . GLU A 1 392 ? 50.489 19.009 -16.677 1.00 50.66 392 GLU A CA 1
ATOM 3251 C C . GLU A 1 392 ? 51.926 18.514 -16.496 1.00 50.66 392 GLU A C 1
ATOM 3253 O O . GLU A 1 392 ? 52.802 19.362 -16.552 1.00 50.66 392 GLU A O 1
ATOM 3258 N N . ASN A 1 393 ? 52.249 17.222 -16.335 1.00 45.75 393 ASN A N 1
ATOM 3259 C CA . ASN A 1 393 ? 53.665 16.816 -16.261 1.00 45.75 393 ASN A CA 1
ATOM 3260 C C . ASN A 1 393 ? 53.922 15.323 -16.515 1.00 45.75 393 ASN A C 1
ATOM 3262 O O . ASN A 1 393 ? 53.068 14.466 -16.292 1.00 45.75 393 ASN A O 1
ATOM 3266 N N . GLU A 1 394 ? 55.146 15.030 -16.958 1.00 50.22 394 GLU A N 1
ATOM 3267 C CA . GLU A 1 394 ? 55.752 13.722 -17.237 1.00 50.22 394 GLU A CA 1
ATOM 3268 C C . GLU A 1 394 ? 55.601 12.676 -16.112 1.00 50.22 394 GLU A C 1
ATOM 3270 O O . GLU A 1 394 ? 56.551 12.327 -15.415 1.00 50.22 394 GLU A O 1
ATOM 3275 N N . ILE A 1 395 ? 54.424 12.070 -15.958 1.00 47.72 395 ILE A N 1
ATOM 3276 C CA . ILE A 1 395 ? 54.259 10.897 -15.092 1.00 47.72 395 ILE A CA 1
ATOM 3277 C C . ILE A 1 395 ? 53.723 9.727 -15.913 1.00 47.72 395 ILE A C 1
ATOM 3279 O O . ILE A 1 395 ? 52.632 9.206 -15.702 1.00 47.72 395 ILE A O 1
ATOM 3283 N N . LYS A 1 396 ? 54.574 9.215 -16.808 1.00 43.72 396 LYS A N 1
ATOM 3284 C CA . LYS A 1 396 ? 54.417 7.874 -17.406 1.00 43.72 396 LYS A CA 1
ATOM 3285 C C . LYS A 1 396 ? 54.607 6.727 -16.391 1.00 43.72 396 LYS A C 1
ATOM 3287 O O . LYS A 1 396 ? 54.634 5.569 -16.786 1.00 43.72 396 LYS A O 1
ATOM 3292 N N . GLN A 1 397 ? 54.758 7.010 -15.093 1.00 46.31 397 GLN A N 1
ATOM 3293 C CA . GLN A 1 397 ? 55.200 6.023 -14.098 1.00 46.31 397 GLN A CA 1
ATOM 3294 C C . GLN A 1 397 ? 54.423 6.060 -12.770 1.00 46.31 397 GLN A C 1
ATOM 3296 O O . GLN A 1 397 ? 55.005 5.804 -11.718 1.00 46.31 397 GLN A O 1
ATOM 3301 N N . ALA A 1 398 ? 53.131 6.391 -12.740 1.00 48.47 398 ALA A N 1
ATOM 3302 C CA . ALA A 1 398 ? 52.403 6.481 -11.463 1.00 48.47 398 ALA A CA 1
ATOM 3303 C C . ALA A 1 398 ? 51.984 5.118 -10.874 1.00 48.47 398 ALA A C 1
ATOM 3305 O O . ALA A 1 398 ? 51.797 5.002 -9.663 1.00 48.47 398 ALA A O 1
ATOM 3306 N N . LEU A 1 399 ? 51.816 4.072 -11.691 1.00 54.53 399 LEU A N 1
ATOM 3307 C CA . LEU A 1 399 ? 51.237 2.811 -11.223 1.00 54.53 399 LEU A CA 1
ATOM 3308 C C . LEU A 1 399 ? 52.315 1.758 -10.955 1.00 54.53 399 LEU A C 1
ATOM 3310 O O . LEU A 1 399 ? 53.184 1.511 -11.783 1.00 54.53 399 LEU A O 1
ATOM 3314 N N . LEU A 1 400 ? 52.214 1.071 -9.811 1.00 60.72 400 LEU A N 1
ATOM 3315 C CA . LEU A 1 400 ? 53.141 -0.001 -9.417 1.00 60.72 400 LEU A CA 1
ATOM 3316 C C . LEU A 1 400 ? 53.238 -1.110 -10.484 1.00 60.72 400 LEU A C 1
ATOM 3318 O O . LEU A 1 400 ? 54.301 -1.684 -10.681 1.00 60.72 400 LEU A O 1
ATOM 3322 N N . LYS A 1 401 ? 52.137 -1.378 -11.203 1.00 58.22 401 LYS A N 1
ATOM 3323 C CA . LYS A 1 401 ? 52.100 -2.343 -12.316 1.00 58.22 401 LYS A CA 1
ATOM 3324 C C . LYS A 1 401 ? 53.007 -1.943 -13.491 1.00 58.22 401 LYS A C 1
ATOM 3326 O O . LYS A 1 401 ? 53.466 -2.826 -14.196 1.00 58.22 401 LYS A O 1
ATOM 3331 N N . ASP A 1 402 ? 53.273 -0.647 -13.661 1.00 56.12 402 ASP A N 1
ATOM 3332 C CA . ASP A 1 402 ? 54.121 -0.106 -14.729 1.00 56.12 402 ASP A CA 1
ATOM 3333 C C . ASP A 1 402 ? 55.585 0.049 -14.259 1.00 56.12 402 ASP A C 1
ATOM 3335 O O . ASP A 1 402 ? 56.478 0.293 -15.063 1.00 56.12 402 ASP A O 1
ATOM 3339 N N . ARG A 1 403 ? 55.846 -0.113 -12.949 1.00 61.53 403 ARG A N 1
ATOM 3340 C CA . ARG A 1 403 ? 57.191 -0.077 -12.337 1.00 61.53 403 ARG A CA 1
ATOM 3341 C C . ARG A 1 403 ? 57.782 -1.459 -12.060 1.00 61.53 403 ARG A C 1
ATOM 3343 O O . ARG A 1 403 ? 58.979 -1.567 -11.810 1.00 61.53 403 ARG A O 1
ATOM 3350 N N . VAL A 1 404 ? 56.963 -2.509 -12.052 1.00 62.81 404 VAL A N 1
ATOM 3351 C CA . VAL A 1 404 ? 57.401 -3.874 -11.743 1.00 62.81 404 VAL A CA 1
ATOM 3352 C C . VAL A 1 404 ? 57.309 -4.721 -13.003 1.00 62.81 404 VAL A C 1
ATOM 3354 O O . VAL A 1 404 ? 56.252 -5.253 -13.331 1.00 62.81 404 VAL A O 1
ATOM 3357 N N . ASN A 1 405 ? 58.447 -4.873 -13.676 1.00 60.75 405 ASN A N 1
ATOM 3358 C CA . ASN A 1 405 ? 58.606 -5.772 -14.812 1.00 60.75 405 ASN A CA 1
ATOM 3359 C C . ASN A 1 405 ? 59.316 -7.054 -14.368 1.00 60.75 405 ASN A C 1
ATOM 3361 O O . ASN A 1 405 ? 60.207 -7.027 -13.519 1.00 60.75 405 ASN A O 1
ATOM 3365 N N . SER A 1 406 ? 58.933 -8.188 -14.948 1.00 65.88 406 SER A N 1
ATOM 3366 C CA . SER A 1 406 ? 59.623 -9.459 -14.744 1.00 65.88 406 SER A CA 1
ATOM 3367 C C . SER A 1 406 ? 59.920 -10.110 -16.081 1.00 65.88 406 SER A C 1
ATOM 3369 O O . SER A 1 406 ? 59.037 -10.236 -16.925 1.00 65.88 406 SER A O 1
ATOM 3371 N N . HIS A 1 407 ? 61.154 -10.578 -16.247 1.00 69.56 407 HIS A N 1
ATOM 3372 C CA . HIS A 1 407 ? 61.557 -11.385 -17.399 1.00 69.56 407 HIS A CA 1
ATOM 3373 C C . HIS A 1 407 ? 60.926 -12.791 -17.382 1.00 69.56 407 HIS A C 1
ATOM 3375 O O . HIS A 1 407 ? 61.021 -13.515 -18.365 1.00 69.56 407 HIS A O 1
ATOM 3381 N N . LEU A 1 408 ? 60.269 -13.182 -16.280 1.00 65.56 408 LEU A N 1
ATOM 3382 C CA . LEU A 1 408 ? 59.663 -14.504 -16.097 1.00 65.56 408 LEU A CA 1
ATOM 3383 C C . LEU A 1 408 ? 58.172 -14.560 -16.472 1.00 65.56 408 LEU A C 1
ATOM 3385 O O . LEU A 1 408 ? 57.587 -15.643 -16.444 1.00 65.56 408 LEU A O 1
ATOM 3389 N N . GLY A 1 409 ? 57.543 -13.424 -16.798 1.00 68.44 409 GLY A N 1
ATOM 3390 C CA . GLY A 1 409 ? 56.142 -13.375 -17.225 1.00 68.44 409 GLY A CA 1
ATOM 3391 C C . GLY A 1 409 ? 55.363 -12.148 -16.735 1.00 68.44 409 GLY A C 1
ATOM 3392 O O . GLY A 1 409 ? 55.909 -11.288 -16.040 1.00 68.44 409 GLY A O 1
ATOM 3393 N N . PRO A 1 410 ? 54.065 -12.054 -17.088 1.00 60.06 410 PRO A N 1
ATOM 3394 C CA . PRO A 1 410 ? 53.230 -10.907 -16.751 1.00 60.06 410 PRO A CA 1
ATOM 3395 C C . PRO A 1 410 ? 53.043 -10.763 -15.234 1.00 60.06 410 PRO A C 1
ATOM 3397 O O . PRO A 1 410 ? 52.747 -11.730 -14.521 1.00 60.06 410 PRO A O 1
ATOM 3400 N N . VAL A 1 411 ? 53.194 -9.526 -14.757 1.00 66.12 411 VAL A N 1
ATOM 3401 C CA . VAL A 1 411 ? 53.067 -9.142 -13.348 1.00 66.12 411 VAL A CA 1
ATOM 3402 C C . VAL A 1 411 ? 51.682 -8.557 -13.095 1.00 66.12 411 VAL A C 1
ATOM 3404 O O . VAL A 1 411 ? 51.227 -7.666 -13.809 1.00 66.12 411 VAL A O 1
ATOM 3407 N N . TYR A 1 412 ? 51.020 -9.019 -12.036 1.00 64.69 412 TYR A N 1
ATOM 3408 C CA . TYR A 1 412 ? 49.723 -8.499 -11.610 1.00 64.69 412 TYR A CA 1
ATOM 3409 C C . TYR A 1 412 ? 49.833 -7.880 -10.218 1.00 64.69 412 TYR A C 1
ATOM 3411 O O . TYR A 1 412 ? 50.187 -8.560 -9.251 1.00 64.69 412 TYR A O 1
ATOM 3419 N N . ALA A 1 413 ? 49.486 -6.598 -10.104 1.00 64.12 413 ALA A N 1
ATOM 3420 C CA . ALA A 1 413 ? 49.427 -5.884 -8.834 1.00 64.12 413 ALA A CA 1
ATOM 3421 C C . ALA A 1 413 ? 47.969 -5.738 -8.372 1.00 64.12 413 ALA A C 1
ATOM 3423 O O . ALA A 1 413 ? 47.126 -5.211 -9.100 1.00 64.12 413 ALA A O 1
ATOM 3424 N N . ARG A 1 414 ? 47.665 -6.189 -7.149 1.00 59.94 414 ARG A N 1
ATOM 3425 C CA . ARG A 1 414 ? 46.382 -5.925 -6.477 1.00 59.94 414 ARG A CA 1
ATOM 3426 C C . ARG A 1 414 ? 46.604 -5.098 -5.219 1.00 59.94 414 ARG A C 1
ATOM 3428 O O . ARG A 1 414 ? 47.440 -5.445 -4.386 1.00 59.94 414 ARG A O 1
ATOM 3435 N N . PHE A 1 415 ? 45.780 -4.067 -5.062 1.00 56.50 415 PHE A N 1
ATOM 3436 C CA . PHE A 1 415 ? 45.692 -3.268 -3.844 1.00 56.50 415 PHE A CA 1
ATOM 3437 C C . PHE A 1 415 ? 44.511 -3.725 -2.988 1.00 56.50 415 PHE A C 1
ATOM 3439 O O . PHE A 1 415 ? 43.414 -3.956 -3.505 1.00 56.50 415 PHE A O 1
ATOM 3446 N N . LYS A 1 416 ? 44.727 -3.840 -1.675 1.00 50.81 416 LYS A N 1
ATOM 3447 C CA . LYS A 1 416 ? 43.653 -3.982 -0.686 1.00 50.81 416 LYS A CA 1
ATOM 3448 C C . LYS A 1 416 ? 43.762 -2.854 0.333 1.00 50.81 416 LYS A C 1
ATOM 3450 O O . LYS A 1 416 ? 44.766 -2.750 1.026 1.00 50.81 416 LYS A O 1
ATOM 3455 N N . TYR A 1 417 ? 42.702 -2.061 0.451 1.00 49.72 417 TYR A N 1
ATOM 3456 C CA . TYR A 1 417 ? 42.538 -1.137 1.569 1.00 49.72 417 TYR A CA 1
ATOM 3457 C C . TYR A 1 417 ? 42.027 -1.912 2.783 1.00 49.72 417 TYR A C 1
ATOM 3459 O O . TYR A 1 417 ? 40.949 -2.507 2.723 1.00 49.72 417 TYR A O 1
ATOM 3467 N N . GLN A 1 418 ? 42.784 -1.906 3.879 1.00 50.69 418 GLN A N 1
ATOM 3468 C CA . GLN A 1 418 ? 42.247 -2.261 5.189 1.00 50.69 418 GLN A CA 1
ATOM 3469 C C . GLN A 1 418 ? 41.823 -0.985 5.906 1.00 50.69 418 GLN A C 1
ATOM 3471 O O . GLN A 1 418 ? 42.563 -0.011 5.986 1.00 50.69 418 GLN A O 1
ATOM 3476 N N . ARG A 1 419 ? 40.581 -0.985 6.390 1.00 43.50 419 ARG A N 1
ATOM 3477 C CA . ARG A 1 419 ? 39.947 0.147 7.067 1.00 43.50 419 ARG A CA 1
ATOM 3478 C C . ARG A 1 419 ? 40.303 0.117 8.557 1.00 43.50 419 ARG A C 1
ATOM 3480 O O . ARG A 1 419 ? 39.430 0.070 9.409 1.00 43.50 419 ARG A O 1
ATOM 3487 N N . THR A 1 420 ? 41.589 0.059 8.861 1.00 47.22 420 THR A N 1
ATOM 3488 C CA . THR A 1 420 ? 42.125 0.245 10.213 1.00 47.22 420 THR A CA 1
ATOM 3489 C C . THR A 1 420 ? 42.705 1.651 10.256 1.00 47.22 420 THR A C 1
ATOM 3491 O O . THR A 1 420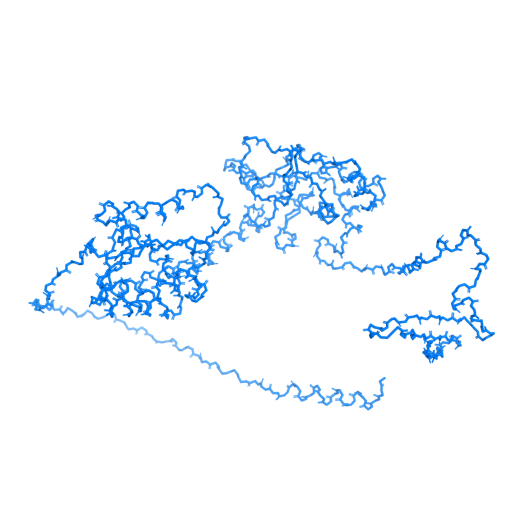 ? 43.330 2.064 9.290 1.00 47.22 420 THR A O 1
ATOM 3494 N N . GLY A 1 421 ? 42.454 2.425 11.314 1.00 49.94 421 GLY A N 1
ATOM 3495 C CA . GLY A 1 421 ? 42.709 3.876 11.382 1.00 49.94 421 GLY A CA 1
ATOM 3496 C C . GLY A 1 421 ? 44.147 4.365 11.125 1.00 49.94 421 GLY A C 1
ATOM 3497 O O . GLY A 1 421 ? 44.370 5.569 11.132 1.00 49.94 421 GLY A O 1
ATOM 3498 N N . ALA A 1 422 ? 45.103 3.476 10.844 1.00 49.66 422 ALA A N 1
ATOM 3499 C CA . ALA A 1 422 ? 46.410 3.800 10.281 1.00 49.66 422 ALA A CA 1
ATOM 3500 C C . ALA A 1 422 ? 46.421 3.474 8.775 1.00 49.66 422 ALA A C 1
ATOM 3502 O O . ALA A 1 422 ? 46.089 2.356 8.377 1.00 49.66 422 ALA A O 1
ATOM 3503 N N . ARG A 1 423 ? 46.802 4.440 7.926 1.00 42.44 423 ARG A N 1
ATOM 3504 C CA . ARG A 1 423 ? 46.884 4.287 6.459 1.00 42.44 423 ARG A CA 1
ATOM 3505 C C . ARG A 1 423 ? 48.018 3.330 6.050 1.00 42.44 423 ARG A C 1
ATOM 3507 O O . ARG A 1 423 ? 49.006 3.764 5.481 1.00 42.44 423 ARG A O 1
ATOM 3514 N N . GLN A 1 424 ? 47.879 2.033 6.303 1.00 49.78 424 GLN A N 1
ATOM 3515 C CA . GLN A 1 424 ? 48.786 1.020 5.763 1.00 49.78 424 GLN A CA 1
ATOM 3516 C C . GLN A 1 424 ? 48.233 0.480 4.444 1.00 49.78 424 GLN A C 1
ATOM 3518 O O . GLN A 1 424 ? 47.130 -0.070 4.381 1.00 49.78 424 GLN A O 1
ATOM 3523 N N . CYS A 1 425 ? 49.005 0.642 3.370 1.00 49.66 425 CYS A N 1
ATOM 3524 C CA . CYS A 1 425 ? 48.674 0.071 2.072 1.00 49.66 425 CYS A CA 1
ATOM 3525 C C . CYS A 1 425 ? 49.330 -1.306 1.947 1.00 49.66 425 CYS A C 1
ATOM 3527 O O . CYS A 1 425 ? 50.548 -1.425 1.808 1.00 49.66 425 CYS A O 1
ATOM 3529 N N . ILE A 1 426 ? 48.513 -2.362 1.969 1.00 57.59 426 ILE A N 1
ATOM 3530 C CA . ILE A 1 426 ? 48.980 -3.726 1.712 1.00 57.59 426 ILE A CA 1
ATOM 3531 C C . ILE A 1 426 ? 48.863 -3.998 0.215 1.00 57.59 426 ILE A C 1
ATOM 3533 O O . ILE A 1 426 ? 47.774 -3.927 -0.369 1.00 57.59 426 ILE A O 1
ATOM 3537 N N . TYR A 1 427 ? 49.984 -4.352 -0.405 1.00 62.25 427 TYR A N 1
ATOM 3538 C CA . TYR A 1 427 ? 50.030 -4.758 -1.803 1.00 62.25 427 TYR A CA 1
ATOM 3539 C C . TYR A 1 427 ? 50.316 -6.256 -1.920 1.00 62.25 427 TYR A C 1
ATOM 3541 O O . TYR A 1 427 ? 51.023 -6.856 -1.107 1.00 62.25 427 TYR A O 1
ATOM 3549 N N . ALA A 1 428 ? 49.747 -6.874 -2.953 1.00 62.50 428 ALA A N 1
ATOM 3550 C CA . ALA A 1 428 ? 50.077 -8.231 -3.363 1.00 62.50 428 ALA A CA 1
ATOM 3551 C C . ALA A 1 428 ? 50.562 -8.203 -4.815 1.00 62.50 428 ALA A C 1
ATOM 3553 O O . ALA A 1 428 ? 49.811 -7.806 -5.712 1.00 62.50 428 ALA A O 1
ATOM 3554 N N . ILE A 1 429 ? 51.807 -8.626 -5.033 1.00 67.88 429 ILE A N 1
ATOM 3555 C CA . ILE A 1 429 ? 52.385 -8.814 -6.366 1.00 67.88 429 ILE A CA 1
ATOM 3556 C C . ILE A 1 429 ? 52.287 -10.295 -6.700 1.00 67.88 429 ILE A C 1
ATOM 3558 O O . ILE A 1 429 ? 52.705 -11.147 -5.915 1.00 67.88 429 ILE A O 1
ATOM 3562 N N . SER A 1 430 ? 51.709 -10.588 -7.860 1.00 68.06 430 SER A N 1
ATOM 3563 C CA . SER A 1 430 ? 51.529 -11.949 -8.358 1.00 68.06 430 SER A CA 1
ATOM 3564 C C . SER A 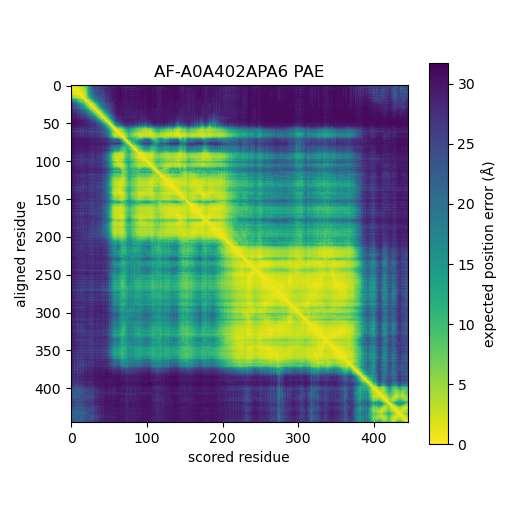1 430 ? 52.300 -12.104 -9.662 1.00 68.06 430 SER A C 1
ATOM 3566 O O . SER A 1 430 ? 52.049 -11.364 -10.613 1.00 68.06 430 SER A O 1
ATOM 3568 N N . LEU A 1 431 ? 53.211 -13.068 -9.709 1.00 64.31 431 LEU A N 1
ATOM 3569 C CA . LEU A 1 431 ? 53.950 -13.464 -10.905 1.00 64.31 431 LEU A CA 1
ATOM 3570 C C . LEU A 1 431 ? 53.336 -14.738 -11.464 1.00 64.31 431 LEU A C 1
ATOM 3572 O O . LEU A 1 431 ? 53.173 -15.718 -10.732 1.00 64.31 431 LEU A O 1
ATOM 3576 N N . ARG A 1 432 ? 52.984 -14.734 -12.749 1.00 57.69 432 ARG A N 1
ATOM 3577 C CA . ARG A 1 432 ? 52.468 -15.929 -13.415 1.00 57.69 432 ARG A CA 1
ATOM 3578 C C . ARG A 1 432 ? 53.604 -16.657 -14.126 1.00 57.69 432 ARG A C 1
ATOM 3580 O O . ARG A 1 432 ? 54.093 -16.174 -15.139 1.00 57.69 432 ARG A O 1
ATOM 3587 N N . THR A 1 433 ? 53.965 -17.837 -13.629 1.00 60.31 433 THR A N 1
ATOM 3588 C CA . THR A 1 433 ? 54.929 -18.745 -14.265 1.00 60.31 433 THR A CA 1
ATOM 3589 C C . THR A 1 433 ? 54.192 -20.016 -14.707 1.00 60.31 433 THR A C 1
ATOM 3591 O O . THR A 1 433 ? 53.846 -20.895 -13.914 1.00 60.31 433 THR A O 1
ATOM 3594 N N . GLY A 1 434 ? 53.841 -20.085 -15.996 1.00 72.69 434 GLY A N 1
ATOM 3595 C CA . GLY A 1 434 ? 53.018 -21.168 -16.554 1.00 72.69 434 GLY A CA 1
ATOM 3596 C C . GLY A 1 434 ? 51.572 -21.182 -16.019 1.00 72.69 434 GLY A C 1
ATOM 3597 O O . GLY A 1 434 ? 50.833 -20.200 -16.147 1.00 72.69 434 GLY A O 1
ATOM 3598 N N . ARG A 1 435 ? 51.138 -22.312 -15.433 1.00 68.06 435 ARG A N 1
ATOM 3599 C CA . ARG A 1 435 ? 49.794 -22.480 -14.826 1.00 68.06 435 ARG A CA 1
ATOM 3600 C C . ARG A 1 435 ? 49.715 -22.076 -13.344 1.00 68.06 435 ARG A C 1
ATOM 3602 O O . ARG A 1 435 ? 48.640 -22.176 -12.759 1.00 68.06 435 ARG A O 1
ATOM 3609 N N . ARG A 1 436 ? 50.817 -21.645 -12.720 1.00 54.88 436 ARG A N 1
ATOM 3610 C CA . ARG A 1 436 ? 50.868 -21.294 -11.290 1.00 54.88 436 ARG A CA 1
ATOM 3611 C C . ARG A 1 436 ? 51.119 -19.795 -11.093 1.00 54.88 436 ARG A C 1
ATOM 3613 O O . ARG A 1 436 ? 51.728 -19.141 -11.937 1.00 54.88 436 ARG A O 1
ATOM 3620 N N . PHE A 1 437 ? 50.635 -19.263 -9.970 1.00 61.31 437 PHE A N 1
ATOM 3621 C CA . PHE A 1 437 ? 50.904 -17.895 -9.527 1.00 61.31 437 PHE A CA 1
ATOM 3622 C C . PHE A 1 437 ? 51.772 -17.922 -8.271 1.00 61.31 437 PHE A C 1
ATOM 3624 O O . PHE A 1 437 ? 51.412 -18.560 -7.282 1.00 61.31 437 PHE A O 1
ATOM 3631 N N . LEU A 1 438 ? 52.883 -17.195 -8.298 1.00 63.53 438 LEU A N 1
ATOM 3632 C CA . LEU A 1 438 ? 53.696 -16.898 -7.124 1.00 63.53 438 LEU A CA 1
ATOM 3633 C C . LEU A 1 438 ? 53.261 -15.541 -6.581 1.00 63.53 438 LEU A C 1
ATOM 3635 O O . LEU A 1 438 ? 53.360 -14.535 -7.280 1.00 63.53 438 LEU A O 1
ATOM 3639 N N . VAL A 1 439 ? 52.744 -15.509 -5.353 1.00 69.06 439 VAL A N 1
ATOM 3640 C CA . VAL A 1 439 ? 52.215 -14.287 -4.733 1.00 69.06 439 VAL A CA 1
ATOM 3641 C C . VAL A 1 439 ? 53.099 -13.878 -3.568 1.00 69.06 439 VAL A C 1
ATOM 3643 O O . VAL A 1 439 ? 53.278 -14.649 -2.628 1.00 69.06 439 VAL A O 1
ATOM 3646 N N . ARG A 1 440 ? 53.587 -12.637 -3.587 1.00 69.38 440 ARG A N 1
ATOM 3647 C CA . ARG A 1 440 ? 54.284 -12.019 -2.456 1.00 69.38 440 ARG A CA 1
ATOM 3648 C C . ARG A 1 440 ? 53.494 -10.810 -1.972 1.00 69.38 440 ARG A C 1
ATOM 3650 O O . ARG A 1 440 ? 53.036 -9.997 -2.774 1.00 69.38 440 ARG A O 1
ATOM 3657 N N . ARG A 1 441 ? 53.299 -10.718 -0.657 1.00 65.94 441 ARG A N 1
ATOM 3658 C CA . ARG A 1 441 ? 52.602 -9.603 -0.006 1.00 65.94 441 ARG A CA 1
ATOM 3659 C C . ARG A 1 441 ? 53.614 -8.731 0.717 1.00 65.94 441 ARG A C 1
ATOM 3661 O O . ARG A 1 441 ? 54.534 -9.263 1.332 1.00 65.94 441 ARG A O 1
ATOM 3668 N N . GLY A 1 442 ? 53.428 -7.424 0.635 1.00 62.88 442 GLY A N 1
ATOM 3669 C CA . GLY A 1 442 ? 54.233 -6.445 1.349 1.00 62.88 442 GLY A CA 1
ATOM 3670 C C . GLY A 1 442 ? 53.352 -5.354 1.938 1.00 62.88 442 GLY A C 1
ATOM 3671 O O . GLY A 1 442 ? 52.244 -5.101 1.455 1.00 62.88 442 GLY A O 1
ATOM 3672 N N . ILE A 1 443 ? 53.851 -4.734 3.001 1.00 58.78 443 ILE A N 1
ATOM 3673 C CA . ILE A 1 443 ? 53.268 -3.540 3.604 1.00 58.78 443 ILE A CA 1
ATOM 3674 C C . ILE A 1 443 ? 54.155 -2.383 3.160 1.00 58.78 443 ILE A C 1
ATOM 3676 O O . ILE A 1 443 ? 55.373 -2.445 3.327 1.00 58.78 443 ILE A O 1
ATOM 3680 N N . LEU A 1 444 ? 53.561 -1.382 2.519 1.00 53.78 444 LEU A N 1
ATOM 3681 C CA . LEU A 1 444 ? 54.236 -0.122 2.231 1.00 53.78 444 LEU A CA 1
ATOM 3682 C C . LEU A 1 444 ? 53.866 0.810 3.389 1.00 53.78 444 LEU A C 1
ATOM 3684 O O . LEU A 1 444 ? 52.686 1.142 3.539 1.00 53.78 444 LEU A O 1
ATOM 3688 N N . ASN A 1 445 ? 54.848 1.096 4.249 1.00 47.34 445 ASN A N 1
ATOM 3689 C CA . ASN A 1 445 ? 54.716 2.091 5.313 1.00 47.34 445 ASN A CA 1
ATOM 3690 C C . ASN A 1 445 ? 54.806 3.498 4.733 1.00 47.34 445 ASN A C 1
ATOM 3692 O O . ASN A 1 445 ? 55.635 3.687 3.812 1.00 47.34 445 ASN A O 1
#

Organism: NCBI:txid2014872

Nearest PDB structures (foldseek):
  5myj-assembly1_A  TM=4.319E-01  e=6.356E+00  Lactococcus cremoris subsp. cremoris MG1363

Secondary structure (DSSP, 8-state):
--HHHHHHHHHHHHHTSSS-------PPPP-----------PPPP----------PPPP-TTS-EEEE---S-TTS-TT-HHHHHHHHHHHHHHHHHHT--GGGEEEE-TTTT--TTS-GGG-HHHHHHHHHHHTTTTTT-EEEES-HHHH---SSSHHHHHHHHHHHHTTPEEEE-SSS-EEEETTSHHHHHHHHHHHHHHHHHIIIIIIIIIHHHHHHHHHTT---S-S-PPTTEEE---TTSTTTTSEEE-HHHHHHHHHHHHHHHHTTT-HHHHHHHHHHS--EEPPPPTTS-HHHHTT--SPEETTEEE--SHHHHHHHHT-GGGGT-EEETTEEEESSSS--SS-HHHHHHHHHHH-SB-TTSPBP-----------GGGTTSTTTS--TT-SHHHH---TTS-EEEEEEE--SSS--EEEEEEEEETTEEEEEEEEE-

Foldseek 3Di:
DDPVVVVVVVVVVVVVPPDDDDDDDDDDDDDDDDDDDDDDDDDPPDPPDDPDDCPPDDAPQVAAEEQFAEAQAPPPDPVCVVVVCVWFVVSVVVSVVSRHDPVRYHYQDQNYGPALQDDCVVRVSSVVVLVCLVVLNQQLHEYEGQALNRNHLYPVLPRVVVVLVSCQVRQYWYWHPPPHTDIAGSVDVVSVVVSSVRSPVSNVCCVCVVVNPLVVVLVVCLLVLFASPAAFDAFQWFADCPPPDPRHRHTDGDVLRLVVLQVLLVVCVVVVNPLVVSVVVCVVVPDARADDDPPDDCVRVSRDPFDADPRHGTDDDSVSSLCSLQPLVQQCFRDDPLATSGRNSYDHSYDPVSSCSNNVSRPQADNRRHGDDPPPDPPPDDDPPPPPVVPPDPCPDPDPLSVDDDPQARKDKDWDDDPDPDRKIKIWIWGDRDPDIDIDIDIDD

InterPro domains:
  IPR006119 Resolvase, N-terminal catalytic domain [PF00239] (65-225)
  IPR006119 Resolvase, N-terminal catalytic domain [SM00857] (65-223)
  IPR011109 DNA-binding recombinase domain [PF07508] (258-356)
  IPR011109 DNA-binding recombinase domain [PS51737] (234-380)
  IPR036162 Resolvase-like, N-terminal catalytic domain superfamily [G3DSA:3.40.50.1390] (60-201)
  IPR036162 Resolvase-like, N-terminal catalytic domain superfamily [SSF53041] (63-220)
  IPR038109 DNA-binding recombinase domain superfamily [G3DSA:3.90.1750.20] (214-364)
  IPR050639 Site-specific recombinase resolvase [PTHR30461] (62-384)

pLDDT: mean 75.5, std 20.83, range [27.53, 98.56]

Mean predicted aligned error: 17.52 Å

Radius of gyration: 35.91 Å; Cα contacts (8 Å, |Δi|>4): 580; chains: 1; bounding box: 104×67×75 Å

Solvent-accessible surface area (backbone atoms only — not comparable to full-atom values): 26509 Å² total; per-residue (Å²): 134,57,72,71,58,53,54,53,52,54,52,60,56,55,70,71,72,74,76,84,89,88,83,85,83,82,86,83,85,86,83,76,93,79,78,91,75,92,72,92,68,80,79,81,76,82,82,87,76,79,86,70,79,86,73,70,85,70,86,53,43,93,36,35,30,40,42,47,28,54,34,74,55,74,78,64,59,88,81,50,48,63,66,50,38,53,39,52,53,47,46,49,52,49,44,45,73,71,54,34,51,75,93,35,52,46,81,32,61,79,29,56,38,46,55,36,65,54,57,51,91,78,26,71,36,55,36,51,48,52,54,38,49,75,71,48,71,36,54,57,8,32,40,37,29,51,32,63,54,47,76,32,26,49,84,82,57,58,67,64,52,53,49,48,48,51,29,43,76,38,52,27,35,38,35,27,55,44,98,55,78,44,76,33,45,53,85,40,68,66,43,39,50,50,50,54,49,50,24,44,50,47,29,49,44,48,52,46,49,48,61,57,43,48,49,54,49,34,49,54,37,38,76,72,56,29,69,54,78,76,80,66,56,58,86,21,47,37,63,38,79,49,84,85,46,96,51,45,30,21,56,40,73,33,63,81,31,25,54,56,51,40,48,52,51,54,52,34,53,76,57,73,65,38,65,72,57,51,51,50,47,41,67,78,57,68,65,55,37,61,71,78,64,88,87,54,64,63,75,61,62,75,35,52,87,64,57,78,50,98,81,16,31,47,77,86,48,66,68,56,52,51,55,59,54,52,42,57,55,40,50,7,26,34,68,57,97,86,39,69,77,41,64,80,59,36,72,53,70,40,58,63,67,64,43,50,59,40,25,65,75,71,44,64,43,47,88,88,63,48,75,53,86,72,77,78,71,78,81,79,82,79,72,79,73,61,69,75,54,65,78,77,54,98,63,94,67,82,48,70,61,76,73,49,85,54,98,72,40,68,57,47,68,46,82,50,88,58,96,51,101,60,94,51,47,38,40,39,44,33,40,38,56,86,96,46,72,52,74,50,74,51,75,53,127

Sequence (445 aa):
MTEREKEILCKLLIDLFLANPDRRNPRIYWNGERTLNERKKDPPQTQNTHFANDVRPTLRTNKRVAAYARQSDPKAPTKNVQSKEMQTVDLMEWCLKQGWTGDLLDPYHADLGLSGTLRPDQRPDMLRLFDNIDQGIYDHGSVVCYQESRLFRDETQIYYNQFIQKCKDHDIVVIVVSPYTMLYDFRDDFLTEMFRWKCKEAAEFIRRQVKGWMLPARERAAMRGLWAGYGDLPMGYIVDFDSHSSNYKKFVPYDPHADIVRWLFDRYMELGGDEGKLYRELGINPVYFPVFDENLDYRNISKRKLKLSAAGYRIRTRTAVESILTNPHYIGAWTVKGVIVRYDNHEPIVARDVFDFSFNRLSSQTLDGQQKEVEQKAKRYYQQATLQANAENEIKQALLKDRVNSHLGPVYARFKYQRTGARQCIYAISLRTGRRFLVRRGILN